Protein AF-A0A2G9Z451-F1 (afdb_monomer_lite)

Radius of gyration: 28.21 Å; chains: 1; bounding box: 77×57×72 Å

Secondary structure (DSSP, 8-state):
---S----S--TT--HHHHHHTTSPP-S-EEEEEEEE-HHHHHHHHHHHHHSEEEEEEEEEEEE-HHHHHHHTTTS-EE--SSGGGHHHHHHHHHHHTTTS-EEEEESS--GGG-SS--TTEEEEEE-SHHHHHHHHHTGGG-SS-EEE-TTSHHHHHHHHHHHHHHHHHHHHHHHHHTTS--STTSEEEEE--SHHHHHHHHHHHTTT-EEEEE-SSHHHHHHHHHTTPEE--HHHHHHH-SEEEE-SSS-SS-GGGGGGPPTTEEEEE-SSSTTSS-HHHHGGGEEEE-SSEEEEEETTEEEEEEGGGSBGGGSS----THHHHHHHHHHHHHHHHHHHS---SSEEEPPHHHHHHHHHHHHHHTT-TTHHHHHHHHHHHH-EEEEEEEEEEEE-TTS-EEEEEEEETTTTEEE-EEEEPPTT--HHHHHHHHHHHHTS---SEEE-TTSS-EESS--EEEEEEEEEPPBTTBPSEEEEEEEEEEE--STTGGG--SSS-GGGEEEEEHHHHTSTT--SB-HHHHHHHHHHHHTHHHHHTT-

Structure (mmCIF, N/CA/C/O backbone):
data_AF-A0A2G9Z451-F1
#
_entry.id   AF-A0A2G9Z451-F1
#
loop_
_atom_site.group_PDB
_atom_site.id
_atom_site.type_symbol
_atom_site.label_atom_id
_atom_site.label_alt_id
_atom_site.label_comp_id
_atom_site.label_asym_id
_atom_site.label_entity_id
_atom_site.label_seq_id
_atom_site.pdbx_PDB_ins_code
_atom_site.Cartn_x
_atom_site.Cartn_y
_atom_site.Cartn_z
_atom_site.occupancy
_atom_site.B_iso_or_equiv
_atom_site.auth_seq_id
_atom_site.auth_comp_id
_atom_site.auth_asym_id
_atom_site.auth_atom_id
_atom_site.pdbx_PDB_model_num
ATOM 1 N N . MET A 1 1 ? 31.063 33.958 -2.418 1.00 37.25 1 MET A N 1
ATOM 2 C CA . MET A 1 1 ? 29.896 34.747 -1.964 1.00 37.25 1 MET A CA 1
ATOM 3 C C . MET A 1 1 ? 28.589 34.024 -2.317 1.00 37.25 1 MET A C 1
ATOM 5 O O . MET A 1 1 ? 27.693 34.609 -2.900 1.00 37.25 1 MET A O 1
ATOM 9 N N . LEU A 1 2 ? 28.504 32.736 -1.963 1.00 37.59 2 LEU A N 1
ATOM 10 C CA . LEU A 1 2 ? 27.282 31.920 -1.932 1.00 37.59 2 LEU A CA 1
ATOM 11 C C . LEU A 1 2 ? 27.415 31.000 -0.708 1.00 37.59 2 LEU A C 1
ATOM 13 O O . LEU A 1 2 ? 27.493 29.783 -0.815 1.00 37.59 2 LEU A O 1
ATOM 17 N N . GLU A 1 3 ? 27.575 31.636 0.449 1.00 37.97 3 GLU A N 1
ATOM 18 C CA . GLU A 1 3 ? 27.582 30.996 1.772 1.00 37.97 3 GLU A CA 1
ATOM 19 C C . GLU A 1 3 ? 26.539 31.642 2.700 1.00 37.97 3 GLU A C 1
ATOM 21 O O . GLU A 1 3 ? 26.545 31.448 3.907 1.00 37.97 3 GLU A O 1
ATOM 26 N N . SER A 1 4 ? 25.604 32.399 2.129 1.00 43.69 4 SER A N 1
ATOM 27 C CA . SER A 1 4 ? 24.474 32.986 2.839 1.00 43.69 4 SER A CA 1
ATOM 28 C C . SER A 1 4 ? 23.193 32.516 2.159 1.00 43.69 4 SER A C 1
ATOM 30 O O . SER A 1 4 ? 23.034 32.718 0.956 1.00 43.69 4 SER A O 1
ATOM 32 N N . ASP A 1 5 ? 22.332 31.876 2.949 1.00 34.56 5 ASP A N 1
ATOM 33 C CA . ASP A 1 5 ? 20.971 31.419 2.633 1.00 34.56 5 ASP A CA 1
ATOM 34 C C . ASP A 1 5 ? 20.805 30.046 1.964 1.00 34.56 5 ASP A C 1
ATOM 36 O O . ASP A 1 5 ? 19.885 29.819 1.180 1.00 34.56 5 ASP A O 1
ATOM 40 N N . LYS A 1 6 ? 21.579 29.048 2.412 1.00 34.41 6 LYS A N 1
ATOM 41 C CA . LYS A 1 6 ? 20.963 27.727 2.609 1.00 34.41 6 LYS A CA 1
ATOM 42 C C . LYS A 1 6 ? 20.094 27.806 3.867 1.00 34.41 6 LYS A C 1
ATOM 44 O O . LYS A 1 6 ? 20.546 27.459 4.953 1.00 34.41 6 LYS A O 1
ATOM 49 N N . LYS A 1 7 ? 18.839 28.248 3.731 1.00 34.59 7 LYS A N 1
ATOM 50 C CA . LYS A 1 7 ? 17.794 27.683 4.596 1.00 34.59 7 LYS A CA 1
ATOM 51 C C . LYS A 1 7 ? 17.878 26.170 4.379 1.00 34.59 7 LYS A C 1
ATOM 53 O O . LYS A 1 7 ? 17.717 25.717 3.245 1.00 34.59 7 LYS A O 1
ATOM 58 N N . ASN A 1 8 ? 18.263 25.437 5.423 1.00 33.53 8 ASN A N 1
ATOM 59 C CA . ASN A 1 8 ? 18.338 23.981 5.438 1.00 33.53 8 ASN A CA 1
ATOM 60 C C . ASN A 1 8 ? 17.035 23.413 4.865 1.00 33.53 8 ASN A C 1
ATOM 62 O O . ASN A 1 8 ? 15.998 23.450 5.515 1.00 33.53 8 ASN A O 1
ATOM 66 N N . SER A 1 9 ? 17.084 22.912 3.634 1.00 35.91 9 SER A N 1
ATOM 67 C CA . SER A 1 9 ? 16.055 22.018 3.118 1.00 35.91 9 SER A CA 1
ATOM 68 C C . SER A 1 9 ? 16.323 20.659 3.757 1.00 35.91 9 SER A C 1
ATOM 70 O O . SER A 1 9 ? 17.264 19.972 3.369 1.00 35.91 9 SER A O 1
ATOM 72 N N . GLY A 1 10 ? 15.536 20.332 4.782 1.00 41.12 10 GLY A N 1
ATOM 73 C CA . GLY A 1 10 ? 15.472 19.006 5.392 1.00 41.12 10 GLY A CA 1
ATOM 74 C C . GLY A 1 10 ? 16.675 18.632 6.255 1.00 41.12 10 GLY A C 1
ATOM 75 O O . GLY A 1 10 ? 17.414 17.707 5.924 1.00 41.12 10 GLY A O 1
ATOM 76 N N . ASP A 1 11 ? 16.844 19.281 7.410 1.00 42.06 11 ASP A N 1
ATOM 77 C CA . ASP A 1 11 ? 17.485 18.569 8.517 1.00 42.06 11 ASP A CA 1
ATOM 78 C C . ASP A 1 11 ? 16.608 17.349 8.856 1.00 42.06 11 ASP A C 1
ATOM 80 O O . ASP A 1 11 ? 15.387 17.454 8.946 1.00 42.06 11 ASP A O 1
ATOM 84 N N . SER A 1 12 ? 17.220 16.183 9.079 1.00 50.22 12 SER A N 1
ATOM 85 C CA . SER A 1 12 ? 16.547 14.910 9.425 1.00 50.22 12 SER A CA 1
ATOM 86 C C . SER A 1 12 ? 15.635 14.950 10.670 1.00 50.22 12 SER A C 1
ATOM 88 O O . SER A 1 12 ? 15.120 13.913 11.090 1.00 50.22 12 SER A O 1
ATOM 90 N N . LYS A 1 13 ? 15.465 16.113 11.306 1.00 51.38 13 LYS A N 1
ATOM 91 C CA . LYS A 1 13 ? 14.628 16.341 12.485 1.00 51.38 13 LYS A CA 1
ATOM 92 C C . LYS A 1 13 ? 13.163 16.640 12.150 1.00 51.38 13 LYS A C 1
ATOM 94 O O . LYS A 1 13 ? 12.326 16.345 12.996 1.00 51.38 13 LYS A O 1
ATOM 99 N N . ASP A 1 14 ? 12.852 17.085 10.932 1.00 70.75 14 ASP A N 1
ATOM 100 C CA . ASP A 1 14 ? 11.525 17.628 10.592 1.00 70.75 14 ASP A CA 1
ATOM 101 C C . ASP A 1 14 ? 10.722 16.721 9.639 1.00 70.75 14 ASP A C 1
ATOM 103 O O . ASP A 1 14 ? 10.040 17.191 8.734 1.00 70.75 14 ASP A O 1
ATOM 107 N N . LEU A 1 15 ? 10.815 15.397 9.820 1.00 85.69 15 LEU A N 1
ATOM 108 C CA . LEU A 1 15 ? 9.973 14.438 9.093 1.00 85.69 15 LEU A CA 1
ATOM 109 C C . LEU A 1 15 ? 8.643 14.219 9.832 1.00 85.69 15 LEU A C 1
ATOM 111 O O . LEU A 1 15 ? 8.609 14.037 11.053 1.00 85.69 15 LEU A O 1
ATOM 115 N N . VAL A 1 16 ? 7.548 14.175 9.079 1.00 88.56 16 VAL A N 1
ATOM 116 C CA . VAL A 1 16 ? 6.176 13.922 9.526 1.00 88.56 16 VAL A CA 1
ATOM 117 C C . VAL A 1 16 ? 6.107 12.657 10.368 1.00 88.56 16 VAL A C 1
ATOM 119 O O . VAL A 1 16 ? 5.577 12.707 11.482 1.00 88.56 16 VAL A O 1
ATOM 122 N N . PHE A 1 17 ? 6.696 11.544 9.921 1.00 91.06 17 PHE A N 1
ATOM 123 C CA . PHE A 1 17 ? 6.597 10.285 10.661 1.00 91.06 17 PHE A CA 1
ATOM 124 C C . PHE A 1 17 ? 7.237 10.393 12.052 1.00 91.06 17 PHE A C 1
ATOM 126 O O . PHE A 1 17 ? 6.731 9.799 13.002 1.00 91.06 17 PHE A O 1
ATOM 133 N N . LYS A 1 18 ? 8.313 11.180 12.209 1.00 90.12 18 LYS A N 1
ATOM 134 C CA . LYS A 1 18 ? 9.002 11.356 13.501 1.00 90.12 18 LYS A CA 1
ATOM 135 C C . LYS A 1 18 ? 8.125 12.065 14.520 1.00 90.12 18 LYS A C 1
ATOM 137 O O . LYS A 1 18 ? 8.188 11.747 15.705 1.00 90.12 18 LYS A O 1
ATOM 142 N N . SER A 1 19 ? 7.288 12.990 14.056 1.00 88.00 19 SER A N 1
ATOM 143 C CA . SER A 1 19 ? 6.324 13.674 14.915 1.00 88.00 19 SER A CA 1
ATOM 144 C C . SER A 1 19 ? 5.236 12.731 15.441 1.00 88.00 19 SER A C 1
ATOM 146 O O . SER A 1 19 ? 4.755 12.927 16.549 1.00 88.00 19 SER A O 1
ATOM 148 N N . PHE A 1 20 ? 4.886 11.678 14.693 1.00 90.25 20 PHE A N 1
ATOM 149 C CA . PHE A 1 20 ? 3.986 10.622 15.168 1.00 90.25 20 PHE A CA 1
ATOM 150 C C . PHE A 1 20 ? 4.708 9.578 16.020 1.00 90.25 20 PHE A C 1
ATOM 152 O O . PHE A 1 20 ? 4.146 9.072 16.985 1.00 90.25 20 PHE A O 1
ATOM 159 N N . LEU A 1 21 ? 5.965 9.271 15.697 1.00 90.25 21 LEU A N 1
ATOM 160 C CA . LEU A 1 21 ? 6.766 8.267 16.394 1.00 90.25 21 LEU A CA 1
ATOM 161 C C . LEU A 1 21 ? 6.880 8.545 17.899 1.00 90.25 21 LEU A C 1
ATOM 163 O O . LEU A 1 21 ? 6.862 7.612 18.697 1.00 90.25 21 LEU A O 1
ATOM 167 N N . SER A 1 22 ? 6.963 9.820 18.287 1.00 82.44 22 SER A N 1
ATOM 168 C CA . SER A 1 22 ? 7.007 10.250 19.689 1.00 82.44 22 SER A CA 1
ATOM 169 C C . SER A 1 22 ? 5.653 10.176 20.409 1.00 82.44 22 SER A C 1
ATOM 171 O O . SER A 1 22 ? 5.627 10.110 21.637 1.00 82.44 22 SER A O 1
ATOM 173 N N . GLU A 1 23 ? 4.539 10.170 19.671 1.00 84.94 23 GLU A N 1
ATOM 174 C CA . GLU A 1 23 ? 3.172 10.086 20.205 1.00 84.94 23 GLU A CA 1
ATOM 175 C C . GLU A 1 23 ? 2.721 8.627 20.428 1.00 84.94 23 GLU A C 1
ATOM 177 O O . GLU A 1 23 ? 1.799 8.373 21.208 1.00 84.94 23 GLU A O 1
ATOM 182 N N . ILE A 1 24 ? 3.368 7.659 19.771 1.00 85.81 24 ILE A N 1
ATOM 183 C CA . ILE A 1 24 ? 2.966 6.249 19.811 1.00 85.81 24 ILE A CA 1
ATOM 184 C C . ILE A 1 24 ? 3.346 5.597 21.140 1.00 85.81 24 ILE A C 1
ATOM 186 O O . ILE A 1 24 ? 4.500 5.603 21.579 1.00 85.81 24 ILE A O 1
ATOM 190 N N . LYS A 1 25 ? 2.358 4.958 21.775 1.00 83.50 25 LYS A N 1
ATOM 191 C CA . LYS A 1 25 ? 2.569 4.237 23.033 1.00 83.50 25 LYS A CA 1
ATOM 192 C C . LYS A 1 25 ? 3.445 3.009 22.798 1.00 83.50 25 LYS A C 1
ATOM 194 O O . LYS A 1 25 ? 3.181 2.185 21.922 1.00 83.50 25 LYS A O 1
ATOM 199 N N . LYS A 1 26 ? 4.446 2.822 23.655 1.00 87.56 26 LYS A N 1
ATOM 200 C CA . LYS A 1 26 ? 5.222 1.579 23.687 1.00 87.56 26 LYS A CA 1
ATOM 201 C C . LYS A 1 26 ? 4.361 0.451 24.256 1.00 87.56 26 LYS A C 1
ATOM 203 O O . LYS A 1 26 ? 3.753 0.604 25.314 1.00 87.56 26 LYS A O 1
ATOM 208 N N . ARG A 1 27 ? 4.319 -0.677 23.548 1.00 90.56 27 ARG A N 1
ATOM 209 C CA . ARG A 1 27 ? 3.555 -1.881 23.909 1.00 90.56 27 ARG A CA 1
ATOM 210 C C . ARG A 1 27 ? 4.493 -3.082 23.953 1.00 90.56 27 ARG A C 1
ATOM 212 O O . ARG A 1 27 ? 5.532 -3.077 23.296 1.00 90.56 27 ARG A O 1
ATOM 219 N N . ASP A 1 28 ? 4.111 -4.116 24.696 1.00 94.69 28 ASP A N 1
ATOM 220 C CA . ASP A 1 28 ? 4.820 -5.401 24.696 1.00 94.69 28 ASP A CA 1
ATOM 221 C C . ASP A 1 28 ? 4.471 -6.215 23.436 1.00 94.69 28 ASP A C 1
ATOM 223 O O . ASP A 1 28 ? 3.731 -7.200 23.461 1.00 94.69 28 ASP A O 1
ATOM 227 N N . VAL A 1 29 ? 4.931 -5.704 22.294 1.00 96.81 29 VAL A N 1
ATOM 228 C CA . VAL A 1 29 ? 4.747 -6.249 20.945 1.00 96.81 29 VAL A CA 1
ATOM 229 C C . VAL A 1 29 ? 6.082 -6.141 20.225 1.00 96.81 29 VAL A C 1
ATOM 231 O O . VAL A 1 29 ? 6.783 -5.142 20.374 1.00 96.81 29 VAL A O 1
ATOM 234 N N . HIS A 1 30 ? 6.435 -7.169 19.459 1.00 98.12 30 HIS A N 1
ATOM 235 C CA . HIS A 1 30 ? 7.658 -7.204 18.670 1.00 98.12 30 HIS A CA 1
ATOM 236 C C . HIS A 1 30 ? 7.332 -7.056 17.186 1.00 98.12 30 HIS A C 1
ATOM 238 O O . HIS A 1 30 ? 6.481 -7.773 16.662 1.00 98.12 30 HIS A O 1
ATOM 244 N N . PHE A 1 31 ? 8.024 -6.154 16.501 1.00 98.19 31 PHE A N 1
ATOM 245 C CA . PHE A 1 31 ? 7.838 -5.951 15.070 1.00 98.19 31 PHE A CA 1
ATOM 246 C C . PHE A 1 31 ? 8.753 -6.857 14.244 1.00 98.19 31 PHE A C 1
ATOM 248 O O . PHE A 1 31 ? 9.935 -7.020 14.563 1.00 98.19 31 PHE A O 1
ATOM 255 N N . LEU A 1 32 ? 8.213 -7.436 13.174 1.00 98.56 32 LEU A N 1
ATOM 256 C CA . LEU A 1 32 ? 8.978 -8.127 12.137 1.00 98.56 32 LEU A CA 1
ATOM 257 C C . LEU A 1 32 ? 8.716 -7.434 10.799 1.00 98.56 32 LEU A C 1
ATOM 259 O O . LEU A 1 32 ? 7.574 -7.343 10.350 1.00 98.56 32 LEU A O 1
ATOM 263 N N . PHE A 1 33 ? 9.780 -6.933 10.180 1.00 98.38 33 PHE A N 1
ATOM 264 C CA . PHE A 1 33 ? 9.694 -6.201 8.920 1.00 98.38 33 PHE A CA 1
ATOM 265 C C . PHE A 1 33 ? 9.925 -7.130 7.734 1.00 98.38 33 PHE A C 1
ATOM 267 O O . PHE A 1 33 ? 10.816 -7.975 7.785 1.00 98.38 33 PHE A O 1
ATOM 274 N N . VAL A 1 34 ? 9.182 -6.922 6.651 1.00 97.69 34 VAL A N 1
ATOM 275 C CA . VAL A 1 34 ? 9.432 -7.520 5.333 1.00 97.69 34 VAL A CA 1
ATOM 276 C C . VAL A 1 34 ? 9.455 -6.386 4.321 1.00 97.69 34 VAL A C 1
ATOM 278 O O . VAL A 1 34 ? 8.406 -5.836 3.988 1.00 97.69 34 VAL A O 1
ATOM 281 N N . ILE A 1 35 ? 10.648 -5.969 3.894 1.00 94.56 35 ILE A N 1
ATOM 282 C CA . ILE A 1 35 ? 10.813 -4.639 3.301 1.00 94.56 35 ILE A CA 1
ATOM 283 C C . ILE A 1 35 ? 11.961 -4.558 2.290 1.00 94.56 35 ILE A C 1
ATOM 285 O O . ILE A 1 35 ? 12.929 -5.317 2.351 1.00 94.56 35 ILE A O 1
ATOM 289 N N . HIS A 1 36 ? 11.867 -3.624 1.344 1.00 91.31 36 HIS A N 1
ATOM 290 C CA . HIS A 1 36 ? 12.999 -3.252 0.493 1.00 91.31 36 HIS A CA 1
ATOM 291 C C . HIS A 1 36 ? 14.056 -2.526 1.342 1.00 91.31 36 HIS A C 1
ATOM 293 O O . HIS A 1 36 ? 13.689 -1.713 2.184 1.00 91.31 36 HIS A O 1
ATOM 299 N N . LEU A 1 37 ? 15.354 -2.773 1.131 1.00 91.94 37 LEU A N 1
ATOM 300 C CA . LEU A 1 37 ? 16.430 -2.058 1.839 1.00 91.94 37 LEU A CA 1
ATOM 301 C C . LEU A 1 37 ? 17.078 -1.024 0.914 1.00 91.94 37 LEU A C 1
ATOM 303 O O . LEU A 1 37 ? 18.199 -1.209 0.441 1.00 91.94 37 LEU A O 1
ATOM 307 N N . THR A 1 38 ? 16.343 0.059 0.657 1.00 87.94 38 THR A N 1
ATOM 308 C CA . THR A 1 38 ? 16.776 1.214 -0.147 1.00 87.94 38 THR A CA 1
ATOM 309 C C . THR A 1 38 ? 17.234 2.376 0.740 1.00 87.94 38 THR A C 1
ATOM 311 O O . THR A 1 38 ? 16.868 2.445 1.914 1.00 87.94 38 THR A O 1
ATOM 314 N N . ARG A 1 39 ? 17.987 3.346 0.194 1.00 85.69 39 ARG A N 1
ATOM 315 C CA . ARG A 1 39 ? 18.459 4.499 0.994 1.00 85.69 39 ARG A CA 1
ATOM 316 C C . ARG A 1 39 ? 17.307 5.365 1.505 1.00 85.69 39 ARG A C 1
ATOM 318 O O . ARG A 1 39 ? 17.391 5.982 2.559 1.00 85.69 39 ARG A O 1
ATOM 325 N N . THR A 1 40 ? 16.201 5.393 0.764 1.00 80.94 40 THR A N 1
ATOM 326 C CA . THR A 1 40 ? 15.010 6.186 1.095 1.00 80.94 40 THR A CA 1
ATOM 327 C C . THR A 1 40 ? 14.288 5.723 2.356 1.00 80.94 40 THR A C 1
ATOM 329 O O . THR A 1 40 ? 13.687 6.548 3.038 1.00 80.94 40 THR A O 1
ATOM 332 N N . ILE A 1 41 ? 14.327 4.426 2.670 1.00 86.12 41 ILE A N 1
ATOM 333 C CA . ILE A 1 41 ? 13.590 3.858 3.805 1.00 86.12 41 ILE A CA 1
ATOM 334 C C . ILE A 1 41 ? 14.457 3.650 5.046 1.00 86.12 41 ILE A C 1
ATOM 336 O O . ILE A 1 41 ? 13.936 3.420 6.136 1.00 86.12 41 ILE A O 1
ATOM 340 N N . GLU A 1 42 ? 15.773 3.781 4.894 1.00 90.25 42 GLU A N 1
ATOM 341 C CA . GLU A 1 42 ? 16.762 3.579 5.948 1.00 90.25 42 GLU A CA 1
ATOM 342 C C . GLU A 1 42 ? 16.435 4.382 7.213 1.00 90.25 42 GLU A C 1
ATOM 344 O O . GLU A 1 42 ? 16.284 3.799 8.283 1.00 90.25 42 GLU A O 1
ATOM 349 N N . ILE A 1 43 ? 16.223 5.697 7.081 1.00 89.75 43 ILE A N 1
ATOM 350 C CA . ILE A 1 43 ? 15.941 6.589 8.220 1.00 89.75 43 ILE A CA 1
ATOM 351 C C . ILE A 1 43 ? 14.673 6.156 8.970 1.00 89.75 43 ILE A C 1
ATOM 353 O O . ILE A 1 43 ? 14.646 6.168 10.201 1.00 89.75 43 ILE A O 1
ATOM 357 N N . PHE A 1 44 ? 13.630 5.756 8.239 1.00 91.56 44 PHE A N 1
ATOM 358 C CA . PHE A 1 44 ? 12.372 5.304 8.829 1.00 91.56 44 PHE A CA 1
ATOM 359 C C . PHE A 1 44 ? 12.553 4.012 9.630 1.00 91.56 44 PHE A C 1
ATOM 361 O O . PHE A 1 44 ? 12.131 3.941 10.785 1.00 91.56 44 PHE A O 1
ATOM 368 N N . ILE A 1 45 ? 13.214 3.009 9.041 1.00 93.62 45 ILE A N 1
ATOM 369 C CA . ILE A 1 45 ? 13.459 1.729 9.712 1.00 93.62 45 ILE A CA 1
ATOM 370 C C . ILE A 1 45 ? 14.351 1.951 10.930 1.00 93.62 45 ILE A C 1
ATOM 372 O O . ILE A 1 45 ? 14.025 1.469 12.008 1.00 93.62 45 ILE A O 1
ATOM 376 N N . GLU A 1 46 ? 15.446 2.700 10.801 1.00 94.75 46 GLU A N 1
ATOM 377 C CA . GLU A 1 46 ? 16.338 2.969 11.928 1.00 94.75 46 GLU A CA 1
ATOM 378 C C . GLU A 1 46 ? 15.608 3.586 13.123 1.00 94.75 46 GLU A C 1
ATOM 380 O O . GLU A 1 46 ? 15.766 3.121 14.254 1.00 94.75 46 GLU A O 1
ATOM 385 N N . ASP A 1 47 ? 14.817 4.634 12.891 1.00 93.81 47 ASP A N 1
ATOM 386 C CA . ASP A 1 47 ? 14.107 5.315 13.969 1.00 93.81 47 ASP A CA 1
ATOM 387 C C . ASP A 1 47 ? 13.013 4.431 14.572 1.00 93.81 47 ASP A C 1
ATOM 389 O O . ASP A 1 47 ? 12.840 4.434 15.793 1.00 93.81 47 ASP A O 1
ATOM 393 N N . TRP A 1 48 ? 12.341 3.601 13.772 1.00 95.12 48 TRP A N 1
ATOM 394 C CA . TRP A 1 48 ? 11.429 2.591 14.304 1.00 95.12 48 TRP A CA 1
ATOM 395 C C . TRP A 1 48 ? 12.164 1.583 15.192 1.00 95.12 48 TRP A C 1
ATOM 397 O O . TRP A 1 48 ? 11.766 1.347 16.338 1.00 95.12 48 TRP A O 1
ATOM 407 N N . LEU A 1 49 ? 13.268 1.018 14.696 1.00 95.56 49 LEU A N 1
ATOM 408 C CA . LEU A 1 49 ? 14.024 -0.017 15.393 1.00 95.56 49 LEU A CA 1
ATOM 409 C C . LEU A 1 49 ? 14.589 0.481 16.732 1.00 95.56 49 LEU A C 1
ATOM 411 O O . LEU A 1 49 ? 14.626 -0.272 17.702 1.00 95.56 49 LEU A O 1
ATOM 415 N N . LYS A 1 50 ? 14.980 1.760 16.814 1.00 94.62 50 LYS A N 1
ATOM 416 C CA . LYS A 1 50 ? 15.451 2.401 18.056 1.00 94.62 50 LYS A CA 1
ATOM 417 C C . LYS A 1 50 ? 14.346 2.581 19.102 1.00 94.62 50 LYS A C 1
ATOM 419 O O . LYS A 1 50 ? 14.646 2.682 20.292 1.00 94.62 50 LYS A O 1
ATOM 424 N N . ASN A 1 51 ? 13.082 2.671 18.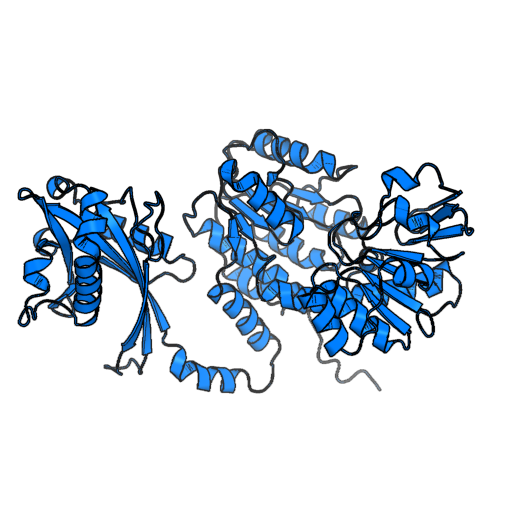685 1.00 93.94 51 ASN A N 1
ATOM 425 C CA . ASN A 1 51 ? 11.979 3.059 19.567 1.00 93.94 51 ASN A CA 1
ATOM 426 C C . ASN A 1 51 ? 11.115 1.890 20.052 1.00 93.94 51 ASN A C 1
ATOM 428 O O . ASN A 1 51 ? 10.543 1.992 21.146 1.00 93.94 51 ASN A O 1
ATOM 432 N N . PHE A 1 52 ? 11.060 0.791 19.299 1.00 95.31 52 PHE A N 1
ATOM 433 C CA . PHE A 1 52 ? 10.205 -0.365 19.583 1.00 95.31 52 PHE A CA 1
ATOM 434 C C . PHE A 1 52 ? 10.991 -1.669 19.745 1.00 95.31 52 PHE A C 1
ATOM 436 O O . PHE A 1 52 ? 12.173 -1.737 19.425 1.00 95.31 52 PHE A O 1
ATOM 443 N N . ASN A 1 53 ? 10.330 -2.721 20.241 1.00 96.31 53 ASN A N 1
ATOM 444 C CA . ASN A 1 53 ? 10.903 -4.067 20.255 1.00 96.31 53 ASN A CA 1
ATOM 445 C C . ASN A 1 53 ? 10.785 -4.680 18.857 1.00 96.31 53 ASN A C 1
ATOM 447 O O . ASN A 1 53 ? 9.721 -4.618 18.244 1.00 96.31 53 ASN A O 1
ATOM 451 N N . ASN A 1 54 ? 11.846 -5.319 18.364 1.00 96.69 54 ASN A N 1
ATOM 452 C CA . ASN A 1 54 ? 11.878 -5.865 17.005 1.00 96.69 54 ASN A CA 1
ATOM 453 C C . ASN A 1 54 ? 12.476 -7.271 17.010 1.00 96.69 54 ASN A C 1
ATOM 455 O O . ASN A 1 54 ? 13.405 -7.553 17.767 1.00 96.69 54 ASN A O 1
ATOM 459 N N . LEU A 1 55 ? 11.952 -8.150 16.158 1.00 97.38 55 LEU A N 1
ATOM 460 C CA . LEU A 1 55 ? 12.544 -9.464 15.894 1.00 97.38 55 LEU A CA 1
ATOM 461 C C . LEU A 1 55 ? 13.602 -9.400 14.795 1.00 97.38 55 LEU A C 1
ATOM 463 O O . LEU A 1 55 ? 14.567 -10.161 14.825 1.00 97.38 55 LEU A O 1
ATOM 467 N N . GLY A 1 56 ? 13.437 -8.485 13.844 1.00 97.62 56 GLY A N 1
ATOM 468 C CA . GLY A 1 56 ? 14.371 -8.307 12.745 1.00 97.62 56 GLY A CA 1
ATOM 469 C C . GLY A 1 56 ? 13.726 -7.713 11.506 1.00 97.62 56 GLY A C 1
ATOM 470 O O . GLY A 1 56 ? 12.562 -7.305 11.512 1.00 97.62 56 GLY A O 1
ATOM 471 N N . VAL A 1 57 ? 14.518 -7.688 10.441 1.00 98.50 57 VAL A N 1
ATOM 472 C CA . VAL A 1 57 ? 14.134 -7.194 9.122 1.00 98.50 57 VAL A CA 1
ATOM 473 C C . VAL A 1 57 ? 14.445 -8.263 8.086 1.00 98.50 57 VAL A C 1
ATOM 475 O O . VAL A 1 57 ? 15.593 -8.664 7.939 1.00 98.50 57 VAL A O 1
ATOM 478 N N . ILE A 1 58 ? 13.433 -8.735 7.369 1.00 98.44 58 ILE A N 1
ATOM 479 C CA . ILE A 1 58 ? 13.574 -9.597 6.197 1.00 98.44 58 ILE A CA 1
ATOM 480 C C . ILE A 1 58 ? 13.656 -8.684 4.975 1.00 98.44 58 ILE A C 1
ATOM 482 O O . ILE A 1 58 ? 12.723 -7.929 4.691 1.00 98.44 58 ILE A O 1
ATOM 486 N N . SER A 1 59 ? 14.777 -8.726 4.264 1.00 96.62 59 SER A N 1
ATOM 487 C CA . SER A 1 59 ? 14.979 -7.911 3.072 1.00 96.62 59 SER A CA 1
ATOM 488 C C . SER A 1 59 ? 14.344 -8.548 1.837 1.00 96.62 59 SER A C 1
ATOM 490 O O . SER A 1 59 ? 14.277 -9.770 1.690 1.00 96.62 59 SER A O 1
ATOM 492 N N . ILE A 1 60 ? 13.891 -7.707 0.910 1.00 93.44 60 ILE A N 1
ATOM 493 C CA . ILE A 1 60 ? 13.455 -8.156 -0.413 1.00 93.44 60 ILE A CA 1
ATOM 494 C C . ILE A 1 60 ? 14.695 -8.286 -1.329 1.00 93.44 60 ILE A C 1
ATOM 496 O O . ILE A 1 60 ? 15.340 -7.265 -1.603 1.00 93.44 60 ILE A O 1
ATOM 500 N N . PRO A 1 61 ? 15.025 -9.492 -1.848 1.00 90.56 61 PRO A N 1
ATOM 501 C CA . PRO A 1 61 ? 16.355 -9.804 -2.396 1.00 90.56 61 PRO A CA 1
ATOM 502 C C . PRO A 1 61 ? 16.822 -8.904 -3.546 1.00 90.56 61 PRO A C 1
ATOM 504 O O . PRO A 1 61 ? 17.971 -8.479 -3.578 1.00 90.56 61 PRO A O 1
ATOM 507 N N . TYR A 1 62 ? 15.926 -8.560 -4.476 1.00 85.62 62 TYR A N 1
ATOM 508 C CA . TYR A 1 62 ? 16.257 -7.753 -5.661 1.00 85.62 62 TYR A CA 1
ATOM 509 C C . TYR A 1 62 ? 16.403 -6.250 -5.372 1.00 85.62 62 TYR A C 1
ATOM 511 O O . TYR A 1 62 ? 16.603 -5.465 -6.288 1.00 85.62 62 TYR A O 1
ATOM 519 N N . SER A 1 63 ? 16.264 -5.833 -4.116 1.00 86.88 63 SER A N 1
ATOM 520 C CA . SER A 1 63 ? 16.269 -4.423 -3.699 1.00 86.88 63 SER A CA 1
ATOM 521 C C . SER A 1 63 ? 17.112 -4.184 -2.446 1.00 86.88 63 SER A C 1
ATOM 523 O O . SER A 1 63 ? 16.949 -3.175 -1.763 1.00 86.88 63 SER A O 1
ATOM 525 N N . GLU A 1 64 ? 17.960 -5.151 -2.090 1.00 91.44 64 GLU A N 1
ATOM 526 C CA . GLU A 1 64 ? 18.853 -5.047 -0.943 1.00 91.44 64 GLU A CA 1
ATOM 527 C C . GLU A 1 64 ? 20.108 -4.252 -1.321 1.00 91.44 64 GLU A C 1
ATOM 529 O O . GLU A 1 64 ? 20.975 -4.744 -2.043 1.00 91.44 64 GLU A O 1
ATOM 534 N N . ILE A 1 65 ? 20.236 -3.031 -0.797 1.00 91.56 65 ILE A N 1
ATOM 535 C CA . ILE A 1 65 ? 21.485 -2.272 -0.877 1.00 91.56 65 ILE A CA 1
ATOM 536 C C . ILE A 1 65 ? 22.388 -2.688 0.292 1.00 91.56 65 ILE A C 1
ATOM 538 O O . ILE A 1 65 ? 22.024 -2.541 1.459 1.00 91.56 65 ILE A O 1
ATOM 542 N N . ALA A 1 66 ? 23.592 -3.181 -0.018 1.00 93.12 66 ALA A N 1
ATOM 543 C CA . ALA A 1 66 ? 24.546 -3.692 0.974 1.00 93.12 66 ALA A CA 1
ATOM 544 C C . ALA A 1 66 ? 24.899 -2.668 2.073 1.00 93.12 66 ALA A C 1
ATOM 546 O O . ALA A 1 66 ? 24.936 -3.022 3.248 1.00 93.12 66 ALA A O 1
ATOM 547 N N . GLU A 1 67 ? 25.098 -1.404 1.691 1.00 94.69 67 GLU A N 1
ATOM 548 C CA . GLU A 1 67 ? 25.341 -0.276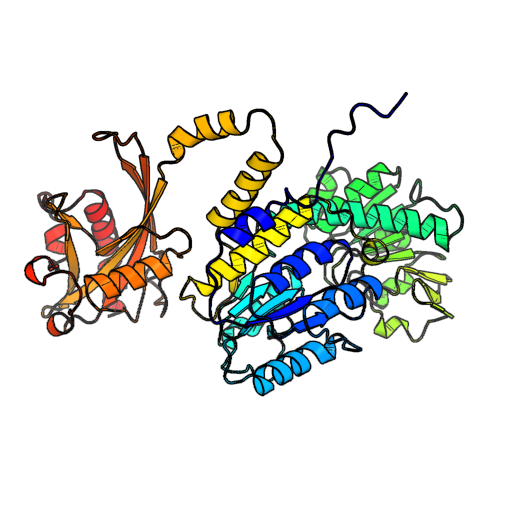 2.604 1.00 94.69 67 GLU A CA 1
ATOM 549 C C . GLU A 1 67 ? 24.195 -0.106 3.619 1.00 94.69 67 GLU A C 1
ATOM 551 O O . GLU A 1 67 ? 24.421 -0.091 4.828 1.00 94.69 67 GLU A O 1
ATOM 556 N N . VAL A 1 68 ? 22.950 -0.067 3.131 1.00 94.00 68 VAL A N 1
ATOM 557 C CA . VAL A 1 68 ? 21.747 0.096 3.964 1.00 94.00 68 VAL A CA 1
ATOM 558 C C . VAL A 1 68 ? 21.595 -1.089 4.916 1.00 94.00 68 VAL A C 1
ATOM 560 O O . VAL A 1 68 ? 21.337 -0.916 6.104 1.00 94.00 68 VAL A O 1
ATOM 563 N N . LYS A 1 69 ? 21.815 -2.314 4.429 1.00 96.44 69 LYS A N 1
ATOM 564 C CA . LYS A 1 69 ? 21.806 -3.519 5.267 1.00 96.44 69 LYS A CA 1
ATOM 565 C C . LYS A 1 69 ? 22.823 -3.448 6.398 1.00 96.44 69 LYS A C 1
ATOM 567 O O . LYS A 1 69 ? 22.490 -3.833 7.520 1.00 96.44 69 LYS A O 1
ATOM 572 N N . GLU A 1 70 ? 24.047 -3.004 6.122 1.00 96.75 70 GLU A N 1
ATOM 573 C CA . GLU A 1 70 ? 25.083 -2.857 7.146 1.00 96.75 70 GLU A CA 1
ATOM 574 C C . GLU A 1 70 ? 24.645 -1.864 8.232 1.00 96.75 70 GLU A C 1
ATOM 576 O O . GLU A 1 70 ? 24.816 -2.135 9.422 1.00 96.75 70 GLU A O 1
ATOM 581 N N . ASN A 1 71 ? 24.005 -0.759 7.841 1.00 95.75 71 ASN A N 1
ATOM 582 C CA . ASN A 1 71 ? 23.478 0.232 8.776 1.00 95.75 71 ASN A CA 1
ATOM 583 C C . ASN A 1 71 ? 22.321 -0.314 9.623 1.00 95.75 71 ASN A C 1
ATOM 585 O O . ASN A 1 71 ? 22.386 -0.247 10.852 1.00 95.75 71 ASN A O 1
ATOM 589 N N . ILE A 1 72 ? 21.324 -0.958 9.010 1.00 96.94 72 ILE A N 1
ATOM 590 C CA . ILE A 1 72 ? 20.194 -1.566 9.732 1.00 96.94 72 ILE A CA 1
ATOM 591 C C . ILE A 1 72 ? 20.649 -2.700 10.666 1.00 96.94 72 ILE A C 1
ATOM 593 O O . ILE A 1 72 ? 20.121 -2.840 11.774 1.00 96.94 72 ILE A O 1
ATOM 597 N N . SER A 1 73 ? 21.681 -3.459 10.278 1.00 96.75 73 SER A N 1
ATOM 598 C CA . SER A 1 73 ? 22.238 -4.559 11.083 1.00 96.75 73 SER A CA 1
ATOM 599 C C . SER A 1 73 ? 22.807 -4.111 12.436 1.00 96.75 73 SER A C 1
ATOM 601 O O . SER A 1 73 ? 22.996 -4.939 13.326 1.00 96.75 73 SER A O 1
ATOM 603 N N . LYS A 1 74 ? 23.055 -2.806 12.621 1.00 96.12 74 LYS A N 1
ATOM 604 C CA . LYS A 1 74 ? 23.477 -2.217 13.903 1.00 96.12 74 LYS A CA 1
ATOM 605 C C . LYS A 1 74 ? 22.348 -2.190 14.939 1.00 96.12 74 LYS A C 1
ATOM 607 O O . LYS A 1 74 ? 22.634 -2.136 16.132 1.00 96.12 74 LYS A O 1
ATOM 612 N N . TYR A 1 75 ? 21.088 -2.222 14.498 1.00 95.69 75 TYR A N 1
ATOM 613 C CA . TYR A 1 75 ? 19.907 -2.072 15.356 1.00 95.69 75 TYR A CA 1
ATOM 614 C C . TYR A 1 75 ? 19.059 -3.343 15.450 1.00 95.69 75 TYR A C 1
ATOM 616 O O . TYR A 1 75 ? 18.431 -3.581 16.480 1.00 95.69 75 TYR A O 1
ATOM 624 N N . ALA A 1 76 ? 19.028 -4.168 14.400 1.00 96.12 76 ALA A N 1
ATOM 625 C CA . ALA A 1 76 ? 18.281 -5.422 14.391 1.00 96.12 76 ALA A CA 1
ATOM 626 C C . ALA A 1 76 ? 18.917 -6.464 13.467 1.00 96.12 76 ALA A C 1
ATOM 628 O O . ALA A 1 76 ? 19.687 -6.141 12.567 1.00 96.12 76 ALA A O 1
ATOM 629 N N . ARG A 1 77 ? 18.564 -7.739 13.660 1.00 97.44 77 ARG A N 1
ATOM 630 C CA . ARG A 1 77 ? 18.992 -8.811 12.756 1.00 97.44 77 ARG A CA 1
ATOM 631 C C . ARG A 1 77 ? 18.356 -8.622 11.378 1.00 97.44 77 ARG A C 1
ATOM 633 O O . ARG A 1 77 ? 17.134 -8.527 11.280 1.00 97.44 77 ARG A O 1
ATOM 640 N N . VAL A 1 78 ? 19.179 -8.631 10.331 1.00 98.12 78 VAL A N 1
ATOM 641 C CA . VAL A 1 78 ? 18.720 -8.628 8.936 1.00 98.12 78 VAL A CA 1
ATOM 642 C C . VAL A 1 78 ? 18.781 -10.045 8.368 1.00 98.12 78 VAL A C 1
ATOM 644 O O . VAL A 1 78 ? 19.810 -10.717 8.456 1.00 98.12 78 VAL A O 1
ATOM 647 N N . TYR A 1 79 ? 17.676 -10.498 7.788 1.00 98.00 79 TYR A N 1
ATOM 648 C CA . TYR A 1 79 ? 17.546 -11.771 7.094 1.00 98.00 79 TYR A CA 1
ATOM 649 C C . TYR A 1 79 ? 17.478 -11.509 5.590 1.00 98.00 79 TYR A C 1
ATOM 651 O O . TYR A 1 79 ? 16.591 -10.794 5.135 1.00 98.00 79 TYR A O 1
ATOM 659 N N . SER A 1 80 ? 18.399 -12.104 4.832 1.00 96.94 80 SER A N 1
ATOM 660 C CA . SER A 1 80 ? 18.519 -11.905 3.383 1.00 96.94 80 SER A CA 1
ATOM 661 C C . SER A 1 80 ? 18.209 -13.208 2.647 1.00 96.94 80 SER A C 1
ATOM 663 O O . SER A 1 80 ? 19.133 -13.993 2.407 1.00 96.94 80 SER A O 1
ATOM 665 N N . PRO A 1 81 ? 16.929 -13.490 2.344 1.00 96.38 81 PRO A N 1
ATOM 666 C CA . PRO A 1 81 ? 16.573 -14.647 1.533 1.00 96.38 81 PRO A CA 1
ATOM 667 C C . PRO A 1 81 ? 17.200 -14.531 0.141 1.00 96.38 81 PRO A C 1
ATOM 669 O O . PRO A 1 81 ? 17.535 -13.437 -0.319 1.00 96.38 81 PRO A O 1
ATOM 672 N N . LYS A 1 82 ? 17.383 -15.661 -0.543 1.00 91.94 82 LYS A N 1
ATOM 673 C CA . LYS A 1 82 ? 17.906 -15.636 -1.920 1.00 91.94 82 LYS A CA 1
ATOM 674 C C . LYS A 1 82 ? 16.813 -15.318 -2.925 1.00 91.94 82 LYS A C 1
ATOM 676 O O . LYS A 1 82 ? 17.080 -14.681 -3.940 1.00 91.94 82 LYS A O 1
ATOM 681 N N . ASP A 1 83 ? 15.597 -15.757 -2.624 1.00 91.56 83 ASP A N 1
ATOM 682 C CA . ASP A 1 83 ? 14.435 -15.618 -3.483 1.00 91.56 83 ASP A CA 1
ATOM 683 C C . ASP A 1 83 ? 13.198 -15.217 -2.669 1.00 91.56 83 ASP A C 1
ATOM 685 O O . ASP A 1 83 ? 13.047 -15.574 -1.501 1.00 91.56 83 ASP A O 1
ATOM 689 N N . VAL A 1 84 ? 12.285 -14.469 -3.291 1.00 91.69 84 VAL A N 1
ATOM 690 C CA . VAL A 1 84 ? 11.051 -14.010 -2.633 1.00 91.69 84 VAL A CA 1
ATOM 691 C C . VAL A 1 84 ? 10.119 -15.152 -2.220 1.00 91.69 84 VAL A C 1
ATOM 693 O O . VAL A 1 84 ? 9.297 -14.973 -1.324 1.00 91.69 84 VAL A O 1
ATOM 696 N N . THR A 1 85 ? 10.232 -16.321 -2.851 1.00 93.06 85 THR A N 1
ATOM 697 C CA . THR A 1 85 ? 9.451 -17.521 -2.520 1.00 93.06 85 THR A CA 1
ATOM 698 C C . THR A 1 85 ? 9.836 -18.134 -1.174 1.00 93.06 85 THR A C 1
ATOM 700 O O . THR A 1 85 ? 9.024 -18.849 -0.593 1.00 93.06 85 THR A O 1
ATOM 703 N N . GLU A 1 86 ? 11.020 -17.813 -0.642 1.00 96.06 86 GLU A N 1
ATOM 704 C CA . GLU A 1 86 ? 11.486 -18.265 0.676 1.00 96.06 86 GLU A CA 1
ATOM 705 C C . GLU A 1 86 ? 10.878 -17.436 1.823 1.00 96.06 86 GLU A C 1
ATOM 707 O O . GLU A 1 86 ? 10.819 -17.899 2.961 1.00 96.06 86 GLU A O 1
ATOM 712 N N . ILE A 1 87 ? 10.405 -16.214 1.536 1.00 97.44 87 ILE A N 1
ATOM 713 C CA . ILE A 1 87 ? 9.947 -15.255 2.552 1.00 97.44 87 ILE A CA 1
ATOM 714 C C . ILE A 1 87 ? 8.808 -15.812 3.429 1.00 97.44 87 ILE A C 1
ATOM 716 O O . ILE A 1 87 ? 8.915 -15.679 4.646 1.00 97.44 87 ILE A O 1
ATOM 720 N N . PRO A 1 88 ? 7.735 -16.438 2.897 1.00 97.56 88 PRO A N 1
ATOM 721 C CA . PRO A 1 88 ? 6.641 -16.922 3.741 1.00 97.56 88 PRO A CA 1
ATOM 722 C C . PRO A 1 88 ? 7.084 -17.981 4.759 1.00 97.56 88 PRO A C 1
ATOM 724 O O . PRO A 1 88 ? 6.702 -17.905 5.925 1.00 97.56 88 PRO A O 1
ATOM 727 N N . ASP A 1 89 ? 7.908 -18.945 4.338 1.00 97.38 89 ASP A N 1
ATOM 728 C CA . ASP A 1 89 ? 8.406 -19.995 5.233 1.00 97.38 89 ASP A CA 1
ATOM 729 C C . ASP A 1 89 ? 9.377 -19.389 6.274 1.00 97.38 89 ASP A C 1
ATOM 731 O O . ASP A 1 89 ? 9.261 -19.679 7.463 1.00 97.38 89 ASP A O 1
ATOM 735 N N . LEU A 1 90 ? 10.224 -18.432 5.872 1.00 98.00 90 LEU A N 1
ATOM 736 C CA . LEU A 1 90 ? 11.110 -17.697 6.784 1.00 98.00 90 LEU A CA 1
ATOM 737 C C . LEU A 1 90 ? 10.350 -16.879 7.846 1.00 98.00 90 LEU A C 1
ATOM 739 O O . LEU A 1 90 ? 10.753 -16.866 9.010 1.00 98.00 90 LEU A O 1
ATOM 743 N N . ILE A 1 91 ? 9.252 -16.206 7.474 1.00 98.12 91 ILE A N 1
ATOM 744 C CA . ILE A 1 91 ? 8.381 -15.502 8.432 1.00 98.12 91 ILE A CA 1
ATOM 745 C C . ILE A 1 91 ? 7.840 -16.498 9.459 1.00 98.12 91 ILE A C 1
ATOM 747 O O . ILE A 1 91 ? 7.916 -16.246 10.663 1.00 98.12 91 ILE A O 1
ATOM 751 N N . ALA A 1 92 ? 7.306 -17.630 8.993 1.00 97.44 92 ALA A N 1
ATOM 752 C CA . ALA A 1 92 ? 6.731 -18.643 9.866 1.00 97.44 92 ALA A CA 1
ATOM 753 C C . ALA A 1 92 ? 7.771 -19.188 10.857 1.00 97.44 92 ALA A C 1
ATOM 755 O O . ALA A 1 92 ? 7.475 -19.286 12.049 1.00 97.44 92 ALA A O 1
ATOM 756 N N . ASP A 1 93 ? 8.985 -19.486 10.393 1.00 97.81 93 ASP A N 1
ATOM 757 C CA . ASP A 1 93 ? 10.077 -19.988 11.230 1.00 97.81 93 ASP A CA 1
ATOM 758 C C . ASP A 1 93 ? 10.463 -18.982 12.323 1.00 97.81 93 ASP A C 1
ATOM 760 O O . ASP A 1 93 ? 10.456 -19.329 13.506 1.00 97.81 93 ASP A O 1
ATOM 764 N N . ILE A 1 94 ? 10.690 -17.711 11.965 1.00 98.19 94 ILE A N 1
ATOM 765 C CA . ILE A 1 94 ? 11.037 -16.653 12.932 1.00 98.19 94 ILE A CA 1
ATOM 766 C C . ILE A 1 94 ? 9.933 -16.484 13.982 1.00 98.19 94 ILE A C 1
ATOM 768 O O . ILE A 1 94 ? 10.218 -16.359 15.178 1.00 98.19 94 ILE A O 1
ATOM 772 N N . CYS A 1 95 ? 8.669 -16.487 13.557 1.00 97.75 95 CYS A N 1
ATOM 773 C CA . CYS A 1 95 ? 7.530 -16.352 14.458 1.00 97.75 95 CYS A CA 1
ATOM 774 C C . CYS A 1 95 ? 7.389 -17.559 15.400 1.00 97.75 95 CYS A C 1
ATOM 776 O O . CYS A 1 95 ? 7.159 -17.365 16.595 1.00 97.75 95 CYS A O 1
ATOM 778 N N . ASN A 1 96 ? 7.592 -18.785 14.901 1.00 97.12 96 ASN A N 1
ATOM 779 C CA . ASN A 1 96 ? 7.539 -20.017 15.696 1.00 97.12 96 ASN A CA 1
ATOM 780 C C . ASN A 1 96 ? 8.695 -20.119 16.704 1.00 97.12 96 ASN A C 1
ATOM 782 O O . ASN A 1 96 ? 8.477 -20.519 17.847 1.00 97.12 96 ASN A O 1
ATOM 786 N N . GLU A 1 97 ? 9.908 -19.706 16.329 1.00 97.50 97 GLU A N 1
ATOM 787 C CA . GLU A 1 97 ? 11.049 -19.595 17.254 1.00 97.50 97 GLU A CA 1
ATOM 788 C C . GLU A 1 97 ? 10.775 -18.601 18.399 1.00 97.50 97 GLU A C 1
ATOM 790 O O . GLU A 1 97 ? 11.377 -18.685 19.469 1.00 97.50 97 GLU A O 1
ATOM 795 N N . ASN A 1 98 ? 9.839 -17.672 18.191 1.00 97.44 98 ASN A N 1
ATOM 796 C CA . ASN A 1 98 ? 9.461 -16.617 19.125 1.00 97.44 98 ASN A CA 1
ATOM 797 C C . ASN A 1 98 ? 8.010 -16.761 19.625 1.00 97.44 98 ASN A C 1
ATOM 799 O O . ASN A 1 98 ? 7.372 -15.755 19.936 1.00 97.44 98 ASN A O 1
ATOM 803 N N . ILE A 1 99 ? 7.493 -17.993 19.743 1.00 95.88 99 ILE A N 1
ATOM 804 C CA . ILE A 1 99 ? 6.071 -18.277 20.031 1.00 95.88 99 ILE A CA 1
ATOM 805 C C . ILE A 1 99 ? 5.514 -17.592 21.295 1.00 95.88 99 ILE A C 1
ATOM 807 O O . ILE A 1 99 ? 4.316 -17.346 21.394 1.00 95.88 99 ILE A O 1
ATOM 811 N N . SER A 1 100 ? 6.369 -17.256 22.267 1.00 96.38 100 SER A N 1
ATOM 812 C CA . SER A 1 100 ? 5.979 -16.568 23.505 1.00 96.38 100 SER A CA 1
ATOM 813 C C . SER A 1 100 ? 5.764 -15.056 23.355 1.00 96.38 100 SER A C 1
ATOM 815 O O . SER A 1 100 ? 5.248 -14.425 24.276 1.00 96.38 100 SER A O 1
ATOM 817 N N . LYS A 1 101 ? 6.165 -14.457 22.229 1.00 97.81 101 LYS A N 1
ATOM 818 C CA . LYS A 1 101 ? 6.082 -13.013 21.973 1.00 97.81 101 LYS A CA 1
ATOM 819 C C . LYS A 1 101 ? 4.902 -12.693 21.069 1.00 97.81 101 LYS A C 1
ATOM 821 O O . LYS A 1 101 ? 4.683 -13.395 20.091 1.00 97.81 101 LYS A O 1
ATOM 826 N N . LYS A 1 102 ? 4.213 -11.581 21.332 1.00 98.06 102 LYS A N 1
ATOM 827 C CA . LYS A 1 102 ? 3.222 -11.004 20.409 1.00 98.06 102 LYS A CA 1
ATOM 828 C C . LYS A 1 102 ? 3.931 -10.319 19.246 1.00 98.06 102 LYS A C 1
ATOM 830 O O . LYS A 1 102 ? 4.785 -9.466 19.491 1.00 98.06 102 LYS A O 1
ATOM 835 N N . ILE A 1 103 ? 3.569 -10.666 18.013 1.00 98.50 103 ILE A N 1
ATOM 836 C CA . ILE A 1 103 ? 4.250 -10.195 16.802 1.00 98.50 103 ILE A CA 1
ATOM 837 C C . ILE A 1 103 ? 3.307 -9.356 15.943 1.00 98.50 103 ILE A C 1
ATOM 839 O O . ILE A 1 103 ? 2.203 -9.794 15.624 1.00 98.50 103 ILE A O 1
ATOM 843 N N . CYS A 1 104 ? 3.758 -8.168 15.545 1.00 98.12 104 CYS A N 1
ATOM 844 C CA . CYS A 1 104 ? 3.098 -7.349 14.532 1.00 98.12 104 CYS A CA 1
ATOM 845 C C . CYS A 1 104 ? 3.991 -7.257 13.290 1.00 98.12 104 CYS A C 1
ATOM 847 O O . CYS A 1 104 ? 5.171 -6.914 13.386 1.00 98.12 104 CYS A O 1
ATOM 849 N N . MET A 1 105 ? 3.441 -7.590 12.128 1.00 98.19 105 MET A N 1
ATOM 850 C CA . MET A 1 105 ? 4.173 -7.574 10.865 1.00 98.19 105 MET A CA 1
ATOM 851 C C . MET A 1 105 ? 4.107 -6.186 10.221 1.00 98.19 105 MET A C 1
ATOM 853 O O . MET A 1 105 ? 3.043 -5.572 10.180 1.00 98.19 105 MET A O 1
ATOM 857 N N . VAL A 1 106 ? 5.221 -5.719 9.662 1.00 97.94 106 VAL A N 1
ATOM 858 C CA . VAL A 1 106 ? 5.266 -4.526 8.804 1.00 97.94 106 VAL A CA 1
ATOM 859 C C . VAL A 1 106 ? 5.718 -4.970 7.420 1.00 97.94 106 VAL A C 1
ATOM 861 O O . VAL A 1 106 ? 6.893 -5.282 7.224 1.00 97.94 106 VAL A O 1
ATOM 864 N N . GLU A 1 107 ? 4.782 -5.064 6.477 1.00 95.00 107 GLU A N 1
ATOM 865 C CA . GLU A 1 107 ? 5.001 -5.746 5.203 1.00 95.00 107 GLU A CA 1
ATOM 866 C C . GLU A 1 107 ? 4.912 -4.836 3.976 1.00 95.00 107 GLU A C 1
ATOM 868 O O . GLU A 1 107 ? 4.061 -3.953 3.843 1.00 95.00 107 GLU A O 1
ATOM 873 N N . ILE A 1 108 ? 5.795 -5.138 3.027 1.00 92.44 108 ILE A N 1
ATOM 874 C CA . ILE A 1 108 ? 5.713 -4.721 1.636 1.00 92.44 108 ILE A CA 1
ATOM 875 C C . ILE A 1 108 ? 5.585 -5.986 0.787 1.00 92.44 108 ILE A C 1
ATOM 877 O O . ILE A 1 108 ? 6.556 -6.711 0.569 1.00 92.44 108 ILE A O 1
ATOM 881 N N . GLY A 1 109 ? 4.381 -6.254 0.280 1.00 89.56 109 GLY A N 1
ATOM 882 C CA . GLY A 1 109 ? 4.121 -7.331 -0.678 1.00 89.56 109 GLY A CA 1
ATOM 883 C C . GLY A 1 109 ? 3.271 -8.492 -0.158 1.00 89.56 109 GLY A C 1
ATOM 884 O O . GLY A 1 109 ? 3.050 -9.432 -0.933 1.00 89.56 109 GLY A O 1
ATOM 885 N N . GLY A 1 110 ? 2.780 -8.415 1.086 1.00 94.38 110 GLY A N 1
ATOM 886 C CA . GLY A 1 110 ? 1.837 -9.343 1.720 1.00 94.38 110 GLY A CA 1
ATOM 887 C C . GLY A 1 110 ? 2.289 -10.794 1.670 1.00 94.38 110 GLY A C 1
ATOM 888 O O . GLY A 1 110 ? 1.558 -11.652 1.168 1.00 94.38 110 GLY A O 1
ATOM 889 N N . TYR A 1 111 ? 3.524 -11.058 2.100 1.00 96.12 111 TYR A N 1
ATOM 890 C CA . TYR A 1 111 ? 4.105 -12.400 2.071 1.00 96.12 111 TYR A CA 1
ATOM 891 C C . TYR A 1 111 ? 3.590 -13.267 3.221 1.00 96.12 111 TYR A C 1
ATOM 893 O O . TYR A 1 111 ? 3.401 -14.469 3.025 1.00 96.12 111 TYR A O 1
ATOM 901 N N . SER A 1 112 ? 3.271 -12.677 4.378 1.00 96.12 112 SER A N 1
ATOM 902 C CA . SER A 1 112 ? 2.653 -13.400 5.495 1.00 96.12 112 SER A CA 1
ATOM 903 C C . SER A 1 112 ? 1.301 -14.030 5.115 1.00 96.12 112 SER A C 1
ATOM 905 O O . SER A 1 112 ? 0.977 -15.132 5.561 1.00 96.12 112 SER A O 1
ATOM 907 N N . ALA A 1 113 ? 0.550 -13.418 4.192 1.00 95.44 113 ALA A N 1
ATOM 908 C CA . ALA A 1 113 ? -0.693 -13.980 3.655 1.00 95.44 113 ALA A CA 1
ATOM 909 C C . ALA A 1 113 ? -0.504 -15.324 2.920 1.00 95.44 113 ALA A C 1
ATOM 911 O O . ALA A 1 113 ? -1.472 -16.054 2.704 1.00 95.44 113 ALA A O 1
ATOM 912 N N . LEU A 1 114 ? 0.726 -15.638 2.496 1.00 95.25 114 LEU A N 1
ATOM 913 C CA . LEU A 1 114 ? 1.064 -16.815 1.691 1.00 95.25 114 LEU A CA 1
ATOM 914 C C . LEU A 1 114 ? 1.604 -17.985 2.529 1.00 95.25 114 LEU A C 1
ATOM 916 O O . LEU A 1 114 ? 1.908 -19.042 1.974 1.00 95.25 114 LEU A O 1
ATOM 920 N N . MET A 1 115 ? 1.717 -17.826 3.850 1.00 95.50 115 MET A N 1
ATOM 921 C CA . MET A 1 115 ? 2.197 -18.883 4.739 1.00 95.50 115 MET A CA 1
ATOM 922 C C . MET A 1 115 ? 1.301 -20.126 4.681 1.00 95.50 115 MET A C 1
ATOM 924 O O . MET A 1 115 ? 0.067 -20.058 4.689 1.00 95.50 115 MET A O 1
ATOM 928 N N . LYS A 1 116 ? 1.923 -21.310 4.692 1.00 92.75 116 LYS A N 1
ATOM 929 C CA . LYS A 1 116 ? 1.186 -22.584 4.748 1.00 92.75 116 LYS A CA 1
ATOM 930 C 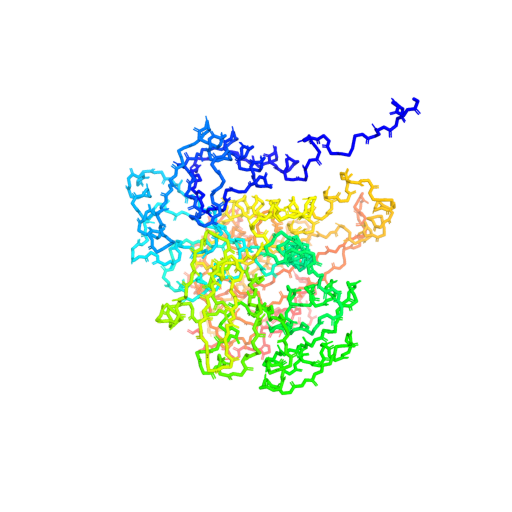C . LYS A 1 116 ? 0.433 -22.735 6.067 1.00 92.75 116 LYS A C 1
ATOM 932 O O . LYS A 1 116 ? -0.721 -23.156 6.059 1.00 92.75 116 LYS A O 1
ATOM 937 N N . LYS A 1 117 ? 1.071 -22.355 7.174 1.00 93.62 117 LYS A N 1
ATOM 938 C CA . LYS A 1 117 ? 0.502 -22.357 8.521 1.00 93.62 117 LYS A CA 1
ATOM 939 C C . LYS A 1 117 ? 0.818 -21.023 9.183 1.00 93.62 117 LYS A C 1
ATOM 941 O O . LYS A 1 117 ? 1.975 -20.623 9.194 1.00 93.62 117 LYS A O 1
ATOM 946 N N . ILE A 1 118 ? -0.206 -20.364 9.712 1.00 95.00 118 ILE A N 1
ATOM 947 C CA . ILE A 1 118 ? -0.065 -19.081 10.398 1.00 95.00 118 ILE A CA 1
ATOM 948 C C . ILE A 1 118 ? 0.240 -19.354 11.879 1.00 95.00 118 ILE A C 1
ATOM 950 O O . ILE A 1 118 ? -0.533 -20.078 12.508 1.00 95.00 118 ILE A O 1
ATOM 954 N N . PRO A 1 119 ? 1.352 -18.838 12.430 1.00 96.06 119 PRO A N 1
ATOM 955 C CA . PRO A 1 119 ? 1.637 -18.904 13.862 1.00 96.06 119 PRO A CA 1
ATOM 956 C C . PRO A 1 119 ? 0.626 -18.101 14.698 1.00 96.06 119 PRO A C 1
ATOM 958 O O . PRO A 1 119 ? 0.268 -16.980 14.336 1.00 96.06 119 PRO A O 1
ATOM 961 N N . ASP A 1 120 ? 0.207 -18.650 15.842 1.00 94.44 120 ASP A N 1
ATOM 962 C CA . ASP A 1 120 ? -0.846 -18.071 16.702 1.00 94.44 120 ASP A CA 1
ATOM 963 C C . ASP A 1 120 ? -0.421 -16.778 17.419 1.00 94.44 120 ASP A C 1
ATOM 965 O O . ASP A 1 120 ? -1.248 -16.052 17.967 1.00 94.44 120 ASP A O 1
ATOM 969 N N . ASN A 1 121 ? 0.879 -16.492 17.448 1.00 97.38 121 ASN A N 1
ATOM 970 C CA . ASN A 1 121 ? 1.451 -15.340 18.133 1.00 97.38 121 ASN A CA 1
ATOM 971 C C . ASN A 1 121 ? 1.549 -14.081 17.252 1.00 97.38 121 ASN A C 1
ATOM 973 O O . ASN A 1 121 ? 1.982 -13.031 17.735 1.00 97.38 121 ASN A O 1
ATOM 977 N N . ILE A 1 122 ? 1.129 -14.164 15.985 1.00 98.00 122 ILE A N 1
ATOM 978 C CA . ILE A 1 122 ? 0.958 -12.999 15.114 1.00 98.00 122 ILE A CA 1
ATOM 979 C C . ILE A 1 122 ? -0.370 -12.333 15.464 1.00 98.00 122 ILE A C 1
ATOM 981 O O . ILE A 1 122 ? -1.433 -12.929 15.325 1.00 98.00 122 ILE A O 1
ATOM 985 N N . ILE A 1 123 ? -0.301 -11.084 15.918 1.00 97.19 123 ILE A N 1
ATOM 986 C CA . ILE A 1 123 ? -1.464 -10.315 16.377 1.00 97.19 123 ILE A CA 1
ATOM 987 C C . ILE A 1 123 ? -1.949 -9.289 15.348 1.00 97.19 123 ILE A C 1
ATOM 989 O O . ILE A 1 123 ? -3.002 -8.689 15.542 1.00 97.19 123 ILE A O 1
ATOM 993 N N . GLY A 1 124 ? -1.205 -9.084 14.260 1.00 97.81 124 GLY A N 1
ATOM 994 C CA . GLY A 1 124 ? -1.609 -8.208 13.166 1.00 97.81 124 GLY A CA 1
ATOM 995 C C . GLY A 1 124 ? -0.523 -7.976 12.126 1.00 97.81 124 GLY A C 1
ATOM 996 O O . GLY A 1 124 ? 0.644 -8.310 12.345 1.00 97.81 124 GLY A O 1
ATOM 997 N N . ALA A 1 125 ? -0.915 -7.376 11.005 1.00 98.31 125 ALA A N 1
ATOM 998 C CA . ALA A 1 125 ? 0.002 -6.916 9.969 1.00 98.31 125 ALA A CA 1
ATOM 999 C C . ALA A 1 125 ? -0.406 -5.548 9.415 1.00 98.31 125 ALA A C 1
ATOM 1001 O O . ALA A 1 125 ? -1.592 -5.230 9.316 1.00 98.31 125 ALA A O 1
ATOM 1002 N N . VAL A 1 126 ? 0.574 -4.758 8.993 1.00 98.00 126 VAL A N 1
ATOM 1003 C CA . VAL A 1 126 ? 0.348 -3.570 8.165 1.00 98.00 126 VAL A CA 1
ATOM 1004 C C . VAL A 1 126 ? 0.960 -3.763 6.786 1.00 98.00 126 VAL A C 1
ATOM 1006 O O . VAL A 1 126 ? 2.016 -4.381 6.673 1.00 98.00 126 VAL A O 1
ATOM 1009 N N . GLU A 1 127 ? 0.297 -3.258 5.745 1.00 97.25 127 GLU A N 1
ATOM 1010 C CA . GLU A 1 127 ? 0.683 -3.509 4.347 1.00 97.25 127 GLU A CA 1
ATOM 1011 C C . GLU A 1 127 ? 0.712 -2.237 3.492 1.00 97.25 127 GLU A C 1
ATOM 1013 O O . GLU A 1 127 ? -0.279 -1.505 3.416 1.00 97.25 127 GLU A O 1
ATOM 1018 N N . ASP A 1 128 ? 1.815 -2.034 2.767 1.00 93.19 128 ASP A N 1
ATOM 1019 C CA . ASP A 1 128 ? 2.031 -0.871 1.890 1.00 93.19 128 ASP A CA 1
ATOM 1020 C C . ASP A 1 128 ? 1.472 -1.024 0.461 1.00 93.19 128 ASP A C 1
ATOM 1022 O O . ASP A 1 128 ? 0.995 -0.065 -0.147 1.00 93.19 128 ASP A O 1
ATOM 1026 N N . THR A 1 129 ? 1.533 -2.220 -0.126 1.00 89.06 129 THR A N 1
ATOM 1027 C CA . THR A 1 129 ? 1.403 -2.398 -1.581 1.00 89.06 129 THR A CA 1
ATOM 1028 C C . THR A 1 129 ? 0.074 -3.004 -2.012 1.00 89.06 129 THR A C 1
ATOM 1030 O O . THR A 1 129 ? -0.505 -3.847 -1.329 1.00 89.06 129 THR A O 1
ATOM 1033 N N . ASN A 1 130 ? -0.371 -2.659 -3.225 1.00 87.50 130 ASN A N 1
ATOM 1034 C CA . ASN A 1 130 ? -1.572 -3.253 -3.827 1.00 87.50 130 ASN A CA 1
ATOM 1035 C C . ASN A 1 130 ? -1.467 -4.773 -3.954 1.00 87.50 130 ASN A C 1
ATOM 1037 O O . ASN A 1 130 ? -2.419 -5.488 -3.660 1.00 87.50 130 ASN A O 1
ATOM 1041 N N . GLN A 1 131 ? -0.293 -5.280 -4.336 1.00 86.12 131 GLN A N 1
ATOM 1042 C CA . GLN A 1 131 ? -0.081 -6.720 -4.440 1.00 86.12 131 GLN A CA 1
ATOM 1043 C C . GLN A 1 131 ? -0.242 -7.415 -3.086 1.00 86.12 131 GLN A C 1
ATOM 1045 O O . GLN A 1 131 ? -0.873 -8.470 -3.019 1.00 86.12 131 GLN A O 1
ATOM 1050 N N . GLY A 1 132 ? 0.320 -6.843 -2.020 1.00 92.50 132 GLY A N 1
ATOM 1051 C CA . GLY A 1 132 ? 0.157 -7.397 -0.685 1.00 92.50 132 GLY A CA 1
ATOM 1052 C C . GLY A 1 132 ? -1.284 -7.301 -0.200 1.00 92.50 132 GLY A C 1
ATOM 1053 O O . GLY A 1 132 ? -1.829 -8.298 0.266 1.00 92.50 132 GLY A O 1
ATOM 1054 N N . HIS A 1 133 ? -1.951 -6.166 -0.430 1.00 94.00 133 HIS A N 1
ATOM 1055 C CA . HIS A 1 133 ? -3.378 -6.003 -0.153 1.00 94.00 133 HIS A CA 1
ATOM 1056 C C . HIS A 1 133 ? -4.213 -7.095 -0.840 1.00 94.00 133 HIS A C 1
ATOM 1058 O O . HIS A 1 133 ? -5.044 -7.739 -0.202 1.00 94.00 133 HIS A O 1
ATOM 1064 N N . TRP A 1 134 ? -3.971 -7.362 -2.128 1.00 92.19 134 TRP A N 1
ATOM 1065 C CA . TRP A 1 134 ? -4.663 -8.423 -2.863 1.00 92.19 134 TRP A CA 1
ATOM 1066 C C . TRP A 1 134 ? -4.330 -9.819 -2.343 1.00 92.19 134 TRP A C 1
ATOM 1068 O O . TRP A 1 134 ? -5.224 -10.661 -2.274 1.00 92.19 134 TRP A O 1
ATOM 1078 N N . ASN A 1 135 ? -3.079 -10.075 -1.949 1.00 94.19 135 ASN A N 1
ATOM 1079 C CA . ASN A 1 135 ? -2.697 -11.345 -1.334 1.00 94.19 135 ASN A CA 1
ATOM 1080 C C . ASN A 1 135 ? -3.473 -11.581 -0.036 1.00 94.19 135 ASN A C 1
ATOM 1082 O O . ASN A 1 135 ? -4.026 -12.667 0.148 1.00 94.19 135 ASN A O 1
ATOM 1086 N N . PHE A 1 136 ? -3.565 -10.567 0.825 1.00 96.81 136 PHE A N 1
ATOM 1087 C CA . PHE A 1 136 ? -4.354 -10.645 2.048 1.00 96.81 136 PHE A CA 1
ATOM 1088 C C . PHE A 1 136 ? -5.844 -10.812 1.757 1.00 96.81 136 PHE A C 1
ATOM 1090 O O . PHE A 1 136 ? -6.456 -11.726 2.298 1.00 96.81 136 PHE A O 1
ATOM 1097 N N . LYS A 1 137 ? -6.425 -10.015 0.850 1.00 94.44 137 LYS A N 1
ATOM 1098 C CA . LYS A 1 137 ? -7.845 -10.132 0.474 1.00 94.44 137 LYS A CA 1
ATOM 1099 C C . LYS A 1 137 ? -8.191 -11.501 -0.108 1.00 94.44 137 LYS A C 1
ATOM 1101 O O . LYS A 1 137 ? -9.206 -12.085 0.254 1.00 94.44 137 LYS A O 1
ATOM 1106 N N . LYS A 1 138 ? -7.333 -12.057 -0.965 1.00 94.75 138 LYS A N 1
ATOM 1107 C CA . LYS A 1 138 ? -7.527 -13.393 -1.551 1.00 94.75 138 LYS A CA 1
ATOM 1108 C C . LYS A 1 138 ? -7.481 -14.509 -0.502 1.00 94.75 138 LYS A C 1
ATOM 1110 O O . LYS A 1 138 ? -8.118 -15.541 -0.694 1.00 94.75 138 LYS A O 1
ATOM 1115 N N . ASN A 1 139 ? -6.732 -14.311 0.582 1.00 95.00 139 ASN A N 1
ATOM 1116 C CA . ASN A 1 139 ? -6.566 -15.282 1.664 1.00 95.00 139 ASN A CA 1
ATOM 1117 C C . ASN A 1 139 ? -7.298 -14.869 2.956 1.00 95.00 139 ASN A C 1
ATOM 1119 O O . ASN A 1 139 ? -7.028 -15.446 4.006 1.00 95.00 139 ASN A O 1
ATOM 1123 N N . GLU A 1 140 ? -8.232 -13.911 2.894 1.00 92.81 140 GLU A N 1
ATOM 1124 C CA . GLU A 1 140 ? -8.847 -13.282 4.074 1.00 92.81 140 GLU A CA 1
ATOM 1125 C C . GLU A 1 140 ? -9.529 -14.310 4.988 1.00 92.81 140 GLU A C 1
ATOM 1127 O O . GLU A 1 140 ? -9.367 -14.265 6.202 1.00 92.81 140 GLU A O 1
ATOM 1132 N N . SER A 1 141 ? -10.177 -15.329 4.411 1.00 91.38 141 SER A N 1
ATOM 1133 C CA . SER A 1 141 ? -10.846 -16.404 5.160 1.00 91.38 141 SER A CA 1
ATOM 1134 C C . SER A 1 141 ? -9.909 -17.290 5.991 1.00 91.38 141 SER A C 1
ATOM 1136 O O . SER A 1 141 ? -10.383 -18.102 6.781 1.00 91.38 141 SER A O 1
ATOM 1138 N N . ARG A 1 142 ? -8.593 -17.215 5.760 1.00 93.50 142 ARG A N 1
ATOM 1139 C CA . ARG A 1 142 ? -7.572 -17.972 6.496 1.00 93.50 142 ARG A CA 1
ATOM 1140 C C . ARG A 1 142 ? -6.859 -17.133 7.552 1.00 93.50 142 ARG A C 1
ATOM 1142 O O . ARG A 1 142 ? -6.079 -17.704 8.309 1.00 93.50 142 ARG A O 1
ATOM 1149 N N . LEU A 1 143 ? -7.064 -15.817 7.571 1.00 93.31 143 LEU A N 1
ATOM 1150 C CA . LEU A 1 143 ? -6.363 -14.932 8.493 1.00 93.31 143 LEU A CA 1
ATOM 1151 C C . LEU A 1 143 ? -6.835 -15.174 9.927 1.00 93.31 143 LEU A C 1
ATOM 1153 O O . LEU A 1 143 ? -8.028 -15.275 10.202 1.00 93.31 143 LEU A O 1
ATOM 1157 N N . THR A 1 144 ? -5.878 -15.242 10.847 1.00 94.00 144 THR A N 1
ATOM 1158 C CA . THR A 1 144 ? -6.122 -15.315 12.296 1.00 94.00 144 THR A CA 1
ATOM 1159 C C . THR A 1 144 ? -5.882 -13.974 12.991 1.00 94.00 144 THR A C 1
ATOM 1161 O O . THR A 1 144 ? -6.101 -13.856 14.193 1.00 94.00 144 THR A O 1
ATOM 1164 N N . PHE A 1 145 ? -5.469 -12.955 12.234 1.00 96.19 145 PHE A N 1
ATOM 1165 C CA . PHE A 1 145 ? -5.122 -11.622 12.712 1.00 96.19 145 PHE A CA 1
ATOM 1166 C C . PHE A 1 145 ? -5.632 -10.528 11.752 1.00 96.19 145 PHE A C 1
ATOM 1168 O O . PHE A 1 145 ? -5.813 -10.797 10.560 1.00 96.19 145 PHE A O 1
ATOM 1175 N N . PRO A 1 146 ? -5.892 -9.300 12.241 1.00 97.00 146 PRO A N 1
ATOM 1176 C CA . PRO A 1 146 ? -6.291 -8.168 11.406 1.00 97.00 146 PRO A CA 1
ATOM 1177 C C . PRO A 1 146 ? -5.138 -7.638 10.549 1.00 97.00 146 PRO A C 1
ATOM 1179 O O . PRO A 1 146 ? -3.970 -7.694 10.939 1.00 97.00 146 PRO A O 1
ATOM 1182 N N . VAL A 1 147 ? -5.479 -7.052 9.402 1.00 98.25 147 VAL A N 1
ATOM 1183 C CA . VAL A 1 147 ? -4.522 -6.373 8.520 1.00 98.25 147 VAL A CA 1
ATOM 1184 C C . VAL A 1 147 ? -4.994 -4.955 8.252 1.00 98.25 147 VAL A C 1
ATOM 1186 O O . VAL A 1 147 ? -6.132 -4.772 7.826 1.00 98.25 147 VAL A O 1
ATOM 1189 N N . VAL A 1 148 ? -4.131 -3.960 8.452 1.00 97.75 148 VAL A N 1
ATOM 1190 C CA . VAL A 1 148 ? -4.406 -2.568 8.058 1.00 97.75 148 VAL A CA 1
ATOM 1191 C C . VAL A 1 148 ? -3.513 -2.202 6.880 1.00 97.75 148 VAL A C 1
ATOM 1193 O O . VAL A 1 148 ? -2.291 -2.146 6.986 1.00 97.75 148 VAL A O 1
ATOM 1196 N N . SER A 1 149 ? -4.130 -1.971 5.730 1.00 97.00 149 SER A N 1
ATOM 1197 C CA . SER A 1 149 ? -3.445 -1.655 4.488 1.00 97.00 149 SER A CA 1
ATOM 1198 C C . SER A 1 149 ? -3.505 -0.161 4.194 1.00 97.00 149 SER A C 1
ATOM 1200 O O . SER A 1 149 ? -4.551 0.476 4.322 1.00 97.00 149 SER A O 1
ATOM 1202 N N . ILE A 1 150 ? -2.387 0.400 3.735 1.00 95.44 150 ILE A N 1
ATOM 1203 C CA . ILE A 1 150 ? -2.359 1.756 3.183 1.00 95.44 150 ILE A CA 1
ATOM 1204 C C . ILE A 1 150 ? -2.450 1.778 1.655 1.00 95.44 150 ILE A C 1
ATOM 1206 O O . ILE A 1 150 ? -2.619 2.849 1.076 1.00 95.44 150 ILE A O 1
ATOM 1210 N N . ALA A 1 151 ? -2.401 0.620 0.999 1.00 91.44 151 ALA A N 1
ATOM 1211 C CA . ALA A 1 151 ? -2.270 0.491 -0.450 1.00 91.44 151 ALA A CA 1
ATOM 1212 C C . ALA A 1 151 ? -3.368 1.213 -1.252 1.00 91.44 151 ALA A C 1
ATOM 1214 O O . ALA A 1 151 ? -3.090 1.832 -2.276 1.00 91.44 151 ALA A O 1
ATOM 1215 N N . GLN A 1 152 ? -4.606 1.179 -0.753 1.00 88.88 152 GLN A N 1
ATOM 1216 C CA . GLN A 1 152 ? -5.779 1.759 -1.419 1.00 88.88 152 GLN A CA 1
ATOM 1217 C C . GLN A 1 152 ? -6.173 3.140 -0.865 1.00 88.88 152 GLN A C 1
ATOM 1219 O O . GLN A 1 152 ? -7.184 3.731 -1.261 1.00 88.88 152 GLN A O 1
ATOM 1224 N N . THR A 1 153 ? -5.361 3.685 0.042 1.00 91.56 153 THR A N 1
ATOM 1225 C CA . THR A 1 153 ? -5.623 4.954 0.728 1.00 91.56 153 THR A CA 1
ATOM 1226 C C . THR A 1 153 ? -5.212 6.158 -0.109 1.00 91.56 153 THR A C 1
ATOM 1228 O O . THR A 1 153 ? -4.407 6.058 -1.034 1.00 91.56 153 THR A O 1
ATOM 1231 N N . ASN A 1 154 ? -5.707 7.346 0.245 1.00 89.44 154 ASN A N 1
ATOM 1232 C CA . ASN A 1 154 ? -5.334 8.575 -0.455 1.00 89.44 154 ASN A CA 1
ATOM 1233 C C . ASN A 1 154 ? -3.851 8.931 -0.278 1.00 89.44 154 ASN A C 1
ATOM 1235 O O . ASN A 1 154 ? -3.291 9.582 -1.157 1.00 89.44 154 ASN A O 1
ATOM 1239 N N . LEU A 1 155 ? -3.214 8.473 0.807 1.00 90.44 155 LEU A N 1
ATOM 1240 C CA . LEU A 1 155 ? -1.776 8.644 1.024 1.00 90.44 155 LEU A CA 1
ATOM 1241 C C . LEU A 1 155 ? -0.979 7.941 -0.081 1.00 90.44 155 LEU A C 1
ATOM 1243 O O . LEU A 1 155 ? -0.124 8.555 -0.718 1.00 90.44 155 LEU A O 1
ATOM 1247 N N . LYS A 1 156 ? -1.330 6.686 -0.388 1.00 88.19 156 LYS A N 1
ATOM 1248 C CA . LYS A 1 156 ? -0.658 5.915 -1.440 1.00 88.19 156 LYS A CA 1
ATOM 1249 C C . LYS A 1 156 ? -0.912 6.485 -2.833 1.00 88.19 156 LYS A C 1
ATOM 1251 O O . LYS A 1 156 ? 0.007 6.573 -3.640 1.00 88.19 156 LYS A O 1
ATOM 1256 N N . LYS A 1 157 ? -2.121 6.995 -3.095 1.00 86.06 157 LYS A N 1
ATOM 1257 C CA . LYS A 1 157 ? -2.441 7.684 -4.362 1.00 86.06 157 LYS A CA 1
ATOM 1258 C C . LYS A 1 157 ? -1.590 8.931 -4.606 1.00 86.06 157 LYS A C 1
ATOM 1260 O O . LYS A 1 157 ? -1.404 9.330 -5.756 1.00 86.06 157 LYS A O 1
ATOM 1265 N N . ILE A 1 158 ? -1.119 9.598 -3.550 1.00 83.69 158 ILE A N 1
ATOM 1266 C CA . ILE A 1 158 ? -0.191 10.727 -3.682 1.00 83.69 158 ILE A CA 1
ATOM 1267 C C . ILE A 1 158 ? 1.172 10.206 -4.143 1.00 83.69 158 ILE A C 1
ATOM 1269 O O . ILE A 1 158 ? 1.675 10.690 -5.153 1.00 83.69 158 ILE A O 1
ATOM 1273 N N . GLU A 1 159 ? 1.718 9.186 -3.480 1.00 84.06 159 GLU A N 1
ATOM 1274 C CA . GLU A 1 159 ? 3.017 8.586 -3.817 1.00 84.06 159 GLU A CA 1
ATOM 1275 C C . GLU A 1 159 ? 3.044 7.943 -5.211 1.00 84.06 159 GLU A C 1
ATOM 1277 O O . GLU A 1 159 ? 3.957 8.220 -5.992 1.00 84.06 159 GLU A O 1
ATOM 1282 N N . ASN A 1 160 ? 1.996 7.207 -5.595 1.00 80.62 160 ASN A N 1
ATOM 1283 C CA . ASN A 1 160 ? 1.884 6.565 -6.911 1.00 80.62 160 ASN A CA 1
ATOM 1284 C C . ASN A 1 160 ? 2.045 7.554 -8.084 1.00 80.62 160 ASN A C 1
ATOM 1286 O O . ASN A 1 160 ? 2.536 7.182 -9.154 1.00 80.62 160 ASN A O 1
ATOM 1290 N N . LYS A 1 161 ? 1.691 8.837 -7.899 1.00 78.81 161 LYS A N 1
ATOM 1291 C CA . LYS A 1 161 ? 1.906 9.887 -8.918 1.00 78.81 161 LYS A CA 1
ATOM 1292 C C . LYS A 1 161 ? 3.390 10.164 -9.174 1.00 78.81 161 LYS A C 1
ATOM 1294 O O . LYS A 1 161 ? 3.750 10.569 -10.282 1.00 78.81 161 LYS A O 1
ATOM 1299 N N . PHE A 1 162 ? 4.243 9.951 -8.177 1.00 80.56 162 PHE A N 1
ATOM 1300 C CA . PHE A 1 162 ? 5.686 10.167 -8.261 1.00 80.56 162 PHE A CA 1
ATOM 1301 C C . PHE A 1 162 ? 6.431 8.933 -8.770 1.00 80.56 162 PHE A C 1
ATOM 1303 O O . PHE A 1 162 ? 7.433 9.106 -9.463 1.00 80.56 162 PHE A O 1
ATOM 1310 N N . VAL A 1 163 ? 5.907 7.717 -8.561 1.00 82.19 163 VAL A N 1
ATOM 1311 C CA . VAL A 1 163 ? 6.483 6.472 -9.121 1.00 82.19 163 VAL A CA 1
ATOM 1312 C C . VAL A 1 163 ? 6.695 6.593 -10.629 1.00 82.19 163 VAL A C 1
ATOM 1314 O O . VAL A 1 163 ? 7.759 6.250 -11.149 1.00 82.19 163 VAL A O 1
ATOM 1317 N N . GLY A 1 164 ? 5.714 7.149 -11.346 1.00 84.62 164 GLY A N 1
ATOM 1318 C CA . GLY A 1 164 ? 5.839 7.353 -12.788 1.00 84.62 164 GLY A CA 1
ATOM 1319 C C . GLY A 1 164 ? 6.923 8.364 -13.178 1.00 84.62 164 GLY A C 1
ATOM 1320 O O . GLY A 1 164 ? 7.589 8.208 -14.204 1.00 84.62 164 GLY A O 1
ATOM 1321 N N . SER A 1 165 ? 7.170 9.366 -12.328 1.00 85.94 165 SER A N 1
ATOM 1322 C CA . SER A 1 165 ? 8.280 10.303 -12.521 1.00 85.94 165 SER A CA 1
ATOM 1323 C C . SER A 1 165 ? 9.636 9.638 -12.286 1.00 85.94 165 SER A C 1
ATOM 1325 O O . SER A 1 165 ? 10.539 9.814 -13.106 1.00 85.94 165 SER A O 1
ATOM 1327 N N . SER A 1 166 ? 9.755 8.829 -11.230 1.00 87.88 166 SER A N 1
ATOM 1328 C CA . SER A 1 166 ? 10.950 8.031 -10.930 1.00 87.88 166 SER A CA 1
ATOM 1329 C C . SER A 1 166 ? 11.252 7.028 -12.045 1.00 87.88 166 SER A C 1
ATOM 1331 O O . SER A 1 166 ? 12.381 6.954 -12.515 1.00 87.88 166 SER A O 1
ATOM 1333 N N . THR A 1 167 ? 10.229 6.340 -12.558 1.00 90.62 167 THR A N 1
ATOM 1334 C CA . THR A 1 167 ? 10.346 5.416 -13.699 1.00 90.62 167 THR A CA 1
ATOM 1335 C C . THR A 1 167 ? 10.935 6.114 -14.923 1.00 90.62 167 THR A C 1
ATOM 1337 O O . THR A 1 167 ? 11.890 5.624 -15.523 1.00 90.62 167 THR A O 1
ATOM 1340 N N . SER A 1 168 ? 10.394 7.280 -15.295 1.00 91.19 168 SER A N 1
ATOM 1341 C CA . SER A 1 168 ? 10.899 8.040 -16.442 1.00 91.19 168 SER A CA 1
ATOM 1342 C C . SER A 1 168 ? 12.334 8.529 -16.236 1.00 91.19 168 SER A C 1
ATOM 1344 O O . SER A 1 168 ? 13.093 8.564 -17.203 1.00 91.19 168 SER A O 1
ATOM 1346 N N . TYR A 1 169 ? 12.702 8.927 -15.014 1.00 90.69 169 TYR A N 1
ATOM 1347 C CA . TYR A 1 169 ? 14.068 9.336 -14.683 1.00 90.69 169 TYR A CA 1
ATOM 1348 C C . TYR A 1 169 ? 15.049 8.169 -14.835 1.00 90.69 169 TYR A C 1
ATOM 1350 O O . TYR A 1 169 ? 16.042 8.292 -15.555 1.00 90.69 169 TYR A O 1
ATOM 1358 N N . SER A 1 170 ? 14.739 7.025 -14.222 1.00 92.25 170 SER A N 1
ATOM 1359 C CA . SER A 1 170 ? 15.585 5.834 -14.288 1.00 92.25 170 SER A CA 1
ATOM 1360 C C . SER A 1 170 ? 15.710 5.301 -15.706 1.00 92.25 170 SER A C 1
ATOM 1362 O O . SER A 1 170 ? 16.806 4.944 -16.125 1.00 92.25 170 SER A O 1
ATOM 1364 N N . LEU A 1 171 ? 14.632 5.333 -16.494 1.00 93.56 171 LEU A N 1
ATOM 1365 C CA . LEU A 1 171 ? 14.684 4.988 -17.913 1.00 93.56 171 LEU A CA 1
ATOM 1366 C C . LEU A 1 171 ? 15.642 5.896 -18.698 1.00 93.56 171 LEU A C 1
ATOM 1368 O O . LEU A 1 171 ? 16.461 5.403 -19.472 1.00 93.56 171 LEU A O 1
ATOM 1372 N N . GLU A 1 172 ? 15.584 7.211 -18.488 1.00 91.69 172 GLU A N 1
ATOM 1373 C CA . GLU A 1 172 ? 16.451 8.165 -19.190 1.00 91.69 172 GLU A CA 1
ATOM 1374 C C . GLU A 1 172 ? 17.926 7.938 -18.822 1.00 91.69 172 GLU A C 1
ATOM 1376 O O . GLU A 1 172 ? 18.800 7.913 -19.694 1.00 91.69 172 GLU A O 1
ATOM 1381 N N . LYS A 1 173 ? 18.215 7.715 -17.534 1.00 91.81 173 LYS A N 1
ATOM 1382 C CA . LYS A 1 173 ? 19.564 7.384 -17.060 1.00 91.81 173 LYS A CA 1
ATOM 1383 C C . LYS A 1 173 ? 20.046 6.048 -17.632 1.00 91.81 173 LYS A C 1
ATOM 1385 O O . LYS A 1 173 ? 21.184 5.959 -18.098 1.00 91.81 173 LYS A O 1
ATOM 1390 N N . PHE A 1 174 ? 19.176 5.040 -17.640 1.00 93.50 174 PHE A N 1
ATOM 1391 C CA . PHE A 1 174 ? 19.451 3.709 -18.171 1.00 93.50 174 PHE A CA 1
ATOM 1392 C C . PHE A 1 174 ? 19.824 3.761 -19.656 1.00 93.50 174 PHE A C 1
ATOM 1394 O O . PHE A 1 174 ? 20.864 3.227 -20.039 1.00 93.50 174 PHE A O 1
ATOM 1401 N N . LEU A 1 175 ? 19.048 4.469 -20.483 1.00 92.81 175 LEU A N 1
ATOM 1402 C CA . LEU A 1 175 ? 19.353 4.644 -21.908 1.00 92.81 175 LEU A CA 1
ATOM 1403 C C . LEU A 1 175 ? 20.704 5.328 -22.127 1.00 92.81 175 LEU A C 1
ATOM 1405 O O . LEU A 1 175 ? 21.532 4.847 -22.900 1.00 92.81 175 LEU A O 1
ATOM 1409 N N . ARG A 1 176 ? 20.981 6.413 -21.398 1.00 90.06 176 ARG A N 1
ATOM 1410 C CA . ARG A 1 176 ? 22.252 7.141 -21.531 1.00 90.06 176 ARG A CA 1
ATOM 1411 C C . ARG A 1 176 ? 23.459 6.275 -21.184 1.00 90.06 176 ARG A C 1
ATOM 1413 O O . ARG A 1 176 ? 24.480 6.376 -21.866 1.00 90.06 176 ARG A O 1
ATOM 1420 N N . TYR A 1 177 ? 23.341 5.459 -20.139 1.00 90.81 177 TYR A N 1
ATOM 1421 C CA . TYR A 1 177 ? 24.428 4.620 -19.645 1.00 90.81 177 TYR A CA 1
ATOM 1422 C C . TYR A 1 177 ? 24.640 3.368 -20.508 1.00 90.81 177 TYR A C 1
ATOM 1424 O O . TYR A 1 177 ? 25.761 3.124 -20.951 1.00 90.81 177 TYR A O 1
ATOM 1432 N N . TYR A 1 178 ? 23.577 2.604 -20.789 1.00 90.62 178 TYR A N 1
ATOM 1433 C CA . TYR A 1 178 ? 23.669 1.294 -21.449 1.00 90.62 178 TYR A CA 1
ATOM 1434 C C . TYR A 1 178 ? 23.560 1.344 -22.979 1.00 90.62 178 TYR A C 1
ATOM 1436 O O . TYR A 1 178 ? 24.070 0.446 -23.644 1.00 90.62 178 TYR A O 1
ATOM 1444 N N . PHE A 1 179 ? 22.941 2.386 -23.541 1.00 87.25 179 PHE A N 1
ATOM 1445 C CA . PHE A 1 179 ? 22.754 2.560 -24.990 1.00 87.25 179 PHE A CA 1
ATOM 1446 C C . PHE A 1 179 ? 23.517 3.777 -25.548 1.00 87.25 179 PHE A C 1
ATOM 1448 O O . PHE A 1 179 ? 23.311 4.182 -26.685 1.00 87.25 179 PHE A O 1
ATOM 1455 N N . HIS A 1 180 ? 24.440 4.347 -24.763 1.00 77.75 180 HIS A N 1
ATOM 1456 C CA . HIS A 1 180 ? 25.430 5.349 -25.180 1.00 77.75 180 HIS A CA 1
ATOM 1457 C C . HIS A 1 180 ? 24.868 6.555 -25.964 1.00 77.75 180 HIS A C 1
ATOM 1459 O O . HIS A 1 180 ? 25.127 6.717 -27.155 1.00 77.75 180 HIS A O 1
ATOM 1465 N N . ARG A 1 181 ? 24.235 7.493 -25.240 1.00 62.69 181 ARG A N 1
ATOM 1466 C CA . ARG A 1 181 ? 23.643 8.763 -25.744 1.00 62.69 181 ARG A CA 1
ATOM 1467 C C . ARG A 1 181 ? 22.296 8.633 -26.462 1.00 62.69 181 ARG A C 1
ATOM 1469 O O . ARG A 1 181 ? 21.828 9.626 -27.017 1.00 62.69 181 ARG A O 1
ATOM 1476 N N . ASP A 1 182 ? 21.652 7.472 -26.397 1.00 77.56 182 ASP A N 1
ATOM 1477 C CA . ASP A 1 182 ? 20.230 7.371 -26.715 1.00 77.56 182 ASP A CA 1
ATOM 1478 C C . ASP A 1 182 ? 19.405 8.200 -25.715 1.00 77.56 182 ASP A C 1
ATOM 1480 O O . ASP A 1 182 ? 19.678 8.219 -24.512 1.00 77.56 182 ASP A O 1
ATOM 1484 N N . LEU A 1 183 ? 18.410 8.914 -26.238 1.00 83.12 183 LEU A N 1
ATOM 1485 C CA . LEU A 1 183 ? 17.461 9.718 -25.471 1.00 83.12 183 LEU A CA 1
ATOM 1486 C C . LEU A 1 183 ? 16.080 9.073 -25.560 1.00 83.12 183 LEU A C 1
ATOM 1488 O O . LEU A 1 183 ? 15.748 8.471 -26.584 1.00 83.12 183 LEU A O 1
ATOM 1492 N N . ILE A 1 184 ? 15.248 9.259 -24.530 1.00 88.81 184 ILE A N 1
ATOM 1493 C CA . ILE A 1 184 ? 13.816 8.938 -24.637 1.00 88.81 184 ILE A CA 1
ATOM 1494 C C . ILE A 1 184 ? 13.146 9.821 -25.709 1.00 88.81 184 ILE A C 1
ATOM 1496 O O . ILE A 1 184 ? 12.198 9.390 -26.367 1.00 88.81 184 ILE A O 1
ATOM 1500 N N . ALA A 1 185 ? 13.640 11.050 -25.898 1.00 88.25 185 ALA A N 1
ATOM 1501 C CA . ALA A 1 185 ? 13.121 12.003 -26.876 1.00 88.25 185 ALA A CA 1
ATOM 1502 C C . ALA A 1 185 ? 13.014 11.384 -28.278 1.00 88.25 185 ALA A C 1
ATOM 1504 O O . ALA A 1 185 ? 13.873 10.604 -28.681 1.00 88.25 185 ALA A O 1
ATOM 1505 N N . VAL A 1 186 ? 11.958 11.751 -29.014 1.00 86.62 186 VAL A N 1
ATOM 1506 C CA . VAL A 1 186 ? 11.619 11.287 -30.376 1.00 86.62 186 VAL A CA 1
ATOM 1507 C C . VAL A 1 186 ? 11.379 9.779 -30.559 1.00 86.62 186 VAL A C 1
ATOM 1509 O O . VAL A 1 186 ? 10.981 9.373 -31.650 1.00 86.62 186 VAL A O 1
ATOM 1512 N N . LYS A 1 187 ? 11.556 8.946 -29.524 1.00 93.75 187 LYS A N 1
ATOM 1513 C CA . LYS A 1 187 ? 11.214 7.515 -29.568 1.00 93.75 187 LYS A CA 1
ATOM 1514 C C . LYS A 1 187 ? 9.700 7.315 -29.488 1.00 93.75 187 LYS A C 1
ATOM 1516 O O . LYS A 1 187 ? 8.982 8.100 -28.861 1.00 93.75 187 LYS A O 1
ATOM 1521 N N . ASN A 1 188 ? 9.227 6.223 -30.077 1.00 96.31 188 ASN A N 1
ATOM 1522 C CA . ASN A 1 188 ? 7.881 5.711 -29.861 1.00 96.31 188 ASN A CA 1
ATOM 1523 C C . ASN A 1 188 ? 7.857 4.908 -28.560 1.00 96.31 188 ASN A C 1
ATOM 1525 O O . ASN A 1 188 ? 8.459 3.836 -28.478 1.00 96.31 188 ASN A O 1
ATOM 1529 N N . VAL A 1 189 ? 7.159 5.416 -27.549 1.00 97.38 189 VAL A N 1
ATOM 1530 C CA . VAL A 1 189 ? 7.035 4.759 -26.248 1.00 97.38 189 VAL A CA 1
ATOM 1531 C C . VAL A 1 189 ? 5.605 4.280 -26.055 1.00 97.38 189 VAL A C 1
ATOM 1533 O O . VAL A 1 189 ? 4.671 5.079 -26.048 1.00 97.38 189 VAL A O 1
ATOM 1536 N N . LEU A 1 190 ? 5.430 2.975 -25.879 1.00 97.88 190 LEU A N 1
ATOM 1537 C CA . LEU A 1 190 ? 4.164 2.383 -25.469 1.00 97.88 190 LEU A CA 1
ATOM 1538 C C . LEU A 1 190 ? 4.139 2.248 -23.948 1.00 97.88 190 LEU A C 1
ATOM 1540 O O . LEU A 1 190 ? 5.024 1.625 -23.373 1.00 97.88 190 LEU A O 1
ATOM 1544 N N . VAL A 1 191 ? 3.101 2.772 -23.305 1.00 97.19 191 VAL A N 1
ATOM 1545 C CA . VAL A 1 191 ? 2.791 2.479 -21.903 1.00 97.19 191 VAL A CA 1
ATOM 1546 C C . VAL A 1 191 ? 1.620 1.498 -21.856 1.00 97.19 191 VAL A C 1
ATOM 1548 O O . VAL A 1 191 ? 0.540 1.784 -22.376 1.00 97.19 191 VAL A O 1
ATOM 1551 N N . MET A 1 192 ? 1.848 0.328 -21.259 1.00 96.75 192 MET A N 1
ATOM 1552 C CA . MET A 1 192 ? 0.851 -0.730 -21.096 1.00 96.75 192 MET A CA 1
ATOM 1553 C C . MET A 1 192 ? 0.275 -0.682 -19.683 1.00 96.75 192 MET A C 1
ATOM 1555 O O . MET A 1 192 ? 0.977 -0.953 -18.713 1.00 96.75 192 MET A O 1
ATOM 1559 N N . GLY A 1 193 ? -1.003 -0.332 -19.576 1.00 94.44 193 GLY A N 1
ATOM 1560 C CA . GLY A 1 193 ? -1.670 0.008 -18.323 1.00 94.44 193 GLY A CA 1
ATOM 1561 C C . GLY A 1 193 ? -1.687 1.518 -18.084 1.00 94.44 193 GLY A C 1
ATOM 1562 O O . GLY A 1 193 ? -0.659 2.193 -18.140 1.00 94.44 193 GLY A O 1
ATOM 1563 N N . TYR A 1 194 ? -2.871 2.058 -17.804 1.00 94.81 194 TYR A N 1
ATOM 1564 C CA . TYR A 1 194 ? -3.124 3.481 -17.583 1.00 94.81 194 TYR A CA 1
ATOM 1565 C C . TYR A 1 194 ? -3.821 3.756 -16.242 1.00 94.81 194 TYR A C 1
ATOM 1567 O O . TYR A 1 194 ? -4.610 4.690 -16.101 1.00 94.81 194 TYR A O 1
ATOM 1575 N N . GLY A 1 195 ? -3.479 2.953 -15.230 1.00 90.38 195 GLY A N 1
ATOM 1576 C CA . GLY A 1 195 ? -3.749 3.258 -13.824 1.00 90.38 195 GLY A CA 1
ATOM 1577 C C . GLY A 1 195 ? -2.878 4.409 -13.298 1.00 90.38 195 GLY A C 1
ATOM 1578 O O . GLY A 1 195 ? -2.291 5.172 -14.062 1.00 90.38 195 GLY A O 1
ATOM 1579 N N . GLU A 1 196 ? -2.752 4.542 -11.976 1.00 87.00 196 GLU A N 1
ATOM 1580 C CA . GLU A 1 196 ? -2.059 5.685 -11.352 1.00 87.00 196 GLU A CA 1
ATOM 1581 C C . GLU A 1 196 ? -0.590 5.815 -11.785 1.00 87.00 196 GLU A C 1
ATOM 1583 O O . GLU A 1 196 ? -0.175 6.883 -12.246 1.00 87.00 196 GLU A O 1
ATOM 1588 N N . ILE A 1 197 ? 0.165 4.711 -11.713 1.00 89.50 197 ILE A N 1
ATOM 1589 C CA . ILE A 1 197 ? 1.570 4.659 -12.138 1.00 89.50 197 ILE A CA 1
ATOM 1590 C C . ILE A 1 197 ? 1.669 4.892 -13.647 1.00 89.50 197 ILE A C 1
ATOM 1592 O O . ILE A 1 197 ? 2.397 5.781 -14.081 1.00 89.50 197 ILE A O 1
ATOM 1596 N N . GLY A 1 198 ? 0.901 4.146 -14.451 1.00 93.75 198 GLY A N 1
ATOM 1597 C CA . GLY A 1 198 ? 0.906 4.257 -15.912 1.00 93.75 198 GLY A CA 1
ATOM 1598 C C . GLY A 1 198 ? 0.604 5.673 -16.406 1.00 93.75 198 GLY A C 1
ATOM 1599 O O . GLY A 1 198 ? 1.312 6.199 -17.265 1.00 93.75 198 GLY A O 1
ATOM 1600 N N . ARG A 1 199 ? -0.374 6.351 -15.794 1.00 93.31 199 ARG A N 1
ATOM 1601 C CA . ARG A 1 199 ? -0.713 7.750 -16.081 1.00 93.31 199 ARG A CA 1
ATOM 1602 C C . ARG A 1 199 ? 0.433 8.699 -15.739 1.00 93.31 199 ARG A C 1
ATOM 1604 O O . ARG A 1 199 ? 0.752 9.577 -16.544 1.00 93.31 199 ARG A O 1
ATOM 1611 N N . GLY A 1 200 ? 1.057 8.534 -14.570 1.00 91.12 200 GLY A N 1
ATOM 1612 C CA . GLY A 1 200 ? 2.236 9.309 -14.167 1.00 91.12 200 GLY A CA 1
ATOM 1613 C C . GLY A 1 200 ? 3.407 9.113 -15.134 1.00 91.12 200 GLY A C 1
ATOM 1614 O O . GLY A 1 200 ? 3.973 10.089 -15.629 1.00 91.12 200 GLY A O 1
ATOM 1615 N N . THR A 1 201 ? 3.702 7.857 -15.472 1.00 93.62 201 THR A N 1
ATOM 1616 C CA . THR A 1 201 ? 4.760 7.451 -16.403 1.00 93.62 201 THR A CA 1
ATOM 1617 C C . THR A 1 201 ? 4.529 8.039 -17.789 1.00 93.62 201 THR A C 1
ATOM 1619 O O . THR A 1 201 ? 5.394 8.737 -18.314 1.00 93.62 201 THR A O 1
ATOM 1622 N N . ALA A 1 202 ? 3.343 7.840 -18.369 1.00 95.12 202 ALA A N 1
ATOM 1623 C CA . ALA A 1 202 ? 3.004 8.333 -19.699 1.00 95.12 202 ALA A CA 1
ATOM 1624 C C . ALA A 1 202 ? 3.100 9.863 -19.785 1.00 95.12 202 ALA A C 1
ATOM 1626 O O . ALA A 1 202 ? 3.675 10.397 -20.733 1.00 95.12 202 ALA A O 1
ATOM 1627 N N . ARG A 1 203 ? 2.589 10.586 -18.777 1.00 93.81 203 ARG A N 1
ATOM 1628 C CA . ARG A 1 203 ? 2.678 12.054 -18.713 1.00 93.81 203 ARG A CA 1
ATOM 1629 C C . ARG A 1 203 ? 4.118 12.534 -18.604 1.00 93.81 203 ARG A C 1
ATOM 1631 O O . ARG A 1 203 ? 4.497 13.467 -19.314 1.00 93.81 203 ARG A O 1
ATOM 1638 N N . LYS A 1 204 ? 4.928 11.898 -17.754 1.00 93.19 204 LYS A N 1
ATOM 1639 C CA . LYS A 1 204 ? 6.327 12.291 -17.590 1.00 93.19 204 LYS A CA 1
ATOM 1640 C C . LYS A 1 204 ? 7.137 12.010 -18.851 1.00 93.19 204 LYS A C 1
ATOM 1642 O O . LYS A 1 204 ? 7.830 12.909 -19.319 1.00 93.19 204 LYS A O 1
ATOM 1647 N N . ILE A 1 205 ? 6.987 10.835 -19.451 1.00 94.44 205 ILE A N 1
ATOM 1648 C CA . ILE A 1 205 ? 7.661 10.485 -20.707 1.00 94.44 205 ILE A CA 1
ATOM 1649 C C . ILE A 1 205 ? 7.208 11.411 -21.845 1.00 94.44 205 ILE A C 1
ATOM 1651 O O . ILE A 1 205 ? 8.028 11.880 -22.622 1.00 94.44 205 ILE A O 1
ATOM 1655 N N . LYS A 1 206 ? 5.927 11.788 -21.920 1.00 93.69 206 LYS A N 1
ATOM 1656 C CA . LYS A 1 206 ? 5.466 12.765 -22.924 1.00 93.69 206 LYS A CA 1
ATOM 1657 C C . LYS A 1 206 ? 6.175 14.117 -22.784 1.00 93.69 206 LYS A C 1
ATOM 1659 O O . LYS A 1 206 ? 6.460 14.767 -23.787 1.00 93.69 206 LYS A O 1
ATOM 1664 N N . SER A 1 207 ? 6.514 14.528 -21.557 1.00 92.00 207 SER A N 1
ATOM 1665 C CA . SER A 1 207 ? 7.262 15.771 -21.307 1.00 92.00 207 SER A CA 1
ATOM 1666 C C . SER A 1 207 ? 8.712 15.743 -21.809 1.00 92.00 207 SER A C 1
ATOM 1668 O O . SER A 1 207 ? 9.317 16.801 -21.950 1.00 92.00 207 SER A O 1
ATOM 1670 N N . THR A 1 208 ? 9.260 14.565 -22.134 1.00 90.94 208 THR A N 1
ATOM 1671 C CA . THR A 1 208 ? 10.604 14.419 -22.716 1.00 90.94 208 THR A CA 1
ATOM 1672 C C . THR A 1 208 ? 10.607 14.458 -24.249 1.00 90.94 208 THR A C 1
ATOM 1674 O O . THR A 1 208 ? 11.618 14.132 -24.863 1.00 90.94 208 THR A O 1
ATOM 1677 N N . MET A 1 209 ? 9.504 14.885 -24.884 1.00 91.94 209 MET A N 1
ATOM 1678 C CA . MET A 1 209 ? 9.327 14.925 -26.348 1.00 91.94 209 MET A CA 1
ATOM 1679 C C . MET A 1 209 ? 9.301 13.539 -27.020 1.00 91.94 209 MET A C 1
ATOM 1681 O O . MET A 1 209 ? 9.544 13.425 -28.223 1.00 91.94 209 MET A O 1
ATOM 1685 N N . ALA A 1 210 ? 9.013 12.475 -26.268 1.00 94.19 210 ALA A N 1
ATOM 1686 C CA . ALA A 1 210 ? 8.694 11.170 -26.839 1.00 94.19 210 ALA A CA 1
ATOM 1687 C C . ALA A 1 210 ? 7.291 11.142 -27.455 1.00 94.19 210 ALA A C 1
ATOM 1689 O O . ALA A 1 210 ? 6.372 11.833 -27.003 1.00 94.19 210 ALA A O 1
ATOM 1690 N N . ASN A 1 211 ? 7.109 10.277 -28.450 1.00 94.94 211 ASN A N 1
ATOM 1691 C CA . ASN A 1 211 ? 5.794 9.954 -28.980 1.00 94.94 211 ASN A CA 1
ATOM 1692 C C . ASN A 1 211 ? 5.174 8.832 -28.139 1.00 94.94 211 ASN A C 1
ATOM 1694 O O . ASN A 1 211 ? 5.595 7.680 -28.233 1.00 94.94 211 ASN A O 1
ATOM 1698 N N . VAL A 1 212 ? 4.207 9.177 -27.287 1.00 95.62 212 VAL A N 1
ATOM 1699 C CA . VAL A 1 212 ? 3.648 8.246 -26.297 1.00 95.62 212 VAL A CA 1
ATOM 1700 C C . VAL A 1 212 ? 2.297 7.691 -26.737 1.00 95.62 212 VAL A C 1
ATOM 1702 O O . VAL A 1 212 ? 1.347 8.439 -26.985 1.00 95.62 212 VAL A O 1
ATOM 1705 N N . PHE A 1 213 ? 2.208 6.366 -26.746 1.00 94.00 213 PHE A N 1
ATOM 1706 C CA . PHE A 1 213 ? 0.991 5.591 -26.955 1.00 94.00 213 PHE A CA 1
ATOM 1707 C C . PHE A 1 213 ? 0.596 4.897 -25.662 1.00 94.00 213 PHE A C 1
ATOM 1709 O O . PHE A 1 213 ? 1.451 4.543 -24.848 1.00 94.00 213 PHE A O 1
ATOM 1716 N N . VAL A 1 214 ? -0.700 4.679 -25.489 1.00 96.44 214 VAL A N 1
ATOM 1717 C CA . VAL A 1 214 ? -1.232 3.986 -24.320 1.00 96.44 214 VAL A CA 1
ATOM 1718 C C . VAL A 1 214 ? -2.123 2.844 -24.776 1.00 96.44 214 VAL A C 1
ATOM 1720 O O . VAL A 1 214 ? -2.950 3.016 -25.671 1.00 96.44 214 VAL A O 1
ATOM 1723 N N . TYR A 1 215 ? -1.970 1.699 -24.118 1.00 96.25 215 TYR A N 1
ATOM 1724 C CA . TYR A 1 215 ? -2.897 0.581 -24.214 1.00 96.25 215 TYR A CA 1
ATOM 1725 C C . TYR A 1 215 ? -3.341 0.164 -22.811 1.00 96.25 215 TYR A C 1
ATOM 1727 O O . TYR A 1 215 ? -2.501 -0.090 -21.950 1.00 96.25 215 TYR A O 1
ATOM 1735 N N . ASP A 1 216 ? -4.647 0.051 -22.594 1.00 95.00 216 ASP A N 1
ATOM 1736 C CA . ASP A 1 216 ? -5.245 -0.516 -21.385 1.00 95.00 216 ASP A CA 1
ATOM 1737 C C . ASP A 1 216 ? -6.432 -1.399 -21.802 1.00 95.00 216 ASP A C 1
ATOM 1739 O O . ASP A 1 216 ? -7.126 -1.097 -22.772 1.00 95.00 216 ASP A O 1
ATOM 1743 N N . SER A 1 217 ? -6.645 -2.518 -21.111 1.00 91.88 217 SER A N 1
ATOM 1744 C CA . SER A 1 217 ? -7.807 -3.381 -21.353 1.00 91.88 217 SER A CA 1
ATOM 1745 C C . SER A 1 217 ? -9.102 -2.799 -20.786 1.00 91.88 217 SER A C 1
ATOM 1747 O O . SER A 1 217 ? -10.183 -3.177 -21.235 1.00 91.88 217 SER A O 1
ATOM 1749 N N . ASP A 1 218 ? -9.008 -1.905 -19.800 1.00 92.06 218 ASP A N 1
ATOM 1750 C CA . ASP A 1 218 ? -10.151 -1.205 -19.230 1.00 92.06 218 ASP A CA 1
ATOM 1751 C C . ASP A 1 218 ? -10.579 -0.042 -20.159 1.00 92.06 218 ASP A C 1
ATOM 1753 O O . ASP A 1 218 ? -9.781 0.865 -20.453 1.00 92.06 218 ASP A O 1
ATOM 1757 N N . PRO A 1 219 ? -11.840 -0.024 -20.636 1.00 93.12 219 PRO A N 1
ATOM 1758 C CA . PRO A 1 219 ? -12.339 1.035 -21.510 1.00 93.12 219 PRO A CA 1
ATOM 1759 C C . PRO A 1 219 ? -12.378 2.419 -20.839 1.00 93.12 219 PRO A C 1
ATOM 1761 O O . PRO A 1 219 ? -12.229 3.428 -21.531 1.00 93.12 219 PRO A O 1
ATOM 1764 N N . VAL A 1 220 ? -12.536 2.499 -19.513 1.00 95.12 220 VAL A N 1
ATOM 1765 C CA . VAL A 1 220 ? -12.495 3.758 -18.753 1.00 95.12 220 VAL A CA 1
ATOM 1766 C C . VAL A 1 220 ? -11.085 4.333 -18.783 1.00 95.12 220 VAL A C 1
ATOM 1768 O O . VAL A 1 220 ? -10.908 5.495 -19.149 1.00 95.12 220 VAL A O 1
ATOM 1771 N N . ASN A 1 221 ? -10.073 3.517 -18.484 1.00 94.38 221 ASN A N 1
ATOM 1772 C CA . ASN A 1 221 ? -8.671 3.939 -18.537 1.00 94.38 221 ASN A CA 1
ATOM 1773 C C . ASN A 1 221 ? -8.252 4.336 -19.956 1.00 94.38 221 ASN A C 1
ATOM 1775 O O . ASN A 1 221 ? -7.580 5.351 -20.146 1.00 94.38 221 ASN A O 1
ATOM 1779 N N . THR A 1 222 ? -8.720 3.599 -20.965 1.00 95.06 222 THR A N 1
ATOM 1780 C CA . THR A 1 222 ? -8.510 3.939 -22.379 1.00 95.06 222 THR A CA 1
ATOM 1781 C C . THR A 1 222 ? -9.114 5.302 -22.734 1.00 95.06 222 THR A C 1
ATOM 1783 O O . THR A 1 222 ? -8.465 6.129 -23.381 1.00 95.06 222 THR A O 1
ATOM 1786 N N . MET A 1 223 ? -10.342 5.581 -22.284 1.00 95.44 223 MET A N 1
ATOM 1787 C CA . MET A 1 223 ? -10.984 6.881 -22.491 1.00 95.44 223 MET A CA 1
ATOM 1788 C C . MET A 1 223 ? -10.247 8.005 -21.748 1.00 95.44 223 MET A C 1
ATOM 1790 O O . MET A 1 223 ? -10.031 9.074 -22.319 1.00 95.44 223 MET A O 1
ATOM 1794 N N . LEU A 1 224 ? -9.800 7.769 -20.510 1.00 94.88 224 LEU A N 1
ATOM 1795 C CA . LEU A 1 224 ? -8.999 8.729 -19.742 1.00 94.88 224 LEU A CA 1
ATOM 1796 C C . LEU A 1 224 ? -7.673 9.052 -20.441 1.00 94.88 224 LEU A C 1
ATOM 1798 O O . LEU A 1 224 ? -7.309 10.223 -20.536 1.00 94.88 224 LEU A O 1
ATOM 1802 N N . ALA A 1 225 ? -6.986 8.047 -20.987 1.00 96.50 225 ALA A N 1
ATOM 1803 C CA . ALA A 1 225 ? -5.772 8.244 -21.774 1.00 96.50 225 ALA A CA 1
ATOM 1804 C C . ALA A 1 225 ? -6.030 9.094 -23.025 1.00 96.50 225 ALA A C 1
ATOM 1806 O O . ALA A 1 225 ? -5.263 10.014 -23.323 1.00 96.50 225 ALA A O 1
ATOM 1807 N N . ARG A 1 226 ? -7.145 8.851 -23.726 1.00 95.62 226 ARG A N 1
ATOM 1808 C CA . ARG A 1 226 ? -7.557 9.669 -24.873 1.00 95.62 226 ARG A CA 1
ATOM 1809 C C . ARG A 1 226 ? -7.809 11.124 -24.473 1.00 95.62 226 ARG A C 1
ATOM 1811 O O . ARG A 1 226 ? -7.360 12.027 -25.175 1.00 95.62 226 ARG A O 1
ATOM 1818 N N . LEU A 1 227 ? -8.501 11.355 -23.356 1.00 95.44 227 LEU A N 1
ATOM 1819 C CA . LEU A 1 227 ? -8.782 12.698 -22.833 1.00 95.44 227 LEU A CA 1
ATOM 1820 C C . LEU A 1 227 ? -7.513 13.429 -22.374 1.00 95.44 227 LEU A C 1
ATOM 1822 O O . LEU A 1 227 ? -7.391 14.631 -22.590 1.00 95.44 227 LEU A O 1
ATOM 1826 N N . ASP A 1 228 ? -6.535 12.706 -21.825 1.00 95.19 228 ASP A N 1
ATOM 1827 C CA . ASP A 1 228 ? -5.203 13.232 -21.498 1.00 95.19 228 ASP A CA 1
ATOM 1828 C C . ASP A 1 228 ? -4.316 13.445 -22.760 1.00 95.19 228 ASP A C 1
ATOM 1830 O O . ASP A 1 228 ? -3.145 13.840 -22.674 1.00 95.19 228 ASP A O 1
ATOM 1834 N N . GLY A 1 229 ? -4.868 13.212 -23.958 1.00 94.19 229 GLY A N 1
ATOM 1835 C CA . GLY A 1 229 ? -4.251 13.509 -25.248 1.00 94.19 229 GLY A CA 1
ATOM 1836 C C . GLY A 1 229 ? -3.222 12.476 -25.703 1.00 94.19 229 GLY A C 1
ATOM 1837 O O . GLY A 1 229 ? -2.274 12.841 -26.402 1.00 94.19 229 GLY A O 1
ATOM 1838 N N . PHE A 1 230 ? -3.339 11.225 -25.256 1.00 95.88 230 PHE A N 1
ATOM 1839 C CA . PHE A 1 230 ? -2.529 10.111 -25.746 1.00 95.88 230 PHE A CA 1
ATOM 1840 C C . PHE A 1 230 ? -3.195 9.432 -26.943 1.00 95.88 230 PHE A C 1
ATOM 1842 O O . PHE A 1 230 ? -4.422 9.374 -27.055 1.00 95.88 230 PHE A O 1
ATOM 1849 N N . ASN A 1 231 ? -2.368 8.899 -27.839 1.00 87.75 231 ASN A N 1
ATOM 1850 C CA . ASN A 1 231 ? -2.846 8.125 -28.975 1.00 87.75 231 ASN A CA 1
ATOM 1851 C C . ASN A 1 231 ? -3.310 6.743 -28.497 1.00 87.75 231 ASN A C 1
ATOM 1853 O O . ASN A 1 231 ? -2.543 6.019 -27.859 1.00 87.75 231 ASN A O 1
ATOM 1857 N N . ILE A 1 232 ? -4.549 6.389 -28.843 1.00 89.81 232 ILE A N 1
ATOM 1858 C CA . ILE A 1 232 ? -5.128 5.062 -28.608 1.00 89.81 232 ILE A CA 1
ATOM 1859 C C . ILE A 1 232 ? -5.069 4.281 -29.914 1.00 89.81 232 ILE A C 1
ATOM 1861 O O . ILE A 1 232 ? -5.495 4.784 -30.954 1.00 89.81 232 ILE A O 1
ATOM 1865 N N . THR A 1 233 ? -4.550 3.063 -29.848 1.00 87.06 233 THR A N 1
ATOM 1866 C CA . THR A 1 233 ? -4.439 2.148 -30.986 1.00 87.06 233 THR A CA 1
ATOM 1867 C C . THR A 1 233 ? -4.694 0.715 -30.520 1.00 87.06 233 THR A C 1
ATOM 1869 O O . THR A 1 233 ? -4.769 0.459 -29.315 1.00 87.06 233 THR A O 1
ATOM 1872 N N . ASP A 1 234 ? -4.868 -0.219 -31.453 1.00 91.19 234 ASP A N 1
ATOM 1873 C CA . ASP A 1 234 ? -5.001 -1.631 -31.103 1.00 91.19 234 ASP A CA 1
ATOM 1874 C C . ASP A 1 234 ? -3.689 -2.186 -30.527 1.00 91.19 234 ASP A C 1
ATOM 1876 O O . ASP A 1 234 ? -2.598 -1.680 -30.800 1.00 91.19 234 ASP A O 1
ATOM 1880 N N . ARG A 1 235 ? -3.796 -3.245 -29.718 1.00 93.94 235 ARG A N 1
ATOM 1881 C CA . ARG A 1 235 ? -2.664 -3.834 -28.991 1.00 93.94 235 ARG A CA 1
ATOM 1882 C C . ARG A 1 235 ? -1.489 -4.184 -29.905 1.00 93.94 235 ARG A C 1
ATOM 1884 O O . ARG A 1 235 ? -0.350 -3.878 -29.566 1.00 93.94 235 ARG A O 1
ATOM 1891 N N . ILE A 1 236 ? -1.760 -4.843 -31.030 1.00 95.25 236 ILE A N 1
ATOM 1892 C CA . ILE A 1 236 ? -0.717 -5.380 -31.909 1.00 95.25 236 ILE A CA 1
ATOM 1893 C C . ILE A 1 236 ? 0.012 -4.223 -32.587 1.00 95.25 236 ILE A C 1
ATOM 1895 O O . ILE A 1 236 ? 1.239 -4.163 -32.537 1.00 95.25 236 ILE A O 1
ATOM 1899 N N . SER A 1 237 ? -0.730 -3.258 -33.134 1.00 94.50 237 SER A N 1
ATOM 1900 C CA . SER A 1 237 ? -0.144 -2.051 -33.722 1.00 94.50 237 SER A CA 1
ATOM 1901 C C . SER A 1 237 ? 0.654 -1.247 -32.698 1.00 94.50 237 SER A C 1
ATOM 1903 O O . SER A 1 237 ? 1.729 -0.743 -33.024 1.00 94.50 237 SER A O 1
ATOM 1905 N N . ALA A 1 238 ? 0.171 -1.152 -31.452 1.00 94.75 238 ALA A N 1
ATOM 1906 C CA . ALA A 1 238 ? 0.878 -0.472 -30.369 1.00 94.75 238 ALA A CA 1
ATOM 1907 C C . ALA A 1 238 ? 2.263 -1.087 -30.125 1.00 94.75 238 ALA A C 1
ATOM 1909 O O . ALA A 1 238 ? 3.250 -0.359 -30.030 1.00 94.75 238 ALA A O 1
ATOM 1910 N N . ILE A 1 239 ? 2.327 -2.419 -30.039 1.00 97.25 239 ILE A N 1
ATOM 1911 C CA . ILE A 1 239 ? 3.563 -3.172 -29.797 1.00 97.25 239 ILE A CA 1
ATOM 1912 C C . ILE A 1 239 ? 4.500 -3.052 -31.006 1.00 97.25 239 ILE A C 1
ATOM 1914 O O . ILE A 1 239 ? 5.675 -2.731 -30.841 1.00 97.25 239 ILE A O 1
ATOM 1918 N N . ALA A 1 240 ? 3.972 -3.222 -32.221 1.00 96.50 240 ALA A N 1
ATOM 1919 C CA . ALA A 1 240 ? 4.753 -3.220 -33.458 1.00 96.50 240 ALA A CA 1
ATOM 1920 C C . ALA A 1 240 ? 5.422 -1.878 -33.783 1.00 96.50 240 ALA A C 1
ATOM 1922 O O . ALA A 1 240 ? 6.460 -1.834 -34.445 1.00 96.50 240 ALA A O 1
ATOM 1923 N N . GLN A 1 241 ? 4.855 -0.765 -33.316 1.00 95.19 241 GLN A N 1
ATOM 1924 C CA . GLN A 1 241 ? 5.421 0.563 -33.546 1.00 95.19 241 GLN A CA 1
ATOM 1925 C C . GLN A 1 241 ? 6.294 1.078 -32.391 1.00 95.19 241 GLN A C 1
ATOM 1927 O O . GLN A 1 241 ? 6.942 2.113 -32.563 1.00 95.19 241 GLN A O 1
ATOM 1932 N N . ALA A 1 242 ? 6.342 0.391 -31.248 1.00 97.25 242 ALA A N 1
ATOM 1933 C CA . ALA A 1 242 ? 7.074 0.843 -30.070 1.00 97.25 242 ALA A CA 1
ATOM 1934 C C . ALA A 1 242 ? 8.580 0.560 -30.173 1.00 97.25 242 ALA A C 1
ATOM 1936 O O . ALA A 1 242 ? 9.004 -0.543 -30.511 1.00 97.25 242 ALA A O 1
ATOM 1937 N N . ASP A 1 243 ? 9.391 1.564 -29.847 1.00 97.06 243 ASP A N 1
ATOM 1938 C CA . ASP A 1 243 ? 10.831 1.405 -29.624 1.00 97.06 243 ASP A CA 1
ATOM 1939 C C . ASP A 1 243 ? 11.098 1.053 -28.149 1.00 97.06 243 ASP A C 1
ATOM 1941 O O . ASP A 1 243 ? 12.022 0.307 -27.831 1.00 97.06 243 ASP A O 1
ATOM 1945 N N . ILE A 1 244 ? 10.257 1.565 -27.244 1.00 97.88 244 ILE A N 1
ATOM 1946 C CA . ILE A 1 244 ? 10.280 1.263 -25.811 1.00 97.88 244 ILE A CA 1
ATOM 1947 C C . ILE A 1 244 ? 8.871 0.874 -25.369 1.00 97.88 244 ILE A C 1
ATOM 1949 O O . ILE A 1 244 ? 7.907 1.572 -25.686 1.00 97.88 244 ILE A O 1
ATOM 1953 N N . ILE A 1 245 ? 8.751 -0.207 -24.604 1.00 98.44 245 ILE A N 1
ATOM 1954 C CA . ILE A 1 245 ? 7.497 -0.654 -23.997 1.00 98.44 245 ILE A CA 1
ATOM 1955 C C . ILE A 1 245 ? 7.656 -0.622 -22.482 1.00 98.44 245 ILE A C 1
ATOM 1957 O O . ILE A 1 245 ? 8.489 -1.331 -21.918 1.00 98.44 245 ILE A O 1
ATOM 1961 N N . VAL A 1 246 ? 6.836 0.193 -21.825 1.00 98.06 246 VAL A N 1
ATOM 1962 C CA . VAL A 1 246 ? 6.784 0.313 -20.371 1.00 98.06 246 VAL A CA 1
ATOM 1963 C C . VAL A 1 246 ? 5.555 -0.421 -19.844 1.00 98.06 246 VAL A C 1
ATOM 1965 O O . VAL A 1 246 ? 4.427 0.005 -20.086 1.00 98.06 246 VAL A O 1
ATOM 1968 N N . GLY A 1 247 ? 5.771 -1.519 -19.123 1.00 97.44 247 GLY A N 1
ATOM 1969 C CA . GLY A 1 247 ? 4.723 -2.247 -18.413 1.00 97.44 247 GLY A CA 1
ATOM 1970 C C . GLY A 1 247 ? 4.387 -1.561 -17.091 1.00 97.44 247 GLY A C 1
ATOM 1971 O O . GLY A 1 247 ? 5.260 -1.400 -16.240 1.00 97.44 247 GLY A O 1
ATOM 1972 N N . ALA A 1 248 ? 3.137 -1.142 -16.932 1.00 94.50 248 ALA A N 1
ATOM 1973 C CA . ALA A 1 248 ? 2.605 -0.463 -15.751 1.00 94.50 248 ALA A CA 1
ATOM 1974 C C . ALA A 1 248 ? 1.196 -0.980 -15.395 1.00 94.50 248 ALA A C 1
ATOM 1976 O O . ALA A 1 248 ? 0.358 -0.238 -14.876 1.00 94.50 248 ALA A O 1
ATOM 1977 N N . SER A 1 249 ? 0.924 -2.246 -15.718 1.00 90.69 249 SER A N 1
ATOM 1978 C CA . SER A 1 249 ? -0.373 -2.894 -15.519 1.00 90.69 249 SER A CA 1
ATOM 1979 C C . SER A 1 249 ? -0.507 -3.540 -14.136 1.00 90.69 249 SER A C 1
ATOM 1981 O O . SER A 1 249 ? -1.618 -3.797 -13.677 1.00 90.69 249 SER A O 1
ATOM 1983 N N . GLY A 1 250 ? 0.619 -3.827 -13.471 1.00 85.88 250 GLY A N 1
ATOM 1984 C CA . GLY A 1 250 ? 0.668 -4.637 -12.251 1.00 85.88 250 GLY A CA 1
ATOM 1985 C C . GLY A 1 250 ? 0.413 -6.130 -12.494 1.00 85.88 250 GLY A C 1
ATOM 1986 O O . GLY A 1 250 ? 0.368 -6.906 -11.543 1.00 85.88 250 GLY A O 1
ATOM 1987 N N . GLN A 1 251 ? 0.247 -6.538 -13.753 1.00 87.12 251 GLN A N 1
ATOM 1988 C CA . GLN A 1 251 ? 0.056 -7.913 -14.211 1.00 87.12 251 GLN A CA 1
ATOM 1989 C C . GLN A 1 251 ? 0.948 -8.164 -15.436 1.00 87.12 251 GLN A C 1
ATOM 1991 O O . GLN A 1 251 ? 1.841 -7.377 -15.723 1.00 87.12 251 GLN A O 1
ATOM 1996 N N . LYS A 1 252 ? 0.741 -9.265 -16.165 1.00 92.25 252 LYS A N 1
ATOM 1997 C CA . LYS A 1 252 ? 1.535 -9.596 -17.356 1.00 92.25 252 LYS A CA 1
ATOM 1998 C C . LYS A 1 252 ? 1.133 -8.695 -18.542 1.00 92.25 252 LYS A C 1
ATOM 2000 O O . LYS A 1 252 ? 0.197 -9.019 -19.274 1.00 92.25 252 LYS A O 1
ATOM 2005 N N . SER A 1 253 ? 1.846 -7.576 -18.729 1.00 95.25 253 SER A N 1
ATOM 2006 C CA . SER A 1 253 ? 1.681 -6.638 -19.855 1.00 95.25 253 SER A CA 1
ATOM 2007 C C . SER A 1 253 ? 1.905 -7.286 -21.216 1.00 95.25 253 SER A C 1
ATOM 2009 O O . SER A 1 253 ? 1.131 -7.007 -22.132 1.00 95.25 253 SER A O 1
ATOM 2011 N N . LEU A 1 254 ? 2.916 -8.150 -21.359 1.00 96.12 254 LEU A N 1
ATOM 2012 C CA . LEU A 1 254 ? 3.194 -8.904 -22.588 1.00 96.12 254 LEU A CA 1
ATOM 2013 C C . LEU A 1 254 ? 3.153 -10.411 -22.337 1.00 96.12 254 LEU A C 1
ATOM 2015 O O . LEU A 1 254 ? 3.741 -10.917 -21.385 1.00 96.12 254 LEU A O 1
ATOM 2019 N N . GLN A 1 255 ? 2.487 -11.133 -23.227 1.00 95.44 255 GLN A N 1
ATOM 2020 C CA . GLN A 1 255 ? 2.514 -12.587 -23.310 1.00 95.44 255 GLN A CA 1
ATOM 2021 C C . GLN A 1 255 ? 3.650 -13.034 -24.231 1.00 95.44 255 GLN A C 1
ATOM 2023 O O . GLN A 1 255 ? 4.138 -12.264 -25.058 1.00 95.44 255 GLN A O 1
ATOM 2028 N N . MET A 1 256 ? 4.040 -14.308 -24.150 1.00 95.56 256 MET A N 1
ATOM 2029 C CA . MET A 1 256 ? 5.061 -14.857 -25.051 1.00 95.56 256 MET A CA 1
ATOM 2030 C C . MET A 1 256 ? 4.656 -14.716 -26.532 1.00 95.56 256 MET A C 1
ATOM 2032 O O . MET A 1 256 ? 5.490 -14.439 -27.389 1.00 95.56 256 MET 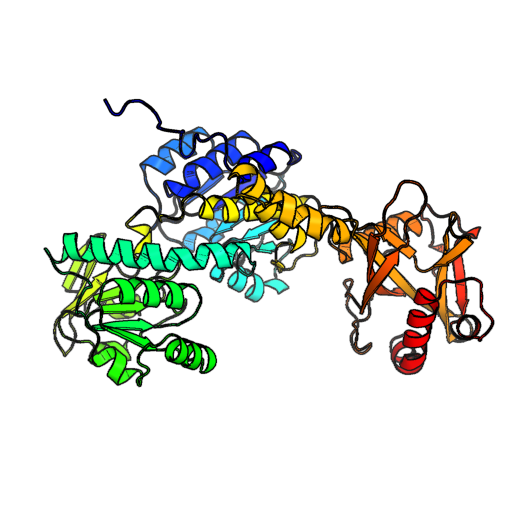A O 1
ATOM 2036 N N . SER A 1 257 ? 3.355 -14.805 -26.827 1.00 95.38 257 SER A N 1
ATOM 2037 C CA . SER A 1 257 ? 2.794 -14.589 -28.166 1.00 95.38 257 SER A CA 1
ATOM 2038 C C . SER A 1 257 ? 2.920 -13.154 -28.680 1.00 95.38 257 SER A C 1
ATOM 2040 O O . SER A 1 257 ? 2.719 -12.931 -29.867 1.00 95.38 257 SER A O 1
ATOM 2042 N N . ASP A 1 258 ? 3.210 -12.174 -27.821 1.00 96.31 258 ASP A N 1
ATOM 2043 C CA . ASP A 1 258 ? 3.377 -10.782 -28.243 1.00 96.31 258 ASP A CA 1
ATOM 2044 C C . ASP A 1 258 ? 4.803 -10.487 -28.746 1.00 96.31 258 ASP A C 1
ATOM 2046 O O . ASP A 1 258 ? 5.020 -9.517 -29.471 1.00 96.31 258 ASP A O 1
ATOM 2050 N N . ILE A 1 259 ? 5.783 -11.327 -28.387 1.00 96.69 259 ILE A N 1
ATOM 2051 C CA . ILE A 1 259 ? 7.211 -11.107 -28.670 1.00 96.69 259 ILE A CA 1
ATOM 2052 C C . ILE A 1 259 ? 7.497 -11.046 -30.177 1.00 96.69 259 ILE A C 1
ATOM 2054 O O . ILE A 1 259 ? 8.369 -10.293 -30.608 1.00 96.69 259 ILE A O 1
ATOM 2058 N N . ILE A 1 260 ? 6.720 -11.768 -30.991 1.00 95.75 260 ILE A N 1
ATOM 2059 C CA . ILE A 1 260 ? 6.833 -11.769 -32.461 1.00 95.75 260 ILE A CA 1
ATOM 2060 C C . ILE A 1 260 ? 6.492 -10.417 -33.102 1.00 95.75 260 ILE A C 1
ATOM 2062 O O . ILE A 1 260 ? 6.834 -10.189 -34.258 1.00 95.75 260 ILE A O 1
ATOM 2066 N N . TYR A 1 261 ? 5.827 -9.513 -32.378 1.00 97.06 261 TYR A N 1
ATOM 2067 C CA . TYR A 1 261 ? 5.477 -8.184 -32.879 1.00 97.06 261 TYR A CA 1
ATOM 2068 C C . TYR A 1 261 ? 6.493 -7.117 -32.475 1.00 97.06 261 TYR A C 1
ATOM 2070 O O . TYR A 1 261 ? 6.397 -5.992 -32.948 1.00 97.06 261 TYR A O 1
ATOM 2078 N N . LEU A 1 262 ? 7.465 -7.431 -31.614 1.00 97.50 262 LEU A N 1
ATOM 2079 C CA . LEU A 1 262 ? 8.464 -6.453 -31.191 1.00 97.50 262 LEU A CA 1
ATOM 2080 C C . LEU A 1 262 ? 9.337 -6.009 -32.367 1.00 97.50 262 LEU A C 1
ATOM 2082 O O . LEU A 1 262 ? 9.724 -6.813 -33.221 1.00 97.50 262 LEU A O 1
ATOM 2086 N N . LYS A 1 263 ? 9.700 -4.724 -32.381 1.00 96.00 263 LYS A N 1
ATOM 2087 C CA . LYS A 1 263 ? 10.740 -4.221 -33.278 1.00 96.00 263 LYS A CA 1
ATOM 2088 C C . LYS A 1 263 ? 12.101 -4.805 -32.922 1.00 96.00 263 LYS A C 1
ATOM 2090 O O . LYS A 1 263 ? 12.406 -5.056 -31.755 1.00 96.00 263 LYS A O 1
ATOM 2095 N N . ASN A 1 264 ? 12.972 -4.878 -33.925 1.00 96.12 264 ASN A N 1
ATOM 2096 C CA . ASN A 1 264 ? 14.399 -5.013 -33.673 1.00 96.12 264 ASN A CA 1
ATOM 2097 C C . ASN A 1 264 ? 14.889 -3.855 -32.782 1.00 96.12 264 ASN A C 1
ATOM 2099 O O . ASN A 1 264 ? 14.592 -2.690 -33.045 1.00 96.12 264 ASN A O 1
ATOM 2103 N N . ASN A 1 265 ? 15.675 -4.193 -31.769 1.00 95.00 265 ASN A N 1
ATOM 2104 C CA . ASN A 1 265 ? 16.189 -3.340 -30.701 1.00 95.00 265 ASN A CA 1
ATOM 2105 C C . ASN A 1 265 ? 15.130 -2.708 -29.783 1.00 95.00 265 ASN A C 1
ATOM 2107 O O . ASN A 1 265 ? 15.433 -1.719 -29.116 1.00 95.00 265 ASN A O 1
ATOM 2111 N N . ALA A 1 266 ? 13.917 -3.267 -29.706 1.00 97.19 266 ALA A N 1
ATOM 2112 C CA . ALA A 1 266 ? 12.931 -2.814 -28.727 1.00 97.19 266 ALA A CA 1
ATOM 2113 C C . ALA A 1 266 ? 13.449 -2.982 -27.285 1.00 97.19 266 ALA A C 1
ATOM 2115 O O . ALA A 1 266 ? 14.137 -3.960 -26.973 1.00 97.19 266 ALA A O 1
ATOM 2116 N N . LEU A 1 267 ? 13.093 -2.047 -26.401 1.00 97.94 267 LEU A N 1
ATOM 2117 C CA . LEU A 1 267 ? 13.416 -2.100 -24.974 1.00 97.94 267 LEU A CA 1
ATOM 2118 C C . LEU A 1 267 ? 12.153 -2.300 -24.130 1.00 97.94 267 LEU A C 1
ATOM 2120 O O . LEU A 1 267 ? 11.244 -1.473 -24.155 1.00 97.94 267 LEU A O 1
ATOM 2124 N N . LEU A 1 268 ? 12.126 -3.367 -23.335 1.00 98.31 268 LEU A N 1
ATOM 2125 C CA . LEU A 1 268 ? 11.076 -3.655 -22.362 1.00 98.31 268 LEU A CA 1
ATOM 2126 C C . LEU A 1 268 ? 11.479 -3.135 -20.978 1.00 98.31 268 LEU A C 1
ATOM 2128 O O . LEU A 1 268 ? 12.594 -3.382 -20.514 1.00 98.31 268 LEU A O 1
ATOM 2132 N N . VAL A 1 269 ? 10.573 -2.420 -20.314 1.00 97.56 269 VAL A N 1
ATOM 2133 C CA . VAL A 1 269 ? 10.817 -1.727 -19.042 1.00 97.56 269 VAL A CA 1
ATOM 2134 C C . VAL A 1 269 ? 9.647 -1.966 -18.094 1.00 97.56 269 VAL A C 1
ATOM 2136 O O . VAL A 1 269 ? 8.503 -1.718 -18.458 1.00 97.56 269 VAL A O 1
ATOM 2139 N N . SER A 1 270 ? 9.907 -2.426 -16.871 1.00 95.88 270 SER A N 1
ATOM 2140 C CA . SER A 1 270 ? 8.862 -2.570 -15.847 1.00 95.88 270 SER A CA 1
ATOM 2141 C C . SER A 1 270 ? 8.796 -1.313 -14.978 1.00 95.88 270 SER A C 1
ATOM 2143 O O . SER A 1 270 ? 9.827 -0.831 -14.507 1.00 95.88 270 SER A O 1
ATOM 2145 N N . ALA A 1 271 ? 7.586 -0.803 -14.760 1.00 92.06 271 ALA A N 1
ATOM 2146 C CA . ALA A 1 271 ? 7.259 0.273 -13.821 1.00 92.06 271 ALA A CA 1
ATOM 2147 C C . ALA A 1 271 ? 6.414 -0.227 -12.631 1.00 92.06 271 ALA A C 1
ATOM 2149 O O . ALA A 1 271 ? 5.880 0.574 -11.868 1.00 92.06 271 ALA A O 1
ATOM 2150 N N . SER A 1 272 ? 6.217 -1.544 -12.512 1.00 85.50 272 SER A N 1
ATOM 2151 C CA . SER A 1 272 ? 5.415 -2.155 -11.443 1.00 85.50 272 SER A CA 1
ATOM 2152 C C . SER A 1 272 ? 6.210 -2.292 -10.138 1.00 85.50 272 SER A C 1
ATOM 2154 O O . SER A 1 272 ? 7.279 -1.720 -10.000 1.00 85.50 272 SER A O 1
ATOM 2156 N N . SER A 1 273 ? 5.713 -3.048 -9.157 1.00 79.50 273 SER A N 1
ATOM 2157 C CA . SER A 1 273 ? 6.443 -3.326 -7.910 1.00 79.50 273 SER A CA 1
ATOM 2158 C C . SER A 1 273 ? 7.199 -4.661 -7.911 1.00 79.50 273 SER A C 1
ATOM 2160 O O . SER A 1 273 ? 7.925 -4.942 -6.962 1.00 79.50 273 SER A O 1
ATOM 2162 N N . LYS A 1 274 ? 7.043 -5.504 -8.947 1.00 82.06 274 LYS A N 1
ATOM 2163 C CA . LYS A 1 274 ? 7.643 -6.851 -9.038 1.00 82.06 274 LYS A CA 1
ATOM 2164 C C . LYS A 1 274 ? 8.035 -7.203 -10.481 1.00 82.06 274 LYS A C 1
ATOM 2166 O O . LYS A 1 274 ? 7.695 -6.509 -11.434 1.00 82.06 274 LYS A O 1
ATOM 2171 N N . GLN A 1 275 ? 8.727 -8.323 -10.663 1.00 90.00 275 GLN A N 1
ATOM 2172 C CA . GLN A 1 275 ? 9.054 -8.872 -11.983 1.00 90.00 275 GLN A CA 1
ATOM 2173 C C . GLN A 1 275 ? 7.854 -9.642 -12.574 1.00 90.00 275 GLN A C 1
ATOM 2175 O O . GLN A 1 275 ? 7.854 -10.868 -12.616 1.00 90.00 275 GLN A O 1
ATOM 2180 N N . VAL A 1 276 ? 6.791 -8.929 -12.969 1.00 90.75 276 VAL A N 1
ATOM 2181 C CA . VAL A 1 276 ? 5.519 -9.551 -13.414 1.00 90.75 276 VAL A CA 1
ATOM 2182 C C . VAL A 1 276 ? 5.041 -9.118 -14.799 1.00 90.75 276 VAL A C 1
ATOM 2184 O O . VAL A 1 276 ? 4.217 -9.802 -15.399 1.00 90.75 276 VAL A O 1
ATOM 2187 N N . GLU A 1 277 ? 5.557 -8.004 -15.319 1.00 95.31 277 GLU A N 1
ATOM 2188 C CA . GLU A 1 277 ? 5.053 -7.371 -16.548 1.00 95.31 277 GLU A CA 1
ATOM 2189 C C . GLU A 1 277 ? 5.371 -8.167 -17.823 1.00 95.31 277 GLU A C 1
ATOM 2191 O O . GLU A 1 277 ? 4.673 -8.039 -18.830 1.00 95.31 277 GLU A O 1
ATOM 2196 N N . PHE A 1 278 ? 6.402 -9.012 -17.783 1.00 96.94 278 PHE A N 1
ATOM 2197 C CA . PHE A 1 278 ? 6.924 -9.731 -18.944 1.00 96.94 278 PHE A CA 1
ATOM 2198 C C . PHE A 1 278 ? 7.039 -11.237 -18.661 1.00 96.94 278 PHE A C 1
ATOM 2200 O O . PHE A 1 278 ? 7.183 -11.633 -17.500 1.00 96.94 278 PHE A O 1
ATOM 2207 N N . PRO A 1 279 ? 6.990 -12.097 -19.695 1.00 95.62 279 PRO A N 1
ATOM 2208 C CA . PRO A 1 279 ? 7.011 -13.550 -19.544 1.00 95.62 279 PRO A CA 1
ATOM 2209 C C . PRO A 1 279 ? 8.455 -14.044 -19.351 1.00 95.62 279 PRO A C 1
ATOM 2211 O O . PRO A 1 279 ? 9.029 -14.700 -20.212 1.00 95.62 279 PRO A O 1
ATOM 2214 N N . MET A 1 280 ? 9.084 -13.644 -18.242 1.00 95.06 280 MET A N 1
ATOM 2215 C CA . MET A 1 280 ? 10.526 -13.820 -18.034 1.00 95.06 280 MET A CA 1
ATOM 2216 C C . MET A 1 280 ? 10.962 -15.286 -18.057 1.00 95.06 280 MET A C 1
ATOM 2218 O O . MET A 1 280 ? 12.007 -15.587 -18.622 1.00 95.06 280 MET A O 1
ATOM 2222 N N . THR A 1 281 ? 10.154 -16.191 -17.498 1.00 93.75 281 THR A N 1
ATOM 2223 C CA . THR A 1 281 ? 10.433 -17.633 -17.496 1.00 93.75 281 THR A CA 1
ATOM 2224 C C . THR A 1 281 ? 10.455 -18.193 -18.913 1.00 93.75 281 THR A C 1
ATOM 2226 O O . THR A 1 281 ? 11.375 -18.916 -19.279 1.00 93.75 281 THR A O 1
ATOM 2229 N N . GLU A 1 282 ? 9.464 -17.831 -19.725 1.00 94.62 282 GLU A N 1
ATOM 2230 C CA . GLU A 1 282 ? 9.345 -18.275 -21.112 1.00 94.62 282 GLU A CA 1
ATOM 2231 C C . GLU A 1 282 ? 10.440 -17.665 -22.013 1.00 94.62 282 GLU A C 1
ATOM 2233 O O . GLU A 1 282 ? 10.820 -18.249 -23.026 1.00 94.62 282 GLU A O 1
ATOM 2238 N N . LEU A 1 283 ? 10.983 -16.501 -21.639 1.00 94.88 283 LEU A N 1
ATOM 2239 C CA . LEU A 1 283 ? 12.041 -15.820 -22.387 1.00 94.88 283 LEU A CA 1
ATOM 2240 C C . LEU A 1 283 ? 13.442 -16.421 -22.198 1.00 94.88 283 LEU A C 1
ATOM 2242 O O . LEU A 1 283 ? 14.309 -16.162 -23.035 1.00 94.88 283 LEU A O 1
ATOM 2246 N N . GLU A 1 284 ? 13.680 -17.218 -21.151 1.00 93.62 284 GLU A N 1
ATOM 2247 C CA . GLU A 1 284 ? 15.003 -17.797 -20.854 1.00 93.62 284 GLU A CA 1
ATOM 2248 C C . GLU A 1 284 ? 15.582 -18.600 -22.027 1.00 93.62 284 GLU A C 1
ATOM 2250 O O . GLU A 1 284 ? 16.782 -18.540 -22.286 1.00 93.62 284 GLU A O 1
ATOM 2255 N N . GLU A 1 285 ? 14.736 -19.291 -22.795 1.00 92.06 285 GLU A N 1
ATOM 2256 C CA . GLU A 1 285 ? 15.164 -20.101 -23.945 1.00 92.06 285 GLU A CA 1
ATOM 2257 C C . GLU A 1 285 ? 15.809 -19.270 -25.065 1.00 92.06 285 GLU A C 1
ATOM 2259 O O . GLU A 1 285 ? 16.598 -19.785 -25.857 1.00 92.06 285 GLU A O 1
ATOM 2264 N N . ASN A 1 286 ? 15.498 -17.972 -25.125 1.00 92.94 286 ASN A N 1
ATOM 2265 C CA . ASN A 1 286 ? 15.923 -17.069 -26.193 1.00 92.94 286 ASN A CA 1
ATOM 2266 C C . ASN A 1 286 ? 17.004 -16.076 -25.750 1.00 92.94 286 ASN A C 1
ATOM 2268 O O . ASN A 1 286 ? 17.278 -15.097 -26.455 1.00 92.94 286 ASN A O 1
ATOM 2272 N N . ILE A 1 287 ? 17.603 -16.287 -24.577 1.00 96.19 287 ILE A N 1
ATOM 2273 C CA . ILE A 1 287 ? 18.583 -15.363 -24.017 1.00 96.19 287 ILE A CA 1
ATOM 2274 C C . ILE A 1 287 ? 19.901 -15.387 -24.800 1.00 96.19 287 ILE A C 1
ATOM 2276 O O . ILE A 1 287 ? 20.463 -16.433 -25.112 1.00 96.19 287 ILE A O 1
ATOM 2280 N N . ILE A 1 288 ? 20.416 -14.199 -25.111 1.00 96.62 288 ILE A N 1
ATOM 2281 C CA . ILE A 1 288 ? 21.709 -14.009 -25.781 1.00 96.62 288 ILE A CA 1
ATOM 2282 C C . ILE A 1 288 ? 22.771 -13.561 -24.780 1.00 96.62 288 ILE A C 1
ATOM 2284 O O . ILE A 1 288 ? 23.903 -14.040 -24.803 1.00 96.62 288 ILE A O 1
ATOM 2288 N N . LYS A 1 289 ? 22.420 -12.618 -23.902 1.00 94.69 289 LYS A N 1
ATOM 2289 C CA . LYS A 1 289 ? 23.320 -12.082 -22.880 1.00 94.69 289 LYS A CA 1
ATOM 2290 C C . LYS A 1 289 ? 22.515 -11.577 -21.692 1.00 94.69 289 LYS A C 1
ATOM 2292 O O . LYS A 1 289 ? 21.451 -10.993 -21.877 1.00 94.69 289 LYS A O 1
ATOM 2297 N N . ARG A 1 290 ? 23.056 -11.745 -20.486 1.00 94.25 290 ARG A N 1
ATOM 2298 C CA . ARG A 1 290 ? 22.521 -11.179 -19.244 1.00 94.25 290 ARG A CA 1
ATOM 2299 C C . ARG A 1 290 ? 23.652 -10.636 -18.387 1.00 94.25 290 ARG A C 1
ATOM 2301 O O . ARG A 1 290 ? 24.703 -11.261 -18.276 1.00 94.25 290 ARG A O 1
ATOM 2308 N N . ASN A 1 291 ? 23.422 -9.473 -17.799 1.00 91.69 291 ASN A N 1
ATOM 2309 C CA . ASN A 1 291 ? 24.144 -8.990 -16.628 1.00 91.69 291 ASN A CA 1
ATOM 2310 C C . ASN A 1 291 ? 23.120 -8.523 -15.581 1.00 91.69 291 ASN A C 1
ATOM 2312 O O . ASN A 1 291 ? 21.917 -8.689 -15.782 1.00 91.69 291 ASN A O 1
ATOM 2316 N N . ASP A 1 292 ? 23.582 -7.918 -14.492 1.00 85.81 292 ASP A N 1
ATOM 2317 C CA . ASP A 1 292 ? 22.721 -7.520 -13.370 1.00 85.81 292 ASP A CA 1
ATOM 2318 C C . ASP A 1 292 ? 21.638 -6.488 -13.742 1.00 85.81 292 ASP A C 1
ATOM 2320 O O . ASP A 1 292 ? 20.619 -6.392 -13.065 1.00 85.81 292 ASP A O 1
ATOM 2324 N N . HIS A 1 293 ? 21.811 -5.746 -14.842 1.00 90.69 293 HIS A N 1
ATOM 2325 C CA . HIS A 1 293 ? 20.956 -4.610 -15.200 1.00 90.69 293 HIS A CA 1
ATOM 2326 C C . HIS A 1 293 ? 20.272 -4.724 -16.561 1.00 90.69 293 HIS A C 1
ATOM 2328 O O . HIS A 1 293 ? 19.325 -3.988 -16.824 1.00 90.69 293 HIS A O 1
ATOM 2334 N N . ILE A 1 294 ? 20.729 -5.593 -17.456 1.00 94.94 294 ILE A N 1
ATOM 2335 C CA . ILE A 1 294 ? 20.135 -5.751 -18.781 1.00 94.94 294 ILE A CA 1
ATOM 2336 C C . ILE A 1 294 ? 20.278 -7.188 -19.267 1.00 94.94 294 ILE A C 1
ATOM 2338 O O . ILE A 1 294 ? 21.332 -7.819 -19.137 1.00 94.94 294 ILE A O 1
ATOM 2342 N N . SER A 1 295 ? 19.216 -7.680 -19.896 1.00 96.56 295 SER A N 1
ATOM 2343 C CA . SER A 1 295 ? 19.247 -8.910 -20.679 1.00 96.56 295 SER A CA 1
ATOM 2344 C C . SER A 1 295 ? 18.834 -8.644 -22.121 1.00 96.56 295 SER A C 1
ATOM 2346 O O . SER A 1 295 ? 17.962 -7.820 -22.385 1.00 96.56 295 SER A O 1
ATOM 2348 N N . SER A 1 296 ? 19.493 -9.319 -23.059 1.00 97.12 296 SER A N 1
ATOM 2349 C CA . SER A 1 296 ? 19.180 -9.272 -24.484 1.00 97.12 296 SER A CA 1
ATOM 2350 C C . SER A 1 296 ? 18.707 -10.636 -24.957 1.00 97.12 296 SER A C 1
ATOM 2352 O O . SER A 1 296 ? 19.323 -11.653 -24.626 1.00 97.12 296 SER A O 1
ATOM 2354 N N . TYR A 1 297 ? 17.676 -10.640 -25.785 1.00 97.69 297 TYR A N 1
ATOM 2355 C CA . TYR A 1 297 ? 16.994 -11.831 -26.269 1.00 97.69 297 TYR A CA 1
ATOM 2356 C C . TYR A 1 297 ? 16.877 -11.783 -27.787 1.00 97.69 297 TYR A C 1
ATOM 2358 O O . TYR A 1 297 ? 16.915 -10.708 -28.393 1.00 97.69 297 TYR A O 1
ATOM 2366 N N . LYS A 1 298 ? 16.731 -12.953 -28.404 1.00 96.19 298 LYS A N 1
ATOM 2367 C CA . LYS A 1 298 ? 16.471 -13.084 -29.837 1.00 96.19 298 LYS A CA 1
ATOM 2368 C C . LYS A 1 298 ? 14.983 -13.324 -30.094 1.00 96.19 298 LYS A C 1
ATOM 2370 O O . LYS A 1 298 ? 14.335 -14.081 -29.384 1.00 96.19 298 LYS A O 1
ATOM 2375 N N . SER A 1 299 ? 14.466 -12.692 -31.137 1.00 93.81 299 SER A N 1
ATOM 2376 C CA . SER A 1 299 ? 13.131 -12.897 -31.702 1.00 93.81 299 SER A CA 1
ATOM 2377 C C . SER A 1 299 ? 13.233 -13.122 -33.214 1.00 93.81 299 SER A C 1
ATOM 2379 O O . SER A 1 299 ? 14.319 -13.010 -33.794 1.00 93.81 299 SER A O 1
ATOM 2381 N N . GLU A 1 300 ? 12.105 -13.400 -33.869 1.00 91.06 300 GLU A N 1
ATOM 2382 C CA . GLU A 1 300 ? 12.031 -13.496 -35.334 1.00 91.06 300 GLU A CA 1
ATOM 2383 C C . GLU A 1 300 ? 12.416 -12.179 -36.029 1.00 91.06 300 GLU A C 1
ATOM 2385 O O . GLU A 1 300 ? 13.061 -12.200 -37.076 1.00 91.06 300 GLU A O 1
ATOM 2390 N N . ASN A 1 301 ? 12.112 -11.034 -35.407 1.00 92.38 301 ASN A N 1
ATOM 2391 C CA . ASN A 1 301 ? 12.376 -9.704 -35.965 1.00 92.38 301 ASN A CA 1
ATOM 2392 C C . ASN A 1 301 ? 13.773 -9.158 -35.634 1.00 92.38 301 ASN A C 1
ATOM 2394 O O . ASN A 1 301 ? 14.122 -8.065 -36.080 1.00 92.38 301 ASN A O 1
ATOM 2398 N N . GLY A 1 302 ? 14.578 -9.885 -34.855 1.00 94.31 302 GLY A N 1
ATOM 2399 C CA . GLY A 1 302 ? 15.911 -9.460 -34.428 1.00 94.31 302 GLY A CA 1
ATOM 2400 C C . GLY A 1 302 ? 16.101 -9.517 -32.916 1.00 94.31 302 GLY A C 1
ATOM 2401 O O . GLY A 1 302 ? 15.522 -10.365 -32.237 1.00 94.31 302 GLY A O 1
ATOM 2402 N N . LEU A 1 303 ? 16.955 -8.646 -32.382 1.00 96.25 303 LEU A N 1
ATOM 2403 C CA . LEU A 1 303 ? 17.249 -8.588 -30.951 1.00 96.25 303 LEU A CA 1
ATOM 2404 C C . LEU A 1 303 ? 16.260 -7.674 -30.232 1.00 96.25 303 LEU A C 1
ATOM 2406 O O . LEU A 1 303 ? 15.791 -6.700 -30.803 1.00 96.25 303 LEU A O 1
ATOM 2410 N N . PHE A 1 304 ? 15.987 -7.943 -28.964 1.00 97.50 304 PHE A N 1
ATOM 2411 C CA . PHE A 1 304 ? 15.326 -6.995 -28.070 1.00 97.50 304 PHE A CA 1
ATOM 2412 C C . PHE A 1 304 ? 15.938 -7.086 -26.674 1.00 97.50 304 PHE A C 1
ATOM 2414 O O . PHE A 1 304 ? 16.681 -8.021 -26.358 1.00 97.50 304 PHE A O 1
ATOM 2421 N N . TYR A 1 305 ? 15.651 -6.093 -25.844 1.00 97.69 305 TYR A N 1
ATOM 2422 C CA . TYR A 1 305 ? 16.285 -5.910 -24.547 1.00 97.69 305 TYR A CA 1
ATOM 2423 C C . TYR A 1 305 ? 15.242 -5.811 -23.443 1.00 97.69 305 TYR A C 1
ATOM 2425 O O . TYR A 1 305 ? 14.164 -5.258 -23.644 1.00 97.69 305 TYR A O 1
ATOM 2433 N N . VAL A 1 306 ? 15.584 -6.300 -22.257 1.00 97.88 306 VAL A N 1
ATOM 2434 C CA . VAL A 1 306 ? 14.783 -6.136 -21.044 1.00 97.88 306 VAL A CA 1
ATOM 2435 C C . VAL A 1 306 ? 15.627 -5.397 -20.012 1.00 97.88 306 VAL A C 1
ATOM 2437 O O . VAL A 1 306 ? 16.670 -5.892 -19.570 1.00 97.88 306 VAL A O 1
ATOM 2440 N N . ALA A 1 307 ? 15.180 -4.196 -19.648 1.00 96.50 307 ALA A N 1
ATOM 2441 C CA . ALA A 1 307 ? 15.801 -3.387 -18.612 1.00 96.50 307 ALA A CA 1
ATOM 2442 C C . ALA A 1 307 ? 15.604 -4.027 -17.239 1.00 96.50 307 ALA A C 1
ATOM 2444 O O . ALA A 1 307 ? 14.557 -4.604 -16.945 1.00 96.50 307 ALA A O 1
ATOM 2445 N N . TYR A 1 308 ? 16.637 -3.928 -16.412 1.00 94.62 308 TYR A N 1
ATOM 2446 C CA . TYR A 1 308 ? 16.726 -4.493 -15.070 1.00 94.62 308 TYR A CA 1
ATOM 2447 C C . TYR A 1 308 ? 16.265 -5.949 -14.966 1.00 94.62 308 TYR A C 1
ATOM 2449 O O . TYR A 1 308 ? 15.642 -6.352 -13.991 1.00 94.62 308 TYR A O 1
ATOM 2457 N N . ASN A 1 309 ? 16.500 -6.741 -16.016 1.00 94.00 309 ASN A N 1
ATOM 2458 C CA . ASN A 1 309 ? 16.019 -8.120 -16.108 1.00 94.00 309 ASN A CA 1
ATOM 2459 C C . ASN A 1 309 ? 14.507 -8.273 -15.841 1.00 94.00 309 ASN A C 1
ATOM 2461 O O . ASN A 1 309 ? 14.068 -9.330 -15.413 1.00 94.00 309 ASN A O 1
ATOM 2465 N N . GLY A 1 310 ? 13.701 -7.238 -16.091 1.00 94.44 310 GLY A N 1
ATOM 2466 C CA . GLY A 1 310 ? 12.250 -7.237 -15.896 1.00 94.44 310 GLY A CA 1
ATOM 2467 C C . GLY A 1 310 ? 11.800 -6.809 -14.497 1.00 94.44 310 GLY A C 1
ATOM 2468 O O . GLY A 1 310 ? 10.597 -6.655 -14.277 1.00 94.44 310 GLY A O 1
ATOM 2469 N N . PHE A 1 311 ? 12.730 -6.592 -13.564 1.00 93.06 311 PHE A N 1
ATOM 2470 C CA . PHE A 1 311 ? 12.434 -5.938 -12.292 1.00 93.06 311 PHE A CA 1
ATOM 2471 C C . PHE A 1 311 ? 12.097 -4.450 -12.511 1.00 93.06 311 PHE A C 1
ATOM 2473 O O . PHE A 1 311 ? 12.422 -3.886 -13.562 1.00 93.06 311 PHE A O 1
ATOM 2480 N N . PRO A 1 312 ? 11.435 -3.790 -11.545 1.00 91.44 312 PRO A N 1
ATOM 2481 C CA . PRO A 1 312 ? 11.067 -2.383 -11.675 1.00 91.44 312 PRO A CA 1
ATOM 2482 C C . PRO A 1 312 ? 12.277 -1.466 -11.845 1.00 91.44 312 PRO A C 1
ATOM 2484 O O . PRO A 1 312 ? 13.168 -1.426 -10.998 1.00 91.44 312 PRO A O 1
ATOM 2487 N N . ILE A 1 313 ? 12.309 -0.707 -12.941 1.00 92.25 313 ILE A N 1
ATOM 2488 C CA . ILE A 1 313 ? 13.496 0.069 -13.325 1.00 92.25 313 ILE A CA 1
ATOM 2489 C C . ILE A 1 313 ? 13.837 1.173 -12.319 1.00 92.25 313 ILE A C 1
ATOM 2491 O O . ILE A 1 313 ? 15.003 1.519 -12.153 1.00 92.25 313 ILE A O 1
ATOM 2495 N N . ASN A 1 314 ? 12.830 1.703 -11.622 1.00 88.00 314 ASN A N 1
ATOM 2496 C CA . ASN A 1 314 ? 12.985 2.756 -10.622 1.00 88.00 314 ASN A CA 1
ATOM 2497 C C . ASN A 1 314 ? 13.701 2.293 -9.345 1.00 88.00 314 ASN A C 1
ATOM 2499 O O . ASN A 1 314 ? 13.928 3.134 -8.486 1.00 88.00 314 ASN A O 1
ATOM 2503 N N . PHE A 1 315 ? 14.019 0.999 -9.202 1.00 86.00 315 PHE A N 1
ATOM 2504 C CA . PHE A 1 315 ? 14.859 0.479 -8.118 1.00 86.00 315 PHE A CA 1
ATOM 2505 C C . PHE A 1 315 ? 16.348 0.402 -8.483 1.00 86.00 315 PHE A C 1
ATOM 2507 O O . PHE A 1 315 ? 17.169 0.196 -7.593 1.00 86.00 315 PHE A O 1
ATOM 2514 N N . ILE A 1 316 ? 16.724 0.597 -9.758 1.00 84.69 316 ILE A N 1
ATOM 2515 C CA . ILE A 1 316 ? 18.142 0.790 -10.126 1.00 84.69 316 ILE A CA 1
ATOM 2516 C C . ILE A 1 316 ? 18.679 2.079 -9.491 1.00 84.69 316 ILE A C 1
ATOM 2518 O O . ILE A 1 316 ? 19.851 2.167 -9.122 1.00 84.69 316 ILE A O 1
ATOM 2522 N N . ASP A 1 317 ? 17.816 3.084 -9.387 1.00 77.88 317 ASP A N 1
ATOM 2523 C CA . ASP A 1 317 ? 18.101 4.344 -8.721 1.00 77.88 317 ASP A CA 1
ATOM 2524 C C . ASP A 1 317 ? 17.336 4.411 -7.401 1.00 77.88 317 ASP A C 1
ATOM 2526 O O . ASP A 1 317 ? 16.298 3.773 -7.241 1.00 77.88 317 ASP A O 1
ATOM 2530 N N . ASP A 1 318 ? 17.808 5.212 -6.448 1.00 64.69 318 ASP A N 1
ATOM 2531 C CA . ASP A 1 318 ? 16.967 5.535 -5.301 1.00 64.69 318 ASP A CA 1
ATOM 2532 C C . ASP A 1 318 ? 15.726 6.269 -5.815 1.00 64.69 318 ASP A C 1
ATOM 2534 O O . ASP A 1 318 ? 15.821 7.311 -6.471 1.00 64.69 318 ASP A O 1
ATOM 2538 N N . SER A 1 319 ? 14.549 5.697 -5.562 1.00 60.75 319 SER A N 1
ATOM 2539 C CA . SER A 1 319 ? 13.303 6.292 -6.024 1.00 60.75 319 SER A CA 1
ATOM 2540 C C . SER A 1 319 ? 13.139 7.675 -5.391 1.00 60.75 319 SER A C 1
ATOM 2542 O O . SER A 1 319 ? 13.061 7.813 -4.172 1.00 60.75 319 SER A O 1
ATOM 2544 N N . ALA A 1 320 ? 13.111 8.716 -6.223 1.00 53.59 320 ALA A N 1
ATOM 2545 C CA . ALA A 1 320 ? 13.106 10.110 -5.790 1.00 53.59 320 ALA A CA 1
ATOM 2546 C C . ALA A 1 320 ? 11.715 10.539 -5.290 1.00 53.59 320 ALA A C 1
ATOM 2548 O O . ALA A 1 320 ? 11.038 11.362 -5.902 1.00 53.59 320 ALA A O 1
ATOM 2549 N N . PHE A 1 321 ? 11.276 9.949 -4.182 1.00 60.34 321 PHE A N 1
ATOM 2550 C CA . PHE A 1 321 ? 10.011 10.279 -3.531 1.00 60.34 321 PHE A CA 1
ATOM 2551 C C . PHE A 1 321 ? 10.131 11.484 -2.592 1.00 60.34 321 PHE A C 1
ATOM 2553 O O . PHE A 1 321 ? 9.139 12.169 -2.357 1.00 60.34 321 PHE A O 1
ATOM 2560 N N . GLY A 1 322 ? 11.337 11.767 -2.082 1.00 67.25 322 GLY A N 1
ATOM 2561 C CA . GLY A 1 322 ? 11.578 12.869 -1.148 1.00 67.25 322 GLY A CA 1
ATOM 2562 C C . GLY A 1 322 ? 10.596 12.844 0.028 1.00 67.25 322 GLY A C 1
ATOM 2563 O O . GLY A 1 322 ? 10.298 11.787 0.580 1.00 67.25 322 GLY A O 1
ATOM 2564 N N . GLU A 1 323 ? 10.043 14.008 0.354 1.00 69.12 323 GLU A N 1
ATOM 2565 C CA . GLU A 1 323 ? 9.052 14.210 1.421 1.00 69.12 323 GLU A CA 1
ATOM 2566 C C . GLU A 1 323 ? 7.743 13.431 1.197 1.00 69.12 323 GLU A C 1
ATOM 2568 O O . GLU A 1 323 ? 7.026 13.121 2.140 1.00 69.12 323 GLU A O 1
ATOM 2573 N N . MET A 1 324 ? 7.412 13.055 -0.042 1.00 77.81 324 MET A N 1
ATOM 2574 C CA . MET A 1 324 ? 6.179 12.302 -0.314 1.00 77.81 324 MET A CA 1
ATOM 2575 C C . MET A 1 324 ? 6.267 10.865 0.200 1.00 77.81 324 MET A C 1
ATOM 2577 O O . MET A 1 324 ? 5.245 10.252 0.505 1.00 77.81 324 MET A O 1
ATOM 2581 N N . PHE A 1 325 ? 7.484 10.334 0.337 1.00 79.56 325 PHE A N 1
ATOM 2582 C CA . PHE A 1 325 ? 7.702 9.038 0.970 1.00 79.56 325 PHE A CA 1
ATOM 2583 C C . PHE A 1 325 ? 7.334 9.063 2.453 1.00 79.56 325 PHE A C 1
ATOM 2585 O O . PHE A 1 325 ? 6.755 8.112 2.971 1.00 79.56 325 PHE A O 1
ATOM 2592 N N . ASP A 1 326 ? 7.625 10.175 3.125 1.00 86.06 326 ASP A N 1
ATOM 2593 C CA . ASP A 1 326 ? 7.357 10.383 4.546 1.00 86.06 326 ASP A CA 1
ATOM 2594 C C . ASP A 1 326 ? 5.857 10.287 4.869 1.00 86.06 326 ASP A C 1
ATOM 2596 O O . ASP A 1 326 ? 5.461 9.687 5.867 1.00 86.06 326 ASP A O 1
ATOM 2600 N N . ILE A 1 327 ? 4.993 10.764 3.966 1.00 89.19 327 ILE A N 1
ATOM 2601 C CA . ILE A 1 327 ? 3.533 10.615 4.074 1.00 89.19 327 ILE A CA 1
ATOM 2602 C C . ILE A 1 327 ? 3.127 9.129 4.114 1.00 89.19 327 ILE A C 1
ATOM 2604 O O . ILE A 1 327 ? 2.296 8.729 4.932 1.00 89.19 327 ILE A O 1
ATOM 2608 N N . VAL A 1 328 ? 3.721 8.293 3.256 1.00 90.62 328 VAL A N 1
ATOM 2609 C CA . VAL A 1 328 ? 3.450 6.843 3.206 1.00 90.62 328 VAL A CA 1
ATOM 2610 C C . VAL A 1 328 ? 3.982 6.155 4.463 1.00 90.62 328 VAL A C 1
ATOM 2612 O O . VAL A 1 328 ? 3.264 5.376 5.089 1.00 90.62 328 VAL A O 1
ATOM 2615 N N . MET A 1 329 ? 5.203 6.494 4.883 1.00 91.12 329 MET A N 1
ATOM 2616 C CA . MET A 1 329 ? 5.818 5.964 6.105 1.00 91.12 329 MET A CA 1
ATOM 2617 C C . MET A 1 329 ? 5.020 6.333 7.364 1.00 91.12 329 MET A C 1
ATOM 2619 O O . MET A 1 329 ? 4.779 5.484 8.223 1.00 91.12 329 MET A O 1
ATOM 2623 N N . SER A 1 330 ? 4.531 7.572 7.442 1.00 93.44 330 SER A N 1
ATOM 2624 C CA . SER A 1 330 ? 3.616 8.032 8.493 1.00 93.44 330 SER A CA 1
ATOM 2625 C C . SER A 1 330 ? 2.323 7.219 8.497 1.00 93.44 330 SER A C 1
ATOM 2627 O O . SER A 1 330 ? 1.842 6.821 9.557 1.00 93.44 330 SER A O 1
ATOM 2629 N N . GLY A 1 331 ? 1.785 6.915 7.312 1.00 94.81 331 GLY A N 1
ATOM 2630 C CA . GLY A 1 331 ? 0.629 6.039 7.151 1.00 94.81 331 GLY A CA 1
ATOM 2631 C C . GLY A 1 331 ? 0.871 4.623 7.681 1.00 94.81 331 GLY A C 1
ATOM 2632 O O . GLY A 1 331 ? 0.028 4.106 8.413 1.00 94.81 331 GLY A O 1
ATOM 2633 N N . LEU A 1 332 ? 2.012 3.999 7.366 1.00 94.88 332 LEU A N 1
ATOM 2634 C CA . LEU A 1 332 ? 2.382 2.674 7.894 1.00 94.88 332 LEU A CA 1
ATOM 2635 C C . LEU A 1 332 ? 2.522 2.684 9.419 1.00 94.88 332 LEU A C 1
ATOM 2637 O O . LEU A 1 332 ? 2.003 1.798 10.098 1.00 94.88 332 LEU A O 1
ATOM 2641 N N . LEU A 1 333 ? 3.180 3.710 9.956 1.00 95.38 333 LEU A N 1
ATOM 2642 C CA . LEU A 1 333 ? 3.373 3.892 11.390 1.00 95.38 333 LEU A CA 1
ATOM 2643 C C . LEU A 1 333 ? 2.041 4.034 12.137 1.00 95.38 333 LEU A C 1
ATOM 2645 O O . LEU A 1 333 ? 1.793 3.305 13.098 1.00 95.38 333 LEU A O 1
ATOM 2649 N N . LEU A 1 334 ? 1.148 4.901 11.656 1.00 94.88 334 LEU A N 1
ATOM 2650 C CA . LEU A 1 334 ? -0.190 5.049 12.231 1.00 94.88 334 LEU A CA 1
ATOM 2651 C C . LEU A 1 334 ? -1.065 3.813 12.024 1.00 94.88 334 LEU A C 1
ATOM 2653 O O . LEU A 1 334 ? -1.892 3.521 12.880 1.00 94.88 334 LEU A O 1
ATOM 2657 N N . SER A 1 335 ? -0.879 3.068 10.933 1.00 96.06 335 SER A N 1
ATOM 2658 C CA . SER A 1 335 ? -1.578 1.795 10.723 1.00 96.06 335 SER A CA 1
ATOM 2659 C C . SER A 1 335 ? -1.217 0.786 11.805 1.00 96.06 335 SER A C 1
ATOM 2661 O O . SER A 1 335 ? -2.101 0.092 12.299 1.00 96.06 335 SER A O 1
ATOM 2663 N N . ALA A 1 336 ? 0.056 0.731 12.210 1.00 95.62 336 ALA A N 1
ATOM 2664 C CA . ALA A 1 336 ? 0.496 -0.177 13.261 1.00 95.62 336 ALA A CA 1
ATOM 2665 C C . ALA A 1 336 ? -0.062 0.247 14.623 1.00 95.62 336 ALA A C 1
ATOM 2667 O O . ALA A 1 336 ? -0.546 -0.595 15.374 1.00 95.62 336 ALA A O 1
ATOM 2668 N N . ASP A 1 337 ? -0.048 1.546 14.933 1.00 93.88 337 ASP A N 1
ATOM 2669 C CA . ASP A 1 337 ? -0.617 2.059 16.183 1.00 93.88 337 ASP A CA 1
ATOM 2670 C C . ASP A 1 337 ? -2.136 1.840 16.258 1.00 93.88 337 ASP A C 1
ATOM 2672 O O . ASP A 1 337 ? -2.642 1.314 17.249 1.00 93.88 337 ASP A O 1
ATOM 2676 N N . TYR A 1 338 ? -2.849 2.153 15.172 1.00 92.81 338 TYR A N 1
ATOM 2677 C CA . TYR A 1 338 ? -4.284 1.923 15.039 1.00 92.81 338 TYR A CA 1
ATOM 2678 C C . TYR A 1 338 ? -4.639 0.445 15.189 1.00 92.81 338 TYR A C 1
ATOM 2680 O O . TYR A 1 338 ? -5.538 0.122 15.962 1.00 92.81 338 TYR A O 1
ATOM 2688 N N . LEU A 1 339 ? -3.913 -0.449 14.509 1.00 94.38 339 LEU A N 1
ATOM 2689 C CA . LEU A 1 339 ? -4.113 -1.893 14.606 1.00 94.38 339 LEU A CA 1
ATOM 2690 C C . LEU A 1 339 ? -3.927 -2.399 16.040 1.00 94.38 339 LEU A C 1
ATOM 2692 O O . LEU A 1 339 ? -4.665 -3.277 16.470 1.00 94.38 339 LEU A O 1
ATOM 2696 N N . LEU A 1 340 ? -2.935 -1.878 16.769 1.00 92.50 340 LEU A N 1
ATOM 2697 C CA . LEU A 1 340 ? -2.598 -2.350 18.114 1.00 92.50 340 LEU A CA 1
ATOM 2698 C C . LEU A 1 340 ? -3.493 -1.766 19.216 1.00 92.50 340 LEU A C 1
ATOM 2700 O O . LEU A 1 340 ? -3.639 -2.399 20.261 1.00 92.50 340 LEU A O 1
ATOM 2704 N N . GLU A 1 341 ? -4.068 -0.576 19.023 1.00 88.44 341 GLU A N 1
ATOM 2705 C CA . GLU A 1 341 ? -5.091 -0.026 19.932 1.00 88.44 341 GLU A CA 1
ATOM 2706 C C . GLU A 1 341 ? -6.488 -0.575 19.628 1.00 88.44 341 GLU A C 1
ATOM 2708 O O . GLU A 1 341 ? -7.314 -0.700 20.534 1.00 88.44 341 GLU A O 1
ATOM 2713 N N . SER A 1 342 ? -6.768 -0.888 18.362 1.00 77.25 342 SER A N 1
ATOM 2714 C CA . SER A 1 342 ? -8.082 -1.349 17.930 1.00 77.25 342 SER A CA 1
ATOM 2715 C C . SER A 1 342 ? -8.219 -2.859 18.110 1.00 77.25 342 SER A C 1
ATOM 2717 O O . SER A 1 342 ? -7.419 -3.639 17.604 1.00 77.25 342 SER A O 1
ATOM 2719 N N . ASN A 1 343 ? -9.299 -3.307 18.752 1.00 80.31 343 ASN A N 1
ATOM 2720 C CA . ASN A 1 343 ? -9.672 -4.726 18.788 1.00 80.31 343 ASN A CA 1
ATOM 2721 C C . ASN A 1 343 ? -10.323 -5.140 17.454 1.00 80.31 343 ASN A C 1
ATOM 2723 O O . ASN A 1 343 ? -11.519 -5.434 17.397 1.00 80.31 343 ASN A O 1
ATOM 2727 N N . LEU A 1 344 ? -9.550 -5.086 16.366 1.00 84.75 344 LEU A N 1
ATOM 2728 C CA . LEU A 1 344 ? -10.011 -5.426 15.021 1.00 84.75 344 LEU A CA 1
ATOM 2729 C C . LEU A 1 344 ? -10.173 -6.938 14.859 1.00 84.75 344 LEU A C 1
ATOM 2731 O O . LEU A 1 344 ? -9.429 -7.739 15.424 1.00 84.75 344 LEU A O 1
ATOM 2735 N N . LEU A 1 345 ? -11.142 -7.323 14.035 1.00 86.88 345 LEU A N 1
ATOM 2736 C CA . LEU A 1 345 ? -11.361 -8.719 13.680 1.00 86.88 345 LEU A CA 1
ATOM 2737 C C . LEU A 1 345 ? -10.381 -9.154 12.579 1.00 86.88 345 LEU A C 1
ATOM 2739 O O . LEU A 1 345 ? -9.918 -8.297 11.830 1.00 86.88 345 LEU A O 1
ATOM 2743 N N . PRO A 1 346 ? -10.092 -10.460 12.422 1.00 92.38 346 PRO A N 1
ATOM 2744 C CA . PRO A 1 346 ? -9.219 -10.980 11.363 1.00 92.38 346 PRO A CA 1
ATOM 2745 C C . PRO A 1 346 ? -9.741 -10.764 9.929 1.00 92.38 346 PRO A C 1
ATOM 2747 O O . PRO A 1 346 ? -10.237 -11.675 9.274 1.00 92.38 346 PRO A O 1
ATOM 2750 N N . ARG A 1 347 ? -9.644 -9.529 9.437 1.00 92.75 347 ARG A N 1
ATOM 2751 C CA . ARG A 1 347 ? -9.952 -9.111 8.066 1.00 92.75 347 ARG A CA 1
ATOM 2752 C C . ARG A 1 347 ? -8.992 -8.007 7.629 1.00 92.75 347 ARG A C 1
ATOM 2754 O O . ARG A 1 347 ? -8.222 -7.481 8.434 1.00 92.75 347 ARG A O 1
ATOM 2761 N N . VAL A 1 348 ? -9.055 -7.644 6.354 1.00 93.81 348 VAL A N 1
ATOM 2762 C CA . VAL A 1 348 ? -8.263 -6.556 5.780 1.00 93.81 348 VAL A CA 1
ATOM 2763 C C . VAL A 1 348 ? -9.069 -5.261 5.798 1.00 93.81 348 VAL A C 1
ATOM 2765 O O . VAL A 1 348 ? -10.150 -5.181 5.202 1.00 93.81 348 VAL A O 1
ATOM 2768 N N . TYR A 1 349 ? -8.508 -4.252 6.450 1.00 92.38 349 TYR A N 1
ATOM 2769 C CA . TYR A 1 349 ? -9.008 -2.888 6.556 1.00 92.38 349 TYR A CA 1
ATOM 2770 C C . TYR A 1 349 ? -8.104 -1.953 5.757 1.00 92.38 349 TYR A C 1
ATOM 2772 O O . TYR A 1 349 ? -6.901 -2.190 5.657 1.00 92.38 349 TYR A O 1
ATOM 2780 N N . ASP A 1 350 ? -8.667 -0.868 5.243 1.00 92.75 350 ASP A N 1
ATOM 2781 C CA . ASP A 1 350 ? -7.865 0.283 4.838 1.00 92.75 350 ASP A CA 1
ATOM 2782 C C . ASP A 1 350 ? -7.625 1.183 6.060 1.00 92.75 350 ASP A C 1
ATOM 2784 O O . ASP A 1 350 ? -8.449 1.218 6.977 1.00 92.75 350 ASP A O 1
ATOM 2788 N N . LEU A 1 351 ? -6.514 1.925 6.088 1.00 92.81 351 LEU A N 1
ATOM 2789 C CA . LEU A 1 351 ? -6.287 2.926 7.137 1.00 92.81 351 LEU A CA 1
ATOM 2790 C C . LEU A 1 351 ? -7.429 3.952 7.156 1.00 92.81 351 LEU A C 1
ATOM 2792 O O . LEU A 1 351 ? -7.775 4.522 6.121 1.00 92.81 351 LEU A O 1
ATOM 2796 N N . GLU A 1 352 ? -7.959 4.246 8.341 1.00 84.12 352 GLU A N 1
ATOM 2797 C CA . GLU A 1 352 ? -9.066 5.185 8.522 1.00 84.12 352 GLU A CA 1
ATOM 2798 C C . GLU A 1 352 ? -8.797 6.566 7.910 1.00 84.12 352 GLU A C 1
ATOM 2800 O O . GLU A 1 352 ? -7.721 7.152 8.072 1.00 84.12 352 GLU A O 1
ATOM 2805 N N . LEU A 1 353 ? -9.808 7.135 7.242 1.00 80.38 353 LEU A N 1
ATOM 2806 C CA . LEU A 1 353 ? -9.676 8.414 6.532 1.00 80.38 353 LEU A CA 1
ATOM 2807 C C . LEU A 1 353 ? -9.219 9.546 7.461 1.00 80.38 353 LEU A C 1
ATOM 2809 O O . LEU A 1 353 ? -8.452 10.412 7.046 1.00 80.38 353 LEU A O 1
ATOM 2813 N N . ARG A 1 354 ? -9.660 9.535 8.722 1.00 78.38 354 ARG A N 1
ATOM 2814 C CA . ARG A 1 354 ? -9.249 10.524 9.725 1.00 78.38 354 ARG A CA 1
ATOM 2815 C C . ARG A 1 354 ? -7.743 10.474 9.988 1.00 78.38 354 ARG A C 1
ATOM 2817 O O . ARG A 1 354 ? -7.114 11.523 10.065 1.00 78.38 354 ARG A O 1
ATOM 2824 N N . LEU A 1 355 ? -7.164 9.278 10.082 1.00 86.25 355 LEU A N 1
ATOM 2825 C CA . LEU A 1 355 ? -5.727 9.109 10.298 1.00 86.25 355 LEU A CA 1
ATOM 2826 C C . LEU A 1 355 ? -4.936 9.525 9.057 1.00 86.25 355 LEU A C 1
ATOM 2828 O O . LEU A 1 355 ? -3.914 10.191 9.178 1.00 86.25 355 LEU A O 1
ATOM 2832 N N . GLN A 1 356 ? -5.459 9.244 7.858 1.00 90.81 356 GLN A N 1
ATOM 2833 C CA . GLN A 1 356 ? -4.885 9.784 6.622 1.00 90.81 356 GLN A CA 1
ATOM 2834 C C . GLN A 1 356 ? -4.880 11.323 6.629 1.00 90.81 356 GLN A C 1
ATOM 2836 O O . GLN A 1 356 ? -3.882 11.948 6.282 1.00 90.81 356 GLN A O 1
ATOM 2841 N N . GLN A 1 357 ? -5.984 11.951 7.041 1.00 84.31 357 GLN A N 1
ATOM 2842 C CA . GLN A 1 357 ? -6.081 13.409 7.140 1.00 84.31 357 GLN A CA 1
ATOM 2843 C C . GLN A 1 357 ? -5.128 13.989 8.188 1.00 84.31 357 GLN A C 1
ATOM 2845 O O . GLN A 1 357 ? -4.582 15.064 7.959 1.00 84.31 357 GLN A O 1
ATOM 2850 N N . ASP A 1 358 ? -4.907 13.293 9.304 1.00 85.31 358 ASP A N 1
ATOM 2851 C CA . ASP A 1 358 ? -3.946 13.707 10.328 1.00 85.31 358 ASP A CA 1
ATOM 2852 C C . ASP A 1 358 ? -2.510 13.720 9.777 1.00 85.31 358 ASP A C 1
ATOM 2854 O O . ASP A 1 358 ? -1.791 14.689 10.015 1.00 85.31 358 ASP A O 1
ATOM 2858 N N . VAL A 1 359 ? -2.114 12.725 8.967 1.00 90.19 359 VAL A N 1
ATOM 2859 C CA . VAL A 1 359 ? -0.810 12.739 8.270 1.00 90.19 359 VAL A CA 1
ATOM 2860 C C . VAL A 1 359 ? -0.679 13.969 7.376 1.00 90.19 359 VAL A C 1
ATOM 2862 O O . VAL A 1 359 ? 0.323 14.677 7.433 1.00 90.19 359 VAL A O 1
ATOM 2865 N N . ILE A 1 360 ? -1.701 14.251 6.565 1.00 88.00 360 ILE A N 1
ATOM 2866 C CA . ILE A 1 360 ? -1.680 15.386 5.634 1.00 88.00 360 ILE A CA 1
ATOM 2867 C C . ILE A 1 360 ? -1.668 16.730 6.374 1.00 88.00 360 ILE A C 1
ATOM 2869 O O . ILE A 1 360 ? -0.959 17.644 5.963 1.00 88.00 360 ILE A O 1
ATOM 2873 N N . ARG A 1 361 ? -2.406 16.859 7.481 1.00 83.44 361 ARG A N 1
ATOM 2874 C CA . ARG A 1 361 ? -2.362 18.054 8.339 1.00 83.44 361 ARG A CA 1
ATOM 2875 C C . ARG A 1 361 ? -0.962 18.287 8.881 1.00 83.44 361 ARG A C 1
ATOM 2877 O O . ARG A 1 361 ? -0.433 19.379 8.723 1.00 83.44 361 ARG A O 1
ATOM 2884 N N . ARG A 1 362 ? -0.352 17.245 9.449 1.00 85.00 362 ARG A N 1
ATOM 2885 C CA . ARG A 1 362 ? 0.993 17.321 10.019 1.00 85.00 362 ARG A CA 1
ATOM 2886 C C . ARG A 1 362 ? 2.047 17.649 8.961 1.00 85.00 362 ARG A C 1
ATOM 2888 O O . ARG A 1 362 ? 2.963 18.410 9.243 1.00 85.00 362 ARG A O 1
ATOM 2895 N N . TYR A 1 363 ? 1.886 17.131 7.742 1.00 86.44 363 TYR A N 1
ATOM 2896 C CA . TYR A 1 363 ? 2.688 17.547 6.591 1.00 86.44 363 TYR A CA 1
ATOM 2897 C C . TYR A 1 363 ? 2.573 19.061 6.360 1.00 86.44 363 TYR A C 1
ATOM 2899 O O . TYR A 1 363 ? 3.577 19.762 6.367 1.00 86.44 363 TYR A O 1
ATOM 2907 N N . PHE A 1 364 ? 1.362 19.603 6.227 1.00 82.81 364 PHE A N 1
ATOM 2908 C CA . PHE A 1 364 ? 1.194 21.041 5.995 1.00 82.81 364 PHE A CA 1
ATOM 2909 C C . PHE A 1 364 ? 1.691 21.926 7.149 1.00 82.81 364 PHE A C 1
ATOM 2911 O O . PHE A 1 364 ? 2.215 23.007 6.887 1.00 82.81 364 PHE A O 1
ATOM 2918 N N . GLU A 1 365 ? 1.548 21.469 8.396 1.00 78.50 365 GLU A N 1
ATOM 2919 C CA . GLU A 1 365 ? 2.068 22.143 9.594 1.00 78.50 365 GLU A CA 1
ATOM 2920 C C . GLU A 1 365 ? 3.603 22.216 9.589 1.00 78.50 365 GLU A C 1
ATOM 2922 O O . GLU A 1 365 ? 4.165 23.269 9.881 1.00 78.50 365 GLU A O 1
ATOM 2927 N N . LEU A 1 366 ? 4.284 21.117 9.246 1.00 80.12 366 LEU A N 1
ATOM 2928 C CA . LEU A 1 366 ? 5.750 21.037 9.267 1.00 80.12 366 LEU A CA 1
ATOM 2929 C C . LEU A 1 366 ? 6.408 21.718 8.065 1.00 80.12 366 LEU A C 1
ATOM 2931 O O . LEU A 1 366 ? 7.466 22.322 8.211 1.00 80.12 366 LEU A O 1
ATOM 2935 N N . TYR A 1 367 ? 5.786 21.643 6.889 1.00 75.75 367 TYR A N 1
ATOM 2936 C CA . TYR A 1 367 ? 6.341 22.194 5.649 1.00 75.75 367 TYR A CA 1
ATOM 2937 C C . TYR A 1 367 ? 5.890 23.635 5.354 1.00 75.75 367 TYR A C 1
ATOM 2939 O O . TYR A 1 367 ? 6.051 24.101 4.227 1.00 75.75 367 TYR A O 1
ATOM 2947 N N . GLU A 1 368 ? 5.334 24.336 6.352 1.00 66.12 368 GLU A N 1
ATOM 2948 C CA . GLU A 1 368 ? 4.946 25.759 6.304 1.00 66.12 368 GLU A CA 1
ATOM 2949 C C . GLU A 1 368 ? 4.197 26.155 5.018 1.00 66.12 368 GLU A C 1
ATOM 2951 O O . GLU A 1 368 ? 4.487 27.176 4.393 1.00 66.12 368 GLU A O 1
ATOM 2956 N N . VAL A 1 369 ? 3.226 25.347 4.578 1.00 66.31 369 VAL A N 1
ATOM 2957 C CA . VAL A 1 369 ? 2.469 25.693 3.367 1.00 66.31 369 VAL A CA 1
ATOM 2958 C C . VAL A 1 369 ? 1.600 26.918 3.647 1.00 66.31 369 VAL A C 1
ATOM 2960 O O . VAL A 1 369 ? 0.672 26.867 4.462 1.00 66.31 369 VAL A O 1
ATOM 2963 N N . ASP A 1 370 ? 1.912 28.016 2.953 1.00 59.72 370 ASP A N 1
ATOM 2964 C CA . ASP A 1 370 ? 1.258 29.317 3.102 1.00 59.72 370 ASP A CA 1
ATOM 2965 C C . ASP A 1 370 ? -0.274 29.187 3.180 1.00 59.72 370 ASP A C 1
ATOM 2967 O O . ASP A 1 370 ? -0.918 28.554 2.340 1.00 59.72 370 ASP A O 1
ATOM 2971 N N . ASN A 1 371 ? -0.870 29.845 4.178 1.00 58.72 371 ASN A N 1
ATOM 2972 C CA . ASN A 1 371 ? -2.316 29.900 4.425 1.00 58.72 371 ASN A CA 1
ATOM 2973 C C . ASN A 1 371 ? -3.011 28.567 4.773 1.00 58.72 371 ASN A C 1
ATOM 2975 O O . ASN A 1 371 ? -4.245 28.541 4.793 1.00 58.72 371 ASN A O 1
ATOM 2979 N N . TYR A 1 372 ? -2.299 27.481 5.112 1.00 64.94 372 TYR A N 1
ATOM 2980 C CA . TYR A 1 372 ? -2.974 26.262 5.587 1.00 64.94 372 TYR A CA 1
ATOM 2981 C C . TYR A 1 372 ? -3.809 26.508 6.854 1.00 64.94 372 TYR A C 1
ATOM 2983 O O . TYR A 1 372 ? -4.943 26.042 6.940 1.00 64.94 372 TYR A O 1
ATOM 2991 N N . GLU A 1 373 ? -3.325 27.330 7.788 1.00 60.31 373 GLU A N 1
ATOM 2992 C CA . GLU A 1 373 ? -4.096 27.736 8.973 1.00 60.31 373 GLU A CA 1
ATOM 2993 C C . GLU A 1 373 ? -5.392 28.485 8.617 1.00 60.31 373 GLU A C 1
ATOM 2995 O O . GLU A 1 373 ? -6.426 28.244 9.233 1.00 60.31 373 GLU A O 1
ATOM 3000 N N . ALA A 1 374 ? -5.398 29.315 7.568 1.00 61.47 374 ALA A N 1
ATOM 3001 C CA . ALA A 1 374 ? -6.610 30.000 7.106 1.00 61.47 374 ALA A CA 1
ATOM 3002 C C . ALA A 1 374 ? -7.623 29.030 6.456 1.00 61.47 374 ALA A C 1
ATOM 3004 O O . ALA A 1 374 ? -8.838 29.179 6.628 1.00 61.47 374 ALA A O 1
ATOM 3005 N N . ILE A 1 375 ? -7.133 27.996 5.755 1.00 61.94 375 ILE A N 1
ATOM 3006 C CA . ILE A 1 375 ? -7.955 26.873 5.265 1.00 61.94 375 ILE A CA 1
ATOM 3007 C C . ILE A 1 375 ? -8.534 26.096 6.457 1.00 61.94 375 ILE A C 1
ATOM 3009 O O . ILE A 1 375 ? -9.720 25.766 6.480 1.00 61.94 375 ILE A O 1
ATOM 3013 N N . LEU A 1 376 ? -7.718 25.848 7.485 1.00 56.75 376 LEU A N 1
ATOM 3014 C CA . LEU A 1 376 ? -8.158 25.200 8.714 1.00 56.75 376 LEU A CA 1
ATOM 3015 C C . LEU A 1 376 ? -9.133 26.057 9.517 1.00 56.75 376 LEU A C 1
ATOM 3017 O O . LEU A 1 376 ? -9.959 25.477 10.203 1.00 56.75 376 LEU A O 1
ATOM 3021 N N . GLU A 1 377 ? -9.076 27.388 9.467 1.00 51.69 377 GLU A N 1
ATOM 3022 C CA . GLU A 1 377 ? -10.047 28.280 10.113 1.00 51.69 377 GLU A CA 1
ATOM 3023 C C . GLU A 1 377 ? -11.412 28.246 9.421 1.00 51.69 377 GLU A C 1
ATOM 3025 O O . GLU A 1 377 ? -12.445 28.179 10.091 1.00 51.69 377 GLU A O 1
ATOM 3030 N N . THR A 1 378 ? -11.430 28.171 8.088 1.00 51.19 378 THR A N 1
ATOM 3031 C CA . THR A 1 378 ? -12.668 27.907 7.336 1.00 51.19 378 THR A CA 1
ATOM 3032 C C . THR A 1 378 ? -13.195 26.490 7.587 1.00 51.19 378 THR A C 1
ATOM 3034 O O . THR A 1 378 ? -14.408 26.289 7.652 1.00 51.19 378 THR A O 1
ATOM 3037 N N . GLU A 1 379 ? -12.313 25.511 7.821 1.00 48.06 379 GLU A N 1
ATOM 3038 C CA . GLU A 1 379 ? -12.693 24.187 8.327 1.00 48.06 379 GLU A CA 1
ATOM 3039 C C . GLU A 1 379 ? -12.959 24.142 9.839 1.00 48.06 379 GLU A C 1
ATOM 3041 O O . GLU A 1 379 ? -13.605 23.200 10.282 1.00 48.06 379 GLU A O 1
ATOM 3046 N N . LYS A 1 380 ? -12.536 25.115 10.660 1.00 43.84 380 LYS A N 1
ATOM 3047 C CA . LYS A 1 380 ? -12.777 25.115 12.118 1.00 43.84 380 LYS A CA 1
ATOM 3048 C C . LYS A 1 380 ? -14.266 25.253 12.415 1.00 43.84 380 LYS A C 1
ATOM 3050 O O . LYS A 1 380 ? -14.763 24.587 13.316 1.00 43.84 380 LYS A O 1
ATOM 3055 N N . ILE A 1 381 ? -14.984 25.976 11.554 1.00 45.81 381 ILE A N 1
ATOM 3056 C CA . ILE A 1 381 ? -16.455 26.016 11.489 1.00 45.81 381 ILE A CA 1
ATOM 3057 C C . ILE A 1 381 ? -17.055 24.604 11.264 1.00 45.81 381 ILE A C 1
ATOM 3059 O O . ILE A 1 381 ? -18.197 24.347 11.625 1.00 45.81 381 ILE A O 1
ATOM 3063 N N . ARG A 1 382 ? -16.279 23.652 10.721 1.00 43.59 382 ARG A N 1
ATOM 3064 C CA . ARG A 1 382 ? -16.615 22.222 10.565 1.00 43.59 382 ARG A CA 1
ATOM 3065 C C . ARG A 1 382 ? -15.898 21.279 11.564 1.00 43.59 382 ARG A C 1
ATOM 3067 O O . ARG A 1 382 ? -16.248 20.100 11.590 1.00 43.59 382 ARG A O 1
ATOM 3074 N N . LYS A 1 383 ? -14.890 21.731 12.339 1.00 43.44 383 LYS A N 1
ATOM 3075 C CA . LYS A 1 383 ? -13.954 20.879 13.128 1.00 43.44 383 LYS A CA 1
ATOM 3076 C C . LYS A 1 383 ? -14.467 20.406 14.469 1.00 43.44 383 LYS A C 1
ATOM 3078 O O . LYS A 1 383 ? -13.894 19.453 14.996 1.00 43.44 383 LYS A O 1
ATOM 3083 N N . ASN A 1 384 ? -15.506 21.001 15.027 1.00 52.78 384 ASN A N 1
ATOM 3084 C CA . ASN A 1 384 ? -16.154 20.336 16.139 1.00 52.78 384 ASN A CA 1
ATOM 3085 C C . ASN A 1 384 ? -16.999 19.206 15.542 1.00 52.78 384 ASN A C 1
ATOM 3087 O O . ASN A 1 384 ? -18.199 19.337 15.363 1.00 52.78 384 ASN A O 1
ATOM 3091 N N . ARG A 1 385 ? -16.349 18.134 15.095 1.00 60.09 385 ARG A N 1
ATOM 3092 C CA . ARG A 1 385 ? -17.026 16.933 14.639 1.00 60.09 385 ARG A CA 1
ATOM 3093 C C . ARG A 1 385 ? -16.722 15.826 15.621 1.00 60.09 385 ARG A C 1
ATOM 3095 O O . ARG A 1 385 ? -15.584 15.364 15.681 1.00 60.09 385 ARG A O 1
ATOM 3102 N N . HIS A 1 386 ? -17.725 15.423 16.385 1.00 72.25 386 HIS A N 1
ATOM 3103 C CA . HIS A 1 386 ? -17.616 14.254 17.244 1.00 72.25 386 HIS A CA 1
ATOM 3104 C C . HIS A 1 386 ? -18.257 13.079 16.516 1.00 72.25 386 HIS A C 1
ATOM 3106 O O . HIS A 1 386 ? -19.438 13.123 16.171 1.00 72.25 386 HIS A O 1
ATOM 3112 N N . ASP A 1 387 ? -17.454 12.057 16.234 1.00 82.12 387 ASP A N 1
ATOM 3113 C CA . ASP A 1 387 ? -17.988 10.784 15.775 1.00 82.12 387 ASP A CA 1
ATOM 3114 C C . ASP A 1 387 ? -18.491 10.016 17.010 1.00 82.12 387 ASP A C 1
ATOM 3116 O O . ASP A 1 387 ? -17.824 9.981 18.052 1.00 82.12 387 ASP A O 1
ATOM 3120 N N . ALA A 1 388 ? -19.680 9.440 16.902 1.00 87.75 388 ALA A N 1
ATOM 3121 C CA . ALA A 1 388 ? -20.282 8.564 17.900 1.00 87.75 388 ALA A CA 1
ATOM 3122 C C . ALA A 1 388 ? -20.698 7.248 17.236 1.00 87.75 388 ALA A C 1
ATOM 3124 O O . ALA A 1 388 ? -20.810 7.180 16.011 1.00 87.75 388 ALA A O 1
ATOM 3125 N N . ALA A 1 389 ? -20.845 6.197 18.032 1.00 91.12 389 ALA A N 1
ATOM 3126 C CA . ALA A 1 389 ? -21.339 4.914 17.574 1.00 91.12 389 ALA A CA 1
ATOM 3127 C C . ALA A 1 389 ? -22.441 4.426 18.514 1.00 91.12 389 ALA A C 1
ATOM 3129 O O . ALA A 1 389 ? -22.200 4.252 19.710 1.00 91.12 389 ALA A O 1
ATOM 3130 N N . SER A 1 390 ? -23.621 4.176 17.951 1.00 93.06 390 SER A N 1
ATOM 3131 C CA . SER A 1 390 ? -24.839 3.849 18.692 1.00 93.06 390 SER A CA 1
ATOM 3132 C C . SER A 1 390 ? -25.478 2.558 18.185 1.00 93.06 390 SER A C 1
ATOM 3134 O O . SER A 1 390 ? -25.575 2.321 16.980 1.00 93.06 390 SER A O 1
ATOM 3136 N N . ALA A 1 391 ? -25.964 1.720 19.098 1.00 93.31 391 ALA A N 1
ATOM 3137 C CA . ALA A 1 391 ? -26.654 0.473 18.792 1.00 93.31 391 ALA A CA 1
ATOM 3138 C C . ALA A 1 391 ? -28.152 0.542 19.110 1.00 93.31 391 ALA A C 1
ATOM 3140 O O . ALA A 1 391 ? -28.569 0.756 20.249 1.00 93.31 391 ALA A O 1
ATOM 3141 N N . LEU A 1 392 ? -28.969 0.241 18.103 1.00 92.50 392 LEU A N 1
ATOM 3142 C CA . LEU A 1 392 ? -30.373 -0.122 18.254 1.00 92.50 392 LEU A CA 1
ATOM 3143 C C . LEU A 1 392 ? -30.448 -1.610 18.592 1.00 92.50 392 LEU A C 1
ATOM 3145 O O . LEU A 1 392 ? -30.354 -2.472 17.716 1.00 92.50 392 LEU A O 1
ATOM 3149 N N . ILE A 1 393 ? -30.589 -1.907 19.879 1.00 91.06 393 ILE A N 1
ATOM 3150 C CA . ILE A 1 393 ? -30.682 -3.276 20.378 1.00 91.06 393 ILE A CA 1
ATOM 3151 C C . ILE A 1 393 ? -32.133 -3.727 20.324 1.00 91.06 393 ILE A C 1
ATOM 3153 O O . ILE A 1 393 ? -32.963 -3.254 21.101 1.00 91.06 393 ILE A O 1
ATOM 3157 N N . ILE A 1 394 ? -32.428 -4.667 19.435 1.00 90.31 394 ILE A N 1
ATOM 3158 C CA . ILE A 1 394 ? -33.777 -5.183 19.232 1.00 90.31 394 ILE A CA 1
ATOM 3159 C C . ILE A 1 394 ? -33.913 -6.624 19.703 1.00 90.31 394 ILE A C 1
ATOM 3161 O O . ILE A 1 394 ? -32.985 -7.433 19.623 1.00 90.31 394 ILE A O 1
ATOM 3165 N N . SER A 1 395 ? -35.110 -6.938 20.184 1.00 88.38 395 SER A N 1
ATOM 3166 C CA . SER A 1 395 ? -35.475 -8.266 20.647 1.00 88.38 395 SER A CA 1
ATOM 3167 C C . SER A 1 395 ? -36.974 -8.537 20.510 1.00 88.38 395 SER A C 1
ATOM 3169 O O . SER A 1 395 ? -37.753 -7.626 20.230 1.00 88.38 395 SER A O 1
ATOM 3171 N N . LYS A 1 396 ? -37.392 -9.790 20.710 1.00 86.88 396 LYS A N 1
ATOM 3172 C CA . LYS A 1 396 ? -38.792 -10.224 20.645 1.00 86.88 396 LYS A CA 1
ATOM 3173 C C . LYS A 1 396 ? -39.340 -10.487 22.042 1.00 86.88 396 LYS A C 1
ATOM 3175 O O . LYS A 1 396 ? -38.950 -11.459 22.675 1.00 86.88 396 LYS A O 1
ATOM 3180 N N . ASN A 1 397 ? -40.292 -9.682 22.499 1.00 82.75 397 ASN A N 1
ATOM 3181 C CA . ASN A 1 397 ? -40.847 -9.839 23.839 1.00 82.75 397 ASN A CA 1
ATOM 3182 C C . ASN A 1 397 ? -41.647 -11.133 24.044 1.00 82.75 397 ASN A C 1
ATOM 3184 O O . ASN A 1 397 ? -41.927 -11.873 23.101 1.00 82.75 397 ASN A O 1
ATOM 3188 N N . HIS A 1 398 ? -42.057 -11.403 25.289 1.00 79.38 398 HIS A N 1
ATOM 3189 C CA . HIS A 1 398 ? -42.843 -12.596 25.637 1.00 79.38 398 HIS A CA 1
ATOM 3190 C C . HIS A 1 398 ? -44.170 -12.726 24.863 1.00 79.38 398 HIS A C 1
ATOM 3192 O O . HIS A 1 398 ? -44.702 -13.827 24.748 1.00 79.38 398 HIS A O 1
ATOM 3198 N N . PHE A 1 399 ? -44.692 -11.630 24.303 1.00 83.31 399 PHE A N 1
ATOM 3199 C CA . PHE A 1 399 ? -45.889 -11.608 23.451 1.00 83.31 399 PHE A CA 1
ATOM 3200 C C . PHE A 1 399 ? -45.569 -11.709 21.956 1.00 83.31 399 PHE A C 1
ATOM 3202 O O . PHE A 1 399 ? -46.460 -11.653 21.110 1.00 83.31 399 PHE A O 1
ATOM 3209 N N . GLY A 1 400 ? -44.294 -11.863 21.619 1.00 84.50 400 GLY A N 1
ATOM 3210 C CA . GLY A 1 400 ? -43.804 -12.021 20.268 1.00 84.50 400 GLY A CA 1
ATOM 3211 C C . GLY A 1 400 ? -43.663 -10.729 19.468 1.00 84.50 400 GLY A C 1
ATOM 3212 O O . GLY A 1 400 ? -43.469 -10.809 18.256 1.00 84.50 400 GLY A O 1
ATOM 3213 N N . LYS A 1 401 ? -43.751 -9.567 20.117 1.00 87.50 401 LYS A N 1
ATOM 3214 C CA . LYS A 1 401 ? -43.610 -8.258 19.473 1.00 87.50 401 LYS A CA 1
ATOM 3215 C C . LYS A 1 401 ? -42.172 -7.761 19.525 1.00 87.50 401 LYS A C 1
ATOM 3217 O O . LYS A 1 401 ? -41.434 -8.103 20.447 1.00 87.50 401 LYS A O 1
ATOM 3222 N N . LEU A 1 402 ? -41.794 -6.921 18.562 1.00 89.12 402 LEU A N 1
ATOM 3223 C CA . LEU A 1 402 ? -40.489 -6.269 18.586 1.00 89.12 402 LEU A CA 1
ATOM 3224 C C . LEU A 1 402 ? -40.424 -5.220 19.696 1.00 89.12 402 LEU A C 1
ATOM 3226 O O . LEU A 1 402 ? -41.251 -4.306 19.786 1.00 89.12 402 LEU A O 1
ATOM 3230 N N . SER A 1 403 ? -39.379 -5.340 20.498 1.00 90.38 403 SER A N 1
ATOM 3231 C CA . SER A 1 403 ? -39.008 -4.392 21.530 1.00 90.38 403 SER A CA 1
ATOM 3232 C C . SER A 1 403 ? -37.586 -3.906 21.308 1.00 90.38 403 SER A C 1
ATOM 3234 O O . SER A 1 403 ? -36.753 -4.608 20.734 1.00 90.38 403 SER A O 1
ATOM 3236 N N . ILE A 1 404 ? -37.318 -2.696 21.780 1.00 91.38 404 ILE A N 1
ATOM 3237 C CA . ILE A 1 404 ? -36.010 -2.056 21.726 1.00 91.38 404 ILE A CA 1
ATOM 3238 C C . ILE A 1 404 ? -35.554 -1.685 23.135 1.00 91.38 404 ILE A C 1
ATOM 3240 O O . ILE A 1 404 ? -36.366 -1.242 23.951 1.00 91.38 404 ILE A O 1
ATOM 3244 N N . LEU A 1 405 ? -34.271 -1.887 23.425 1.00 91.00 405 LEU A N 1
ATOM 3245 C CA . LEU A 1 405 ? -33.653 -1.460 24.677 1.00 91.00 405 LEU A CA 1
ATOM 3246 C C . LEU A 1 405 ? -33.116 -0.037 24.519 1.00 91.00 405 LEU A C 1
ATOM 3248 O O . LEU A 1 405 ? -32.337 0.226 23.605 1.00 91.00 405 LEU A O 1
ATOM 3252 N N . LEU A 1 406 ? -33.517 0.861 25.418 1.00 91.75 406 LEU A N 1
ATOM 3253 C CA . LEU A 1 406 ? -33.037 2.242 25.458 1.00 91.75 406 LEU A CA 1
ATOM 3254 C C . LEU A 1 406 ? -32.443 2.585 26.828 1.00 91.75 406 LEU A C 1
ATOM 3256 O O . LEU A 1 406 ? -32.850 2.039 27.859 1.00 91.75 406 LEU A O 1
ATOM 3260 N N . LEU A 1 407 ? -31.515 3.539 26.813 1.00 91.69 407 LEU A N 1
ATOM 3261 C CA . LEU A 1 407 ? -30.847 4.133 27.966 1.00 91.69 407 LEU A CA 1
ATOM 3262 C C . LEU A 1 407 ? -31.455 5.502 28.284 1.00 91.69 407 LEU A C 1
ATOM 3264 O O . LEU A 1 407 ? -31.554 6.354 27.403 1.00 91.69 407 LEU A O 1
ATOM 3268 N N . ASN A 1 408 ? -31.797 5.764 29.546 1.00 91.50 408 ASN A N 1
ATOM 3269 C CA . ASN A 1 408 ? -32.148 7.108 30.001 1.00 91.50 408 ASN A CA 1
ATOM 3270 C C . ASN A 1 408 ? -30.875 7.942 30.231 1.00 91.50 408 ASN A C 1
ATOM 3272 O O . ASN A 1 408 ? -30.135 7.720 31.196 1.00 91.50 408 ASN A O 1
ATOM 3276 N N . HIS A 1 409 ? -30.604 8.898 29.340 1.00 86.69 409 HIS A N 1
ATOM 3277 C CA . HIS A 1 409 ? -29.358 9.658 29.367 1.00 86.69 409 HIS A CA 1
ATOM 3278 C C . HIS A 1 409 ? -29.406 10.795 30.407 1.00 86.69 409 HIS A C 1
ATOM 3280 O O . HIS A 1 409 ? -30.242 11.700 30.308 1.00 86.69 409 HIS A O 1
ATOM 3286 N N . PRO A 1 410 ? -28.466 10.832 31.372 1.00 75.88 410 PRO A N 1
ATOM 3287 C CA . PRO A 1 410 ? -28.585 11.643 32.586 1.00 75.88 410 PRO A CA 1
ATOM 3288 C C . PRO A 1 410 ? -28.532 13.159 32.364 1.00 75.88 410 PRO A C 1
ATOM 3290 O O . PRO A 1 410 ? -28.945 13.900 33.246 1.00 75.88 410 PRO A O 1
ATOM 3293 N N . LYS A 1 411 ? -28.000 13.635 31.228 1.00 78.81 411 LYS A N 1
ATOM 3294 C CA . LYS A 1 411 ? -27.905 15.081 30.937 1.00 78.81 411 LYS A CA 1
ATOM 3295 C C . LYS A 1 411 ? -29.067 15.632 30.115 1.00 78.81 411 LYS A C 1
ATOM 3297 O O . LYS A 1 411 ? -29.344 16.818 30.205 1.00 78.81 411 LYS A O 1
ATOM 3302 N N . ILE A 1 412 ? -29.680 14.800 29.272 1.00 79.94 412 ILE A N 1
ATOM 3303 C CA . ILE A 1 412 ? -30.745 15.232 28.346 1.00 79.94 412 ILE A CA 1
ATOM 3304 C C . ILE A 1 412 ? -32.125 14.762 28.809 1.00 79.94 412 ILE A C 1
ATOM 3306 O O . ILE A 1 412 ? -33.122 15.218 28.265 1.00 79.94 412 ILE A O 1
ATOM 3310 N N . GLU A 1 413 ? -32.176 13.849 29.789 1.00 84.81 413 GLU A N 1
ATOM 3311 C CA . GLU A 1 413 ? -33.406 13.297 30.369 1.00 84.81 413 GLU A CA 1
ATOM 3312 C C . GLU A 1 413 ? -34.331 12.658 29.313 1.00 84.81 413 GLU A C 1
ATOM 3314 O O . GLU A 1 413 ? -35.558 12.728 29.388 1.00 84.81 413 GLU A O 1
ATOM 3319 N N . LYS A 1 414 ? -33.725 12.020 28.304 1.00 90.25 414 LYS A N 1
ATOM 3320 C CA . LYS A 1 414 ? -34.397 11.282 27.225 1.00 90.25 414 LYS A CA 1
ATOM 3321 C C . LYS A 1 414 ? -33.892 9.847 27.161 1.00 90.25 414 LYS A C 1
ATOM 3323 O O . LYS A 1 414 ? -32.737 9.575 27.488 1.00 90.25 414 LYS A O 1
ATOM 3328 N N . TRP A 1 415 ? -34.750 8.948 26.692 1.00 91.94 415 TRP A N 1
ATOM 3329 C CA . TRP A 1 415 ? -34.395 7.585 26.315 1.00 91.94 415 TRP A CA 1
ATOM 3330 C C . TRP A 1 415 ? -33.755 7.586 24.933 1.00 91.94 415 TRP A C 1
ATOM 3332 O O . TRP A 1 415 ? -34.396 7.997 23.969 1.00 91.94 415 TRP A O 1
ATOM 3342 N N . ILE A 1 416 ? -32.514 7.135 24.830 1.00 91.38 416 ILE A N 1
ATOM 3343 C CA . ILE A 1 416 ? -31.745 7.089 23.584 1.00 91.38 416 ILE A CA 1
ATOM 3344 C C . ILE A 1 416 ? -31.118 5.703 23.389 1.00 91.38 416 ILE A C 1
ATOM 3346 O O . ILE A 1 416 ? -31.075 4.913 24.338 1.00 91.38 416 ILE A O 1
ATOM 3350 N N . PRO A 1 417 ? -30.662 5.371 22.170 1.00 92.56 417 PRO A N 1
ATOM 3351 C CA . PRO A 1 417 ? -29.868 4.175 21.931 1.00 92.56 417 PRO A CA 1
ATOM 3352 C C . PRO A 1 417 ? -28.587 4.172 22.773 1.00 92.56 417 PRO A C 1
ATOM 3354 O O . PRO A 1 417 ? -28.072 5.224 23.146 1.00 92.56 417 PRO A O 1
ATOM 3357 N N . ILE A 1 418 ? -28.080 2.977 23.059 1.00 91.50 418 ILE A N 1
ATOM 3358 C CA . ILE A 1 418 ? -26.827 2.777 23.798 1.00 91.50 418 ILE A CA 1
ATOM 3359 C C . ILE A 1 418 ? -25.657 3.045 22.859 1.00 91.50 418 ILE A C 1
ATOM 3361 O O . ILE A 1 418 ? -25.631 2.508 21.749 1.00 91.50 418 ILE A O 1
ATOM 3365 N N . GLY A 1 419 ? -24.700 3.858 23.286 1.00 90.44 419 GLY A N 1
ATOM 3366 C CA . GLY A 1 419 ? -23.621 4.308 22.421 1.00 90.44 419 GLY A CA 1
ATOM 3367 C C . GLY A 1 419 ? -22.806 5.436 23.026 1.00 90.44 419 GLY A C 1
ATOM 3368 O O . GLY A 1 419 ? -23.151 5.999 24.060 1.00 90.44 419 GLY A O 1
ATOM 3369 N N . GLY A 1 420 ? -21.729 5.798 22.341 1.00 88.38 420 GLY A N 1
ATOM 3370 C CA . GLY A 1 420 ? -20.796 6.791 22.852 1.00 88.38 420 GLY A CA 1
ATOM 3371 C C . GLY A 1 420 ? -19.799 7.269 21.813 1.00 88.38 420 GLY A C 1
ATOM 3372 O O . GLY A 1 420 ? -19.883 6.945 20.627 1.00 88.38 420 GLY A O 1
ATOM 3373 N N . HIS A 1 421 ? -18.860 8.103 22.255 1.00 86.19 421 HIS A N 1
ATOM 3374 C CA . HIS A 1 421 ? -17.884 8.722 21.366 1.00 86.19 421 HIS A CA 1
ATOM 3375 C C . HIS A 1 421 ? -16.891 7.701 20.810 1.00 86.19 421 HIS A C 1
ATOM 3377 O O . HIS A 1 421 ? -16.280 6.929 21.550 1.00 86.19 421 HIS A O 1
ATOM 3383 N N . VAL A 1 422 ? -16.643 7.789 19.504 1.00 82.06 422 VAL A N 1
ATOM 3384 C CA . VAL A 1 422 ? -15.575 7.035 18.849 1.00 82.06 422 VAL A CA 1
ATOM 3385 C C . VAL A 1 422 ? -14.235 7.660 19.238 1.00 82.06 422 VAL A C 1
ATOM 3387 O O . VAL A 1 422 ? -13.964 8.838 18.962 1.00 82.06 422 VAL A O 1
ATOM 3390 N N . LYS A 1 423 ? -13.378 6.881 19.905 1.00 78.44 423 LYS A N 1
ATOM 3391 C CA . LYS A 1 423 ? -12.035 7.332 20.301 1.00 78.44 423 LYS A CA 1
ATOM 3392 C C . LYS A 1 423 ? -11.157 7.566 19.062 1.00 78.44 423 LYS A C 1
ATOM 3394 O O . LYS A 1 423 ? -11.418 7.062 17.977 1.00 78.44 423 LYS A O 1
ATOM 3399 N N . ARG A 1 424 ? -10.075 8.347 19.211 1.00 66.19 424 ARG A N 1
ATOM 3400 C CA . ARG A 1 424 ? -9.199 8.751 18.083 1.00 66.19 424 ARG A CA 1
ATOM 3401 C C . ARG A 1 424 ? -8.672 7.566 17.256 1.00 66.19 424 ARG A C 1
ATOM 3403 O O . ARG A 1 424 ? -8.587 7.693 16.040 1.00 66.19 424 ARG A O 1
ATOM 3410 N N . PHE A 1 425 ? -8.333 6.457 17.912 1.00 65.50 425 PHE A N 1
ATOM 3411 C CA . PHE A 1 425 ? -7.778 5.243 17.301 1.00 65.50 425 PHE A CA 1
ATOM 3412 C C . PHE A 1 425 ? -8.742 4.063 17.418 1.00 65.50 425 PHE A C 1
ATOM 3414 O O . PHE A 1 425 ? -8.341 2.962 17.769 1.00 65.50 425 PHE A O 1
ATOM 3421 N N . GLU A 1 426 ? -10.026 4.312 17.193 1.00 77.12 426 GLU A N 1
ATOM 3422 C CA . GLU A 1 426 ? -11.077 3.313 17.323 1.00 77.12 426 GLU A CA 1
ATOM 3423 C C . GLU A 1 426 ? -11.961 3.345 16.073 1.00 77.12 426 GLU A C 1
ATOM 3425 O O . GLU A 1 426 ? -12.311 4.420 15.588 1.00 77.12 426 GLU A O 1
ATOM 3430 N N . SER A 1 427 ? -12.295 2.174 15.522 1.00 77.31 427 SER A N 1
ATOM 3431 C CA . SER A 1 427 ? -13.323 2.086 14.474 1.00 77.31 427 SER A CA 1
ATOM 3432 C C . SER A 1 427 ? -14.718 2.285 15.077 1.00 77.31 427 SER A C 1
ATOM 3434 O O . SER A 1 427 ? -14.921 1.927 16.240 1.00 77.31 427 SER A O 1
ATOM 3436 N N . PRO A 1 428 ? -15.714 2.775 14.322 1.00 85.75 428 PRO A N 1
ATOM 3437 C CA . PRO A 1 428 ? -17.097 2.814 14.792 1.00 85.75 428 PRO A CA 1
ATOM 3438 C C . PRO A 1 428 ? -17.613 1.448 15.275 1.00 85.75 428 PRO A C 1
ATOM 3440 O O . PRO A 1 428 ? -18.314 1.372 16.281 1.00 85.75 428 PRO A O 1
ATOM 3443 N N . GLU A 1 429 ? -17.219 0.355 14.614 1.00 87.19 429 GLU A N 1
ATOM 3444 C CA . GLU A 1 429 ? -17.562 -1.012 15.021 1.00 87.19 429 GLU A CA 1
ATOM 3445 C C . GLU A 1 429 ? -16.931 -1.397 16.365 1.00 87.19 429 GLU A C 1
ATOM 3447 O O . GLU A 1 429 ? -17.577 -2.009 17.214 1.00 87.19 429 GLU A O 1
ATOM 3452 N N . SER A 1 430 ? -15.665 -1.041 16.582 1.00 83.56 430 SER A N 1
ATOM 3453 C CA . SER A 1 430 ? -14.995 -1.265 17.865 1.00 83.56 430 SER A CA 1
ATOM 3454 C C . SER A 1 430 ? -15.607 -0.399 18.967 1.00 83.56 430 SER A C 1
ATOM 3456 O O . SER A 1 430 ? -15.807 -0.902 20.071 1.00 83.56 430 SER A O 1
ATOM 3458 N N . ALA A 1 431 ? -15.959 0.852 18.653 1.00 88.56 431 ALA A N 1
ATOM 3459 C CA . ALA A 1 431 ? -16.613 1.768 19.578 1.00 88.56 431 ALA A CA 1
ATOM 3460 C C . ALA A 1 431 ? -17.958 1.212 20.039 1.00 88.56 431 ALA A C 1
ATOM 3462 O O . ALA A 1 431 ? -18.151 1.052 21.238 1.00 88.56 431 ALA A O 1
ATOM 3463 N N . VAL A 1 432 ? -18.848 0.811 19.125 1.00 91.31 432 VAL A N 1
ATOM 3464 C CA . VAL A 1 432 ? -20.162 0.284 19.528 1.00 91.31 432 VAL A CA 1
ATOM 3465 C C . VAL A 1 432 ? -20.039 -0.990 20.370 1.00 91.31 432 VAL A C 1
ATOM 3467 O O . VAL A 1 432 ? -20.757 -1.153 21.352 1.00 91.31 432 VAL A O 1
ATOM 3470 N N . LEU A 1 433 ? -19.096 -1.883 20.044 1.00 88.62 433 LEU A N 1
ATOM 3471 C CA . LEU A 1 433 ? -18.844 -3.092 20.835 1.00 88.62 433 LEU A CA 1
ATOM 3472 C C . LEU A 1 433 ? -18.322 -2.763 22.235 1.00 88.62 433 LEU A C 1
ATOM 3474 O O . LEU A 1 433 ? -18.715 -3.419 23.202 1.00 88.62 433 LEU A O 1
ATOM 3478 N N . ARG A 1 434 ? -17.431 -1.771 22.340 1.00 90.19 434 ARG A N 1
ATOM 3479 C CA . ARG A 1 434 ? -16.897 -1.297 23.614 1.00 90.19 434 ARG A CA 1
ATOM 3480 C C . ARG A 1 434 ? -17.997 -0.672 24.461 1.00 90.19 434 ARG A C 1
ATOM 3482 O O . ARG A 1 434 ? -18.173 -1.120 25.586 1.00 90.19 434 ARG A O 1
ATOM 3489 N N . GLU A 1 435 ? -18.738 0.290 23.917 1.00 92.38 435 GLU A N 1
ATOM 3490 C CA . GLU A 1 435 ? -19.818 0.986 24.628 1.00 92.38 435 GLU A CA 1
ATOM 3491 C C . GLU A 1 435 ? -20.879 -0.013 25.111 1.00 92.38 435 GLU A C 1
ATOM 3493 O O . GLU A 1 435 ? -21.244 -0.008 26.278 1.00 92.38 435 GLU A O 1
ATOM 3498 N N . LEU A 1 436 ? -21.295 -0.980 24.283 1.00 89.94 436 LEU A N 1
ATOM 3499 C CA . LEU A 1 436 ? -22.232 -2.026 24.718 1.00 89.94 436 LEU A CA 1
ATOM 3500 C C . LEU A 1 436 ? -21.677 -2.900 25.849 1.00 89.94 436 LEU A C 1
ATOM 3502 O O . LEU A 1 436 ? -22.395 -3.273 26.781 1.00 89.94 436 LEU A O 1
ATOM 3506 N N . LYS A 1 437 ? -20.393 -3.250 25.784 1.00 87.50 437 LYS A N 1
ATOM 3507 C CA . LYS A 1 437 ? -19.758 -4.058 26.823 1.00 87.50 437 LYS A CA 1
ATOM 3508 C C . LYS A 1 437 ? -19.587 -3.278 28.128 1.00 87.50 437 LYS A C 1
ATOM 3510 O O . LYS A 1 437 ? -19.809 -3.859 29.184 1.00 87.50 437 LYS A O 1
ATOM 3515 N N . GLU A 1 438 ? -19.199 -2.009 28.057 1.00 88.06 438 GLU A N 1
ATOM 3516 C CA . GLU A 1 438 ? -19.039 -1.115 29.209 1.00 88.06 438 GLU A CA 1
ATOM 3517 C C . GLU A 1 438 ? -20.411 -0.801 29.832 1.00 88.06 438 GLU A C 1
ATOM 3519 O O . GLU A 1 438 ? -20.633 -1.066 31.012 1.00 88.06 438 GLU A O 1
ATOM 3524 N N . GLU A 1 439 ? -21.382 -0.351 29.035 1.00 88.94 439 GLU A N 1
ATOM 3525 C CA . GLU A 1 439 ? -22.669 0.130 29.539 1.00 88.94 439 GLU A CA 1
ATOM 3526 C C . GLU A 1 439 ? -23.608 -0.986 30.000 1.00 88.94 439 GLU A C 1
ATOM 3528 O O . GLU A 1 439 ? -24.192 -0.886 31.079 1.00 88.94 439 GLU A O 1
ATOM 3533 N N . ILE A 1 440 ? -23.762 -2.061 29.218 1.00 87.44 440 ILE A N 1
ATOM 3534 C CA . ILE A 1 440 ? -24.759 -3.112 29.498 1.00 87.44 440 ILE A CA 1
ATOM 3535 C C . ILE A 1 440 ? -24.156 -4.503 29.721 1.00 87.44 440 ILE A C 1
ATOM 3537 O O . ILE A 1 440 ? -24.868 -5.417 30.143 1.00 87.44 440 ILE A O 1
ATOM 3541 N N . GLY A 1 441 ? -22.853 -4.684 29.489 1.00 83.69 441 GLY A N 1
ATOM 3542 C CA . GLY A 1 441 ? -22.173 -5.965 29.699 1.00 83.69 441 GLY A CA 1
ATOM 3543 C C . GLY A 1 441 ? -22.470 -7.018 28.629 1.00 83.69 441 GLY A C 1
ATOM 3544 O O . GLY A 1 441 ? -22.205 -8.198 28.854 1.00 83.69 441 GLY A O 1
ATOM 3545 N N . ILE A 1 442 ? -23.028 -6.627 27.476 1.00 78.31 442 ILE A N 1
ATOM 3546 C CA . ILE A 1 442 ? -23.448 -7.561 26.424 1.00 78.31 442 ILE A CA 1
ATOM 3547 C C . ILE A 1 442 ? -22.685 -7.298 25.129 1.00 78.31 442 ILE A C 1
ATOM 3549 O O . ILE A 1 442 ? -22.471 -6.161 24.724 1.00 78.31 442 ILE A O 1
ATOM 3553 N N . THR A 1 443 ? -22.311 -8.376 24.441 1.00 78.00 443 THR A N 1
ATOM 3554 C CA . THR A 1 443 ? -21.791 -8.332 23.073 1.00 78.00 443 THR A CA 1
ATOM 3555 C C . THR A 1 443 ? -22.754 -9.097 22.159 1.00 78.00 443 THR A C 1
ATOM 3557 O O . THR A 1 443 ? -22.825 -10.322 22.265 1.00 78.00 443 THR A O 1
ATOM 3560 N N . PRO A 1 444 ? -23.532 -8.407 21.304 1.00 79.56 444 PRO A N 1
ATOM 3561 C CA . PRO A 1 444 ? -24.473 -9.055 20.393 1.00 79.56 444 PRO A CA 1
ATOM 3562 C C . PRO A 1 444 ? -23.785 -10.020 19.421 1.00 79.56 444 PRO A C 1
ATOM 3564 O O . PRO A 1 444 ? -22.714 -9.722 18.889 1.00 79.56 444 PRO A O 1
ATOM 3567 N N . TYR A 1 445 ? -24.430 -11.158 19.154 1.00 70.50 445 TYR A N 1
ATOM 3568 C CA . TYR A 1 445 ? -23.927 -12.169 18.216 1.00 70.50 445 TYR A CA 1
ATOM 3569 C C . TYR A 1 445 ? -24.308 -11.886 16.760 1.00 70.50 445 TYR A C 1
ATOM 3571 O O . TYR A 1 445 ? -23.641 -12.384 15.855 1.00 70.50 445 TYR A O 1
ATOM 3579 N N . TYR A 1 446 ? -25.371 -11.109 16.534 1.00 81.88 446 TYR A N 1
ATOM 3580 C CA . TYR A 1 446 ? -25.911 -10.850 15.203 1.00 81.88 446 TYR A CA 1
ATOM 3581 C C . TYR A 1 446 ? -26.241 -9.374 15.007 1.00 81.88 446 TYR A C 1
ATOM 3583 O O . TYR A 1 446 ? -26.802 -8.717 15.888 1.00 81.88 446 TYR A O 1
ATOM 3591 N N . TRP A 1 447 ? -25.919 -8.889 13.815 1.00 86.69 447 TRP A N 1
ATOM 3592 C CA . TRP A 1 447 ? -26.058 -7.503 13.391 1.00 86.69 447 TRP A CA 1
ATOM 3593 C C . TRP A 1 447 ? -26.752 -7.461 12.036 1.00 86.69 447 TRP A C 1
ATOM 3595 O O . TRP A 1 447 ? -26.452 -8.284 11.168 1.00 86.69 447 TRP A O 1
ATOM 3605 N N . PHE A 1 448 ? -27.663 -6.515 11.844 1.00 82.94 448 PHE A N 1
ATOM 3606 C CA . PHE A 1 448 ? -28.295 -6.304 10.545 1.00 82.94 448 PHE A CA 1
ATOM 3607 C C . PHE A 1 448 ? -27.458 -5.390 9.661 1.00 82.94 448 PHE A C 1
ATOM 3609 O O . PHE A 1 448 ? -26.892 -4.396 10.117 1.00 82.94 448 PHE A O 1
ATOM 3616 N N . ASP A 1 449 ? -27.439 -5.707 8.371 1.00 79.50 449 ASP A N 1
ATOM 3617 C CA . ASP A 1 449 ? -27.030 -4.768 7.341 1.00 79.50 449 ASP A CA 1
ATOM 3618 C C . ASP A 1 449 ? -28.170 -3.787 7.002 1.00 79.50 449 ASP A C 1
ATOM 3620 O O . ASP A 1 449 ? -29.304 -3.905 7.470 1.00 79.50 449 ASP A O 1
ATOM 3624 N N . LYS A 1 450 ? -27.882 -2.807 6.141 1.00 76.31 450 LYS A N 1
ATOM 3625 C CA . LYS A 1 450 ? -28.857 -1.782 5.743 1.00 76.31 450 LYS A CA 1
ATOM 3626 C C . LYS A 1 450 ? -30.096 -2.343 5.026 1.00 76.31 450 LYS A C 1
ATOM 3628 O O . LYS A 1 450 ? -31.125 -1.674 4.997 1.00 76.31 450 LYS A O 1
ATOM 3633 N N . SER A 1 451 ? -30.002 -3.533 4.426 1.00 77.88 451 SER A N 1
ATOM 3634 C CA . SER A 1 451 ? -31.122 -4.168 3.720 1.00 77.88 451 SER A CA 1
ATOM 3635 C C . SER A 1 451 ? -32.077 -4.928 4.645 1.00 77.88 451 SER A C 1
ATOM 3637 O O . SER A 1 451 ? -33.185 -5.254 4.226 1.00 77.88 451 SER A O 1
ATOM 3639 N N . PHE A 1 452 ? -31.665 -5.215 5.886 1.00 76.50 452 PHE A N 1
ATOM 3640 C CA . PHE A 1 452 ? -32.317 -6.162 6.797 1.00 76.50 452 PHE A CA 1
ATOM 3641 C C . PHE A 1 452 ? -32.391 -7.611 6.273 1.00 76.50 452 PHE A C 1
ATOM 3643 O O . PHE A 1 452 ? -33.000 -8.477 6.909 1.00 76.50 452 PHE A O 1
ATOM 3650 N N . GLU A 1 453 ? -31.778 -7.916 5.126 1.00 73.94 453 GLU A N 1
ATOM 3651 C CA . GLU A 1 453 ? -31.836 -9.246 4.520 1.00 73.94 453 GLU A CA 1
ATOM 3652 C C . GLU A 1 453 ? -30.727 -10.163 5.035 1.00 73.94 453 GLU A C 1
ATOM 3654 O O . GLU A 1 453 ? -30.919 -11.386 5.077 1.00 73.94 453 GLU A O 1
ATOM 3659 N N . GLN A 1 454 ? -29.593 -9.601 5.457 1.00 76.75 454 GLN A N 1
ATOM 3660 C CA . GLN A 1 454 ? -28.422 -10.360 5.880 1.00 76.75 454 GLN A CA 1
ATOM 3661 C C . GLN A 1 454 ? -28.106 -10.121 7.355 1.00 76.75 454 GLN A C 1
ATOM 3663 O O . GLN A 1 454 ? -28.128 -8.996 7.851 1.00 76.75 454 GLN A O 1
ATOM 3668 N N . LEU A 1 455 ? -27.796 -11.215 8.055 1.00 81.62 455 LEU A N 1
ATOM 3669 C CA . LEU A 1 455 ? -27.239 -11.166 9.401 1.00 81.62 455 LEU A CA 1
ATOM 3670 C C . LEU A 1 455 ? -25.730 -11.321 9.307 1.00 81.62 455 LEU A C 1
ATOM 3672 O O . LEU A 1 455 ? -25.225 -12.258 8.689 1.00 81.62 455 LEU A O 1
ATOM 3676 N N . SER A 1 456 ? -25.029 -10.408 9.955 1.00 79.88 456 SER A N 1
ATOM 3677 C CA . SER A 1 456 ? -23.588 -10.437 10.118 1.00 79.88 456 SER A CA 1
ATOM 3678 C C . SER A 1 456 ? -23.250 -10.854 11.543 1.00 79.88 456 SER A C 1
ATOM 3680 O O . SER A 1 456 ? -23.895 -10.420 12.495 1.00 79.88 456 SER A O 1
ATOM 3682 N N . SER A 1 457 ? -22.210 -11.670 11.709 1.00 79.12 457 SER A N 1
ATOM 3683 C CA . SER A 1 457 ? -21.641 -11.978 13.029 1.00 79.12 457 SER A CA 1
ATOM 3684 C C . SER A 1 457 ? -20.777 -10.839 13.586 1.00 79.12 457 SER A C 1
ATOM 3686 O O . SER A 1 457 ? -20.222 -10.953 14.674 1.00 79.12 457 SER A O 1
ATOM 3688 N N . VAL A 1 458 ? -20.618 -9.757 12.820 1.00 78.25 458 VAL A N 1
ATOM 3689 C CA . VAL A 1 458 ? -19.805 -8.582 13.154 1.00 78.25 458 VAL A CA 1
ATOM 3690 C C . VAL A 1 458 ? -20.629 -7.310 12.944 1.00 78.25 458 VAL A C 1
ATOM 3692 O O . VAL A 1 458 ? -21.479 -7.317 12.048 1.00 78.25 458 VAL A O 1
ATOM 3695 N N . PRO A 1 459 ? -20.399 -6.222 13.703 1.00 83.44 459 PRO A N 1
ATOM 3696 C CA . PRO A 1 459 ? -21.132 -4.977 13.502 1.00 83.44 459 PRO A CA 1
ATOM 3697 C C . PRO A 1 459 ? -21.025 -4.485 12.058 1.00 83.44 459 PRO A C 1
ATOM 3699 O O . PRO A 1 459 ? -19.942 -4.467 11.472 1.00 83.44 459 PRO A O 1
ATOM 3702 N N . VAL A 1 460 ? -22.162 -4.090 11.490 1.00 82.50 460 VAL A N 1
ATOM 3703 C CA . VAL A 1 460 ? -22.257 -3.458 10.171 1.00 82.50 460 VAL A CA 1
ATOM 3704 C C . VAL A 1 460 ? -22.960 -2.125 10.356 1.00 82.50 460 VAL A C 1
ATOM 3706 O O . VAL A 1 460 ? -24.015 -2.069 10.988 1.00 82.50 460 VAL A O 1
ATOM 3709 N N . VAL A 1 461 ? -22.375 -1.053 9.818 1.00 85.31 461 VAL A N 1
ATOM 3710 C CA . VAL A 1 461 ? -22.989 0.278 9.863 1.00 85.31 461 VAL A CA 1
ATOM 3711 C C . VAL A 1 461 ? -24.313 0.226 9.099 1.00 85.31 461 VAL A C 1
ATOM 3713 O O . VAL A 1 461 ?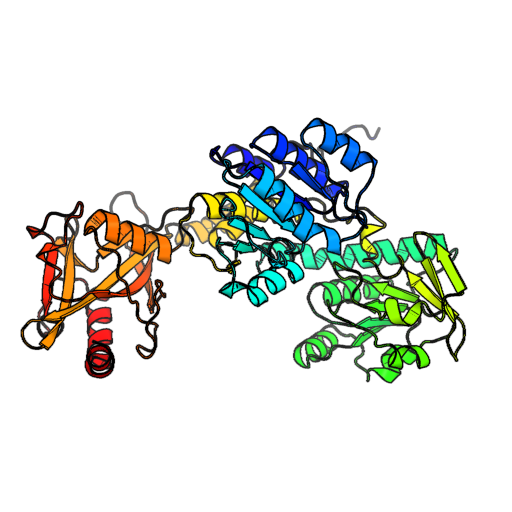 -24.341 0.060 7.878 1.00 85.31 461 VAL A O 1
ATOM 3716 N N . PHE A 1 462 ? -25.413 0.371 9.829 1.00 84.94 462 PHE A N 1
ATOM 3717 C CA . PHE A 1 462 ? -26.769 0.401 9.298 1.00 84.94 462 PHE A CA 1
ATOM 3718 C C . PHE A 1 462 ? -27.043 1.736 8.599 1.00 84.94 462 PHE A C 1
ATOM 3720 O O . PHE A 1 462 ? -27.474 1.786 7.442 1.00 84.94 462 PHE A O 1
ATOM 3727 N N . CYS A 1 463 ? -26.744 2.842 9.279 1.00 83.50 463 CYS A N 1
ATOM 3728 C CA . CYS A 1 463 ? -26.790 4.173 8.692 1.00 83.50 463 CYS A CA 1
ATOM 3729 C C . CYS A 1 463 ? -25.830 5.135 9.394 1.00 83.50 463 CYS A C 1
ATOM 3731 O O . CYS A 1 463 ? -25.303 4.855 10.467 1.00 83.50 463 CYS A O 1
ATOM 3733 N N . GLU A 1 464 ? -25.607 6.279 8.758 1.00 86.38 464 GLU A N 1
ATOM 3734 C CA . GLU A 1 464 ? -24.878 7.390 9.351 1.00 86.38 464 GLU A CA 1
ATOM 3735 C C . GLU A 1 464 ? -25.821 8.579 9.458 1.00 86.38 464 GLU A C 1
ATOM 3737 O O . GLU A 1 464 ? -26.417 8.990 8.455 1.00 86.38 464 GLU A O 1
ATOM 3742 N N . MET A 1 465 ? -25.931 9.148 10.651 1.00 80.19 465 MET A N 1
ATOM 3743 C CA . MET A 1 465 ? -26.668 10.385 10.870 1.00 80.19 465 MET A CA 1
ATOM 3744 C C . MET A 1 465 ? -25.699 11.534 11.091 1.00 80.19 465 MET A C 1
ATOM 3746 O O . MET A 1 465 ? -24.627 11.362 11.666 1.00 80.19 465 MET A O 1
ATOM 3750 N N . LYS A 1 466 ? -26.072 12.713 10.598 1.00 76.44 466 LYS A N 1
ATOM 3751 C CA . LYS A 1 466 ? -25.358 13.958 10.862 1.00 76.44 466 LYS A CA 1
ATOM 3752 C C . LYS A 1 466 ? -26.304 14.885 11.594 1.00 76.44 466 LYS A C 1
ATOM 3754 O O . LYS A 1 466 ? -27.347 15.229 11.046 1.00 76.44 466 LYS A O 1
ATOM 3759 N N . GLU A 1 467 ? -25.915 15.283 12.787 1.00 70.00 467 GLU A N 1
ATOM 3760 C CA . GLU A 1 467 ? -26.652 16.222 13.616 1.00 70.00 467 GLU A CA 1
ATOM 3761 C C . GLU A 1 467 ? -25.825 17.495 13.765 1.00 70.00 467 GLU A C 1
ATOM 3763 O O . GLU A 1 467 ? -24.613 17.433 13.963 1.00 70.00 467 GLU A O 1
ATOM 3768 N N . GLU A 1 468 ? -26.464 18.650 13.630 1.00 67.69 468 GLU A N 1
ATOM 3769 C CA . GLU A 1 468 ? -25.859 19.933 13.968 1.00 67.69 468 GLU A CA 1
ATOM 3770 C C . GLU A 1 468 ? -26.244 20.268 15.406 1.00 67.69 468 GLU A C 1
ATOM 3772 O O . GLU A 1 468 ? -27.416 20.470 15.713 1.00 67.69 468 GLU A O 1
ATOM 3777 N N . ILE A 1 469 ? -25.252 20.320 16.285 1.00 66.94 469 ILE A N 1
ATOM 3778 C CA . ILE A 1 469 ? -25.407 20.737 17.668 1.00 66.94 469 ILE A CA 1
ATOM 3779 C C . ILE A 1 469 ? -25.234 22.260 17.724 1.00 66.94 469 ILE A C 1
ATOM 3781 O O . ILE A 1 469 ? -24.152 22.776 17.405 1.00 66.94 469 ILE A O 1
ATOM 3785 N N . PRO A 1 470 ? -26.280 23.004 18.129 1.00 63.78 470 PRO A N 1
ATOM 3786 C CA . PRO A 1 470 ? -26.190 24.446 18.306 1.00 63.78 470 PRO A CA 1
ATOM 3787 C C . PRO A 1 470 ? -25.123 24.812 19.341 1.00 63.78 470 PRO A C 1
ATOM 3789 O O . PRO A 1 470 ? -24.813 24.031 20.242 1.00 63.78 470 PRO A O 1
ATOM 3792 N N . ALA A 1 471 ? -24.588 26.030 19.254 1.00 69.25 471 ALA A N 1
ATOM 3793 C CA . ALA A 1 471 ? -23.670 26.525 20.274 1.00 69.25 471 ALA A CA 1
ATOM 3794 C C . ALA A 1 471 ? -24.342 26.509 21.660 1.00 69.25 471 ALA A C 1
ATOM 3796 O O . ALA A 1 471 ? -25.447 27.029 21.825 1.00 69.25 471 ALA A O 1
ATOM 3797 N N . HIS A 1 472 ? -23.664 25.933 22.653 1.00 61.12 472 HIS A N 1
ATOM 3798 C CA . HIS A 1 472 ? -24.139 25.878 24.034 1.00 61.12 472 HIS A CA 1
ATOM 3799 C C . HIS A 1 472 ? -22.958 26.049 25.000 1.00 61.12 472 HIS A C 1
ATOM 3801 O O . HIS A 1 472 ? -21.953 25.343 24.902 1.00 61.12 472 HIS A O 1
ATOM 3807 N N . ASN A 1 473 ? -23.088 26.961 25.970 1.00 72.38 473 ASN A N 1
ATOM 3808 C CA . ASN A 1 473 ? -21.993 27.420 26.842 1.00 72.38 473 ASN A CA 1
ATOM 3809 C C . ASN A 1 473 ? -20.765 27.891 26.024 1.00 72.38 473 ASN A C 1
ATOM 3811 O O . ASN A 1 473 ? -20.929 28.622 25.051 1.00 72.38 473 ASN A O 1
ATOM 3815 N N . ASP A 1 474 ? -19.554 27.457 26.397 1.00 62.50 474 ASP A N 1
ATOM 3816 C CA . ASP A 1 474 ? -18.283 27.757 25.716 1.00 62.50 474 ASP A CA 1
ATOM 3817 C C . ASP A 1 474 ? -18.034 26.899 24.455 1.00 62.50 474 ASP A C 1
ATOM 3819 O O . ASP A 1 474 ? -16.971 26.988 23.841 1.00 62.50 474 ASP A O 1
ATOM 3823 N N . SER A 1 475 ? -18.978 26.032 24.067 1.00 49.38 475 SER A N 1
ATOM 3824 C CA . SER A 1 475 ? -18.832 25.164 22.890 1.00 49.38 475 SER A CA 1
ATOM 3825 C C . SER A 1 475 ? -19.482 25.804 21.655 1.00 49.38 475 SER A C 1
ATOM 3827 O O . SER A 1 475 ? -20.694 26.043 21.672 1.00 49.38 475 SER A O 1
ATOM 3829 N N . PRO A 1 476 ? -18.722 26.074 20.571 1.00 68.81 476 PRO A N 1
ATOM 3830 C CA . PRO A 1 476 ? -19.289 26.598 19.331 1.00 68.81 476 PRO A CA 1
ATOM 3831 C C . PRO A 1 476 ? -20.192 25.572 18.632 1.00 68.81 476 PRO A C 1
ATOM 3833 O O . PRO A 1 476 ? -20.196 24.390 18.993 1.00 68.81 476 PRO A O 1
ATOM 3836 N N . ILE A 1 477 ? -20.929 26.030 17.608 1.00 63.72 477 ILE A N 1
ATOM 3837 C CA . ILE A 1 477 ? -21.713 25.154 16.721 1.00 63.72 477 ILE A CA 1
ATOM 3838 C C . ILE A 1 477 ? -20.820 24.013 16.241 1.00 63.72 477 ILE A C 1
ATOM 3840 O O . ILE A 1 477 ? -19.669 24.228 15.844 1.00 63.72 477 ILE A O 1
ATOM 3844 N N . HIS A 1 478 ? -21.346 22.800 16.322 1.00 65.88 478 HIS A N 1
ATOM 3845 C CA . HIS A 1 478 ? -20.605 21.595 16.022 1.00 65.88 478 HIS A CA 1
ATOM 3846 C C . HIS A 1 478 ? -21.480 20.529 15.388 1.00 65.88 478 HIS A C 1
ATOM 3848 O O . HIS A 1 478 ? -22.694 20.616 15.439 1.00 65.88 478 HIS A O 1
ATOM 3854 N N . PHE A 1 479 ? -20.876 19.526 14.761 1.00 67.88 479 PHE A N 1
ATOM 3855 C CA . PHE A 1 479 ? -21.593 18.434 14.121 1.00 67.88 479 PHE A CA 1
ATOM 3856 C C . PHE A 1 479 ? -21.315 17.121 14.846 1.00 67.88 479 PHE A C 1
ATOM 3858 O O . PHE A 1 479 ? -20.166 16.763 15.084 1.00 67.88 479 PHE A O 1
ATOM 3865 N N . HIS A 1 480 ? -22.340 16.345 15.154 1.00 73.12 480 HIS A N 1
ATOM 3866 C CA . HIS A 1 480 ? -22.167 14.943 15.513 1.00 73.12 480 HIS A CA 1
ATOM 3867 C C . HIS A 1 480 ? -22.378 14.089 14.267 1.00 73.12 480 HIS A C 1
ATOM 3869 O O . HIS A 1 480 ? -23.321 14.312 13.507 1.00 73.12 480 HIS A O 1
ATOM 3875 N N . ARG A 1 481 ? -21.482 13.132 14.010 1.00 81.19 481 ARG A N 1
ATOM 3876 C CA . ARG A 1 481 ? -21.761 12.050 13.058 1.00 81.19 481 ARG A CA 1
ATOM 3877 C C . ARG A 1 481 ? -21.922 10.772 13.857 1.00 81.19 481 ARG A C 1
ATOM 3879 O O . ARG A 1 481 ? -20.943 10.273 14.399 1.00 81.19 481 ARG A O 1
ATOM 3886 N N . ASP A 1 482 ? -23.139 10.261 13.909 1.00 85.75 482 ASP A N 1
ATOM 3887 C CA . ASP A 1 482 ? -23.432 9.032 14.634 1.00 85.75 482 ASP A CA 1
ATOM 3888 C C . ASP A 1 482 ? -23.504 7.849 13.661 1.00 85.75 482 ASP A C 1
ATOM 3890 O O . ASP A 1 482 ? -24.235 7.887 12.663 1.00 85.75 482 ASP A O 1
ATOM 3894 N N . PHE A 1 483 ? -22.690 6.829 13.923 1.00 89.50 483 PHE A N 1
ATOM 3895 C CA . PHE A 1 483 ? -22.674 5.562 13.206 1.00 89.50 483 PHE A CA 1
ATOM 3896 C C . PHE A 1 483 ? -23.614 4.592 13.902 1.00 89.50 483 PHE A C 1
ATOM 3898 O O . PHE A 1 483 ? -23.397 4.179 15.038 1.00 89.50 483 PHE A O 1
ATOM 3905 N N . ILE A 1 484 ? -24.662 4.209 13.192 1.00 91.00 484 ILE A N 1
ATOM 3906 C CA . ILE A 1 484 ? -25.771 3.476 13.772 1.00 91.00 484 ILE A CA 1
ATOM 3907 C C . ILE A 1 484 ? -25.639 2.013 13.416 1.00 91.00 484 ILE A C 1
ATOM 3909 O O . ILE A 1 484 ? -25.450 1.665 12.252 1.00 91.00 484 ILE A O 1
ATOM 3913 N N . PHE A 1 485 ? -25.810 1.159 14.412 1.00 92.88 485 PHE A N 1
ATOM 3914 C CA . PHE A 1 485 ? -25.798 -0.287 14.288 1.00 92.88 485 PHE A CA 1
ATOM 3915 C C . PHE A 1 485 ? -27.142 -0.845 14.740 1.00 92.88 485 PHE A C 1
ATOM 3917 O O . PHE A 1 485 ? -27.764 -0.313 15.656 1.00 92.88 485 PHE A O 1
ATOM 3924 N N . VAL A 1 486 ? -27.595 -1.934 14.124 1.00 91.50 486 VAL A N 1
ATOM 3925 C CA . VAL A 1 486 ? -28.798 -2.648 14.569 1.00 91.50 486 VAL A CA 1
ATOM 3926 C C . VAL A 1 486 ? -28.369 -4.030 15.026 1.00 91.50 486 VAL A C 1
ATOM 3928 O O . VAL A 1 486 ? -27.875 -4.830 14.231 1.00 91.50 486 VAL A O 1
ATOM 3931 N N . ALA A 1 487 ? -28.536 -4.290 16.317 1.00 89.81 487 ALA A N 1
ATOM 3932 C CA . ALA A 1 487 ? -28.085 -5.504 16.974 1.00 89.81 487 ALA A CA 1
ATOM 3933 C C . ALA A 1 487 ? -29.274 -6.363 17.401 1.00 89.81 487 ALA A C 1
ATOM 3935 O O . ALA A 1 487 ? -30.252 -5.849 17.944 1.00 89.81 487 ALA A O 1
ATOM 3936 N N . ILE A 1 488 ? -29.161 -7.676 17.211 1.00 85.69 488 ILE A N 1
ATOM 3937 C CA . ILE A 1 488 ? -30.119 -8.645 17.740 1.00 85.69 488 ILE A CA 1
ATOM 3938 C C . ILE A 1 488 ? -29.581 -9.236 19.032 1.00 85.69 488 ILE A C 1
ATOM 3940 O O . ILE A 1 488 ? -28.459 -9.748 19.088 1.00 85.69 488 ILE A O 1
ATOM 3944 N N . ILE A 1 489 ? -30.434 -9.239 20.051 1.00 78.62 489 ILE A N 1
ATOM 3945 C CA . ILE A 1 489 ? -30.211 -9.973 21.292 1.00 78.62 489 ILE A CA 1
ATOM 3946 C C . ILE A 1 489 ? -31.476 -10.784 21.586 1.00 78.62 489 ILE A C 1
ATOM 3948 O O . ILE A 1 489 ? -32.587 -10.318 21.338 1.00 78.62 489 ILE A O 1
ATOM 3952 N N . ASP A 1 490 ? -31.328 -12.009 22.088 1.00 69.19 490 ASP A N 1
ATOM 3953 C CA . ASP A 1 490 ? -32.469 -12.803 22.561 1.00 69.19 490 ASP A CA 1
ATOM 3954 C C . ASP A 1 490 ? -33.135 -12.102 23.765 1.00 69.19 490 ASP A C 1
ATOM 3956 O O . ASP A 1 490 ? -32.470 -11.414 24.534 1.00 69.19 490 ASP A O 1
ATOM 3960 N N . TYR A 1 491 ? -34.448 -12.214 23.933 1.00 55.38 491 TYR A N 1
ATOM 3961 C CA . TYR A 1 491 ? -35.200 -11.371 24.875 1.00 55.38 491 TYR A CA 1
ATOM 3962 C C . TYR A 1 491 ? -34.986 -11.774 26.332 1.00 55.38 491 TYR A C 1
ATOM 3964 O O . TYR A 1 491 ? -35.071 -10.947 27.237 1.00 55.38 491 TYR A O 1
ATOM 3972 N N . CYS A 1 492 ? -34.621 -13.034 26.576 1.00 56.47 492 CYS A N 1
ATOM 3973 C CA . CYS A 1 492 ? -34.333 -13.575 27.908 1.00 56.47 492 CYS A CA 1
ATOM 3974 C C . CYS A 1 492 ? -32.978 -13.106 28.489 1.00 56.47 492 CYS A C 1
ATOM 3976 O O . CYS A 1 492 ? -32.266 -13.875 29.136 1.00 56.47 492 CYS A O 1
ATOM 3978 N N . VAL A 1 493 ? -32.582 -11.858 28.230 1.00 59.19 493 VAL A N 1
ATOM 3979 C CA . VAL A 1 493 ? -31.243 -11.319 28.526 1.00 59.19 493 VAL A CA 1
ATOM 3980 C C . VAL A 1 493 ? -31.295 -10.152 29.526 1.00 59.19 493 VAL A C 1
ATOM 3982 O O . VAL A 1 493 ? -30.255 -9.692 29.980 1.00 59.19 493 VAL A O 1
ATOM 3985 N N . GLU A 1 494 ? -32.476 -9.747 30.003 1.00 57.41 494 GLU A N 1
ATOM 3986 C CA . GLU A 1 494 ? -32.620 -8.747 31.081 1.00 57.41 494 GLU A CA 1
ATOM 3987 C C . GLU A 1 494 ? -31.885 -9.157 32.381 1.00 57.41 494 GLU A C 1
ATOM 3989 O O . GLU A 1 494 ? -31.290 -8.333 33.087 1.00 57.41 494 GLU A O 1
ATOM 3994 N N . GLU A 1 495 ? -31.823 -10.462 32.657 1.00 57.38 495 GLU A N 1
ATOM 3995 C CA . GLU A 1 495 ? -31.036 -11.032 33.757 1.00 57.38 495 GLU A CA 1
ATOM 3996 C C . GLU A 1 495 ? -29.520 -10.990 33.504 1.00 57.38 495 GLU A C 1
ATOM 3998 O O . GLU A 1 495 ? -28.748 -10.939 34.459 1.00 57.38 495 GLU A O 1
ATOM 4003 N N . LYS A 1 496 ? -29.088 -10.959 32.237 1.00 62.53 496 LYS A N 1
ATOM 4004 C CA . LYS A 1 496 ? -27.673 -10.965 31.826 1.00 62.53 496 LYS A CA 1
ATOM 4005 C C . LYS A 1 496 ? -27.074 -9.565 31.648 1.00 62.53 496 LYS A C 1
ATOM 4007 O O . LYS A 1 496 ? -25.869 -9.469 31.444 1.00 62.53 496 LYS A O 1
ATOM 4012 N N . ILE A 1 497 ? -27.877 -8.500 31.722 1.00 71.88 497 ILE A N 1
ATOM 4013 C CA . ILE A 1 497 ? -27.371 -7.120 31.762 1.00 71.88 497 ILE A CA 1
ATOM 4014 C C . ILE A 1 497 ? -26.640 -6.920 33.096 1.00 71.88 497 ILE A C 1
ATOM 4016 O O . ILE A 1 497 ? -27.267 -6.949 34.159 1.00 71.88 497 ILE A O 1
ATOM 4020 N N . ILE A 1 498 ? -25.320 -6.740 33.031 1.00 73.06 498 ILE A N 1
ATOM 4021 C CA . ILE A 1 498 ? -24.415 -6.597 34.188 1.00 73.06 498 ILE A CA 1
ATOM 4022 C C . ILE A 1 498 ? -23.367 -5.484 33.984 1.00 73.06 498 ILE A C 1
ATOM 4024 O O . ILE A 1 498 ? -22.301 -5.525 34.594 1.00 73.06 498 ILE A O 1
ATOM 4028 N N . GLY A 1 499 ? -23.641 -4.530 33.090 1.00 78.56 499 GLY A N 1
ATOM 4029 C CA . GLY A 1 499 ? -22.736 -3.418 32.784 1.00 78.56 499 GLY A CA 1
ATOM 4030 C C . GLY A 1 499 ? -22.719 -2.305 33.837 1.00 78.56 499 GLY A C 1
ATOM 4031 O O . GLY A 1 499 ? -23.316 -2.419 34.908 1.00 78.56 499 GLY A O 1
ATOM 4032 N N . GLU A 1 500 ? -22.011 -1.221 33.523 1.00 86.06 500 GLU A N 1
ATOM 4033 C CA . GLU A 1 500 ? -21.829 -0.062 34.404 1.00 86.06 500 GLU A CA 1
ATOM 4034 C C . GLU A 1 500 ? -23.103 0.778 34.573 1.00 86.06 500 GLU A C 1
ATOM 4036 O O . GLU A 1 500 ? -23.268 1.461 35.589 1.00 86.06 500 GLU A O 1
ATOM 4041 N N . VAL A 1 501 ? -24.021 0.733 33.602 1.00 83.44 501 VAL A N 1
ATOM 4042 C CA . VAL A 1 501 ? -25.284 1.464 33.684 1.00 83.44 501 VAL A CA 1
ATOM 4043 C C . VAL A 1 501 ? -26.233 0.757 34.663 1.00 83.44 501 VAL A C 1
ATOM 4045 O O . VAL A 1 501 ? -26.551 -0.421 34.477 1.00 83.44 501 VAL A O 1
ATOM 4048 N N . PRO A 1 502 ? -26.773 1.471 35.673 1.00 83.88 502 PRO A N 1
ATOM 4049 C CA . PRO A 1 502 ? -27.768 0.910 36.582 1.00 83.88 502 PRO A CA 1
ATOM 4050 C C . PRO A 1 502 ? -29.026 0.433 35.845 1.00 83.88 502 PRO A C 1
ATOM 4052 O O . PRO A 1 502 ? -29.530 1.131 34.962 1.00 83.88 502 PRO A O 1
ATOM 4055 N N . LYS A 1 503 ? -29.577 -0.725 36.236 1.00 82.31 503 LYS A N 1
ATOM 4056 C CA . LYS A 1 503 ? -30.732 -1.342 35.554 1.00 82.31 503 LYS A CA 1
ATOM 4057 C C . LYS A 1 503 ? -31.949 -0.420 35.487 1.00 82.31 503 LYS A C 1
ATOM 4059 O O . LYS A 1 503 ? -32.666 -0.445 34.500 1.00 82.31 503 LYS A O 1
ATOM 4064 N N . GLU A 1 504 ? -32.161 0.434 36.482 1.00 85.38 504 GLU A N 1
ATOM 4065 C CA . GLU A 1 504 ? -33.245 1.421 36.508 1.00 85.38 504 GLU A CA 1
ATOM 4066 C C . GLU A 1 504 ? -33.155 2.490 35.403 1.00 85.38 504 GLU A C 1
ATOM 4068 O O . GLU A 1 504 ? -34.149 3.154 35.109 1.00 85.38 504 GLU A O 1
ATOM 4073 N N . LYS A 1 505 ? -31.982 2.656 34.777 1.00 88.69 505 LYS A N 1
ATOM 4074 C CA . LYS A 1 505 ? -31.766 3.554 33.633 1.00 88.69 505 LYS A CA 1
ATOM 4075 C C . LYS A 1 505 ? -31.869 2.850 32.285 1.00 88.69 505 LYS A C 1
ATOM 4077 O O . LYS A 1 505 ? -31.710 3.504 31.258 1.00 88.69 505 LYS A O 1
ATOM 4082 N N . LEU A 1 506 ? -32.137 1.550 32.275 1.00 88.94 506 LEU A N 1
ATOM 4083 C CA . LEU A 1 506 ? -32.319 0.746 31.075 1.00 88.94 506 LEU A CA 1
ATOM 4084 C C . LEU A 1 506 ? -33.764 0.268 31.025 1.00 88.94 506 LEU A C 1
ATOM 4086 O O . LEU A 1 506 ? -34.315 -0.187 32.025 1.00 88.94 506 LEU A O 1
ATOM 4090 N N . LYS A 1 507 ? -34.401 0.375 29.861 1.00 89.19 507 LYS A N 1
ATOM 4091 C CA . LYS A 1 507 ? -35.786 -0.067 29.713 1.00 89.19 507 LYS A CA 1
ATOM 4092 C C . LYS A 1 507 ? -36.056 -0.600 28.319 1.00 89.19 507 LYS A C 1
ATOM 4094 O O . LYS A 1 507 ? -35.689 0.016 27.319 1.00 89.19 507 LYS A O 1
ATOM 4099 N N . TRP A 1 508 ? -36.739 -1.740 28.276 1.00 89.12 508 TRP A N 1
ATOM 4100 C CA . TRP A 1 508 ? -37.330 -2.268 27.057 1.00 89.12 508 TRP A CA 1
ATOM 4101 C C . TRP A 1 508 ? -38.641 -1.551 26.755 1.00 89.12 508 TRP A C 1
ATOM 4103 O O . TRP A 1 508 ? -39.514 -1.415 27.615 1.00 89.12 508 TRP A O 1
ATOM 4113 N N . PHE A 1 509 ? -38.791 -1.127 25.510 1.00 90.44 509 PHE A N 1
ATOM 4114 C CA . PHE A 1 509 ? -40.007 -0.516 24.997 1.00 90.44 509 PHE A CA 1
ATOM 4115 C C . PHE A 1 509 ? -40.524 -1.320 23.811 1.00 90.44 509 PHE A C 1
ATOM 4117 O O . PHE A 1 509 ? -39.744 -1.710 22.942 1.00 90.44 509 PHE A O 1
ATOM 4124 N N . GLU A 1 510 ? -41.834 -1.558 23.735 1.00 91.19 510 GLU A N 1
ATOM 4125 C CA . GLU A 1 510 ? -42.438 -2.029 22.486 1.00 91.19 510 GLU A CA 1
ATOM 4126 C C . GLU A 1 510 ? -42.294 -0.934 21.423 1.00 91.19 510 GLU A C 1
ATOM 4128 O O . GLU A 1 510 ? -42.598 0.235 21.675 1.00 91.19 510 GLU A O 1
ATOM 4133 N N . ILE A 1 511 ? -41.841 -1.304 20.221 1.00 90.81 511 ILE A N 1
ATOM 4134 C CA . ILE A 1 511 ? -41.638 -0.344 19.123 1.00 90.81 511 ILE A CA 1
ATOM 4135 C C . ILE A 1 511 ? -42.946 0.407 18.802 1.00 90.81 511 ILE A C 1
ATOM 4137 O O . ILE A 1 511 ? -42.930 1.612 18.547 1.00 90.81 511 ILE A O 1
ATOM 4141 N N . ASP A 1 512 ? -44.087 -0.282 18.892 1.00 89.31 512 ASP A N 1
ATOM 4142 C CA . ASP A 1 512 ? -45.419 0.296 18.677 1.00 89.31 512 ASP A CA 1
ATOM 4143 C C . ASP A 1 512 ? -45.803 1.381 19.684 1.00 89.31 512 ASP A C 1
ATOM 4145 O O . ASP A 1 512 ? -46.601 2.261 19.362 1.00 89.31 512 ASP A O 1
ATOM 4149 N N . ASP A 1 513 ? -45.261 1.334 20.900 1.00 87.94 513 ASP A N 1
ATOM 4150 C CA . ASP A 1 513 ? -45.550 2.337 21.921 1.00 87.94 513 ASP A CA 1
ATOM 4151 C C . ASP A 1 513 ? -44.751 3.619 21.694 1.00 87.94 513 ASP A C 1
ATOM 4153 O O . ASP A 1 513 ? -45.282 4.710 21.911 1.00 87.94 513 ASP A O 1
ATOM 4157 N N . ILE A 1 514 ? -43.519 3.490 21.194 1.00 86.88 514 ILE A N 1
ATOM 4158 C CA . ILE A 1 514 ? -42.633 4.623 20.908 1.00 86.88 514 ILE A CA 1
ATOM 4159 C C . ILE A 1 514 ? -43.106 5.420 19.688 1.00 86.88 514 ILE A C 1
ATOM 4161 O O . ILE A 1 514 ? -43.029 6.642 19.685 1.00 86.88 514 ILE A O 1
ATOM 4165 N N . ILE A 1 515 ? -43.617 4.763 18.646 1.00 85.31 515 ILE A N 1
ATOM 4166 C CA . ILE A 1 515 ? -43.983 5.441 17.384 1.00 85.31 515 ILE A CA 1
ATOM 4167 C C . ILE A 1 515 ? -45.293 6.242 17.512 1.00 85.31 515 ILE A C 1
ATOM 4169 O O . ILE A 1 515 ? -45.684 6.983 16.606 1.00 85.31 515 ILE A O 1
ATOM 4173 N N . LYS A 1 516 ? -45.992 6.143 18.649 1.00 83.44 516 LYS A N 1
ATOM 4174 C CA . LYS A 1 516 ? -47.210 6.923 18.883 1.00 83.44 516 LYS A CA 1
ATOM 4175 C C . LYS A 1 516 ? -46.892 8.428 18.832 1.00 83.44 516 LYS A C 1
ATOM 4177 O O . LYS A 1 516 ? -45.903 8.853 19.425 1.00 83.44 516 LYS A O 1
ATOM 4182 N N . PRO A 1 517 ? -47.767 9.264 18.234 1.00 64.62 517 PRO A N 1
ATOM 4183 C CA . PRO A 1 517 ? -47.498 10.689 17.981 1.00 64.62 517 PRO A CA 1
ATOM 4184 C C . PRO A 1 517 ? -47.101 11.536 19.202 1.00 64.62 517 PRO A C 1
ATOM 4186 O O . PRO A 1 517 ? -46.558 12.622 19.040 1.00 64.62 517 PRO A O 1
ATOM 4189 N N . ASN A 1 518 ? -47.386 11.055 20.415 1.00 66.12 518 ASN A N 1
ATOM 4190 C CA . ASN A 1 518 ? -47.188 11.782 21.668 1.00 66.12 518 ASN A CA 1
ATOM 4191 C C . ASN A 1 518 ? -46.061 11.199 22.541 1.00 66.12 518 ASN A C 1
ATOM 4193 O O . ASN A 1 518 ? -45.957 11.567 23.711 1.00 66.12 518 ASN A O 1
ATOM 4197 N N . PHE A 1 519 ? -45.241 10.276 22.028 1.00 76.56 519 PHE A N 1
ATOM 4198 C CA . PHE A 1 519 ? -44.120 9.729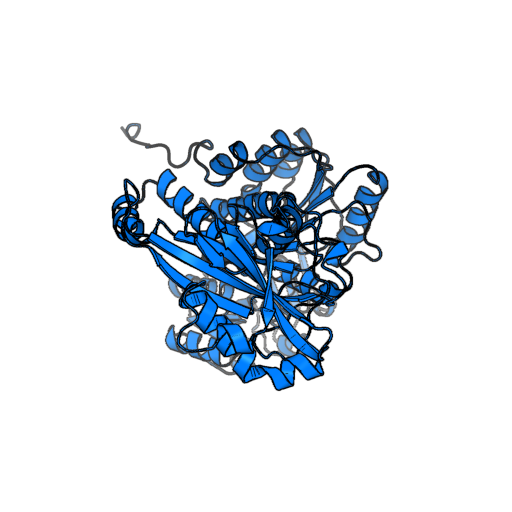 22.792 1.00 76.56 519 PHE A CA 1
ATOM 4199 C C . PHE A 1 519 ? -42.963 10.740 22.839 1.00 76.56 519 PHE A C 1
ATOM 4201 O O . PHE A 1 519 ? -42.085 10.773 21.982 1.00 76.56 519 PHE A O 1
ATOM 4208 N N . LEU A 1 520 ? -42.990 11.611 23.850 1.00 73.88 520 LEU A N 1
ATOM 4209 C CA . LEU A 1 520 ? -42.028 12.705 24.022 1.00 73.88 520 LEU A CA 1
ATOM 4210 C C . LEU A 1 520 ? -40.793 12.309 24.840 1.00 73.88 520 LEU A C 1
ATOM 4212 O O . LEU A 1 520 ? -39.945 13.158 25.104 1.00 73.88 520 LEU A O 1
ATOM 4216 N N . GLU A 1 521 ? -40.674 11.055 25.274 1.00 84.94 521 GLU A N 1
ATOM 4217 C CA . GLU A 1 521 ? -39.601 10.632 26.182 1.00 84.94 521 GLU A CA 1
ATOM 4218 C C . GLU A 1 521 ? -38.274 10.308 25.467 1.00 84.94 521 GLU A C 1
ATOM 4220 O O . GLU A 1 521 ? -37.298 9.968 26.125 1.00 84.94 521 GLU A O 1
ATOM 4225 N N . THR A 1 522 ? -38.199 10.441 24.141 1.00 87.81 522 THR A N 1
ATOM 4226 C CA . THR A 1 522 ? -36.996 10.179 23.327 1.00 87.81 522 THR A CA 1
ATOM 4227 C C . THR A 1 522 ? -36.693 11.355 22.383 1.00 87.81 522 THR A C 1
ATOM 4229 O O . THR A 1 522 ? -37.426 12.349 22.376 1.00 87.81 522 THR A O 1
ATOM 4232 N N . THR A 1 523 ? -35.604 11.281 21.616 1.00 86.12 523 THR A N 1
ATOM 4233 C CA . THR A 1 523 ? -35.213 12.327 20.657 1.00 86.12 523 THR A CA 1
ATOM 4234 C C . THR A 1 523 ? -35.863 12.113 19.277 1.00 86.12 523 THR A C 1
ATOM 4236 O O . THR A 1 523 ? -36.199 10.974 18.929 1.00 86.12 523 THR A O 1
ATOM 4239 N N . PRO A 1 524 ? -36.060 13.173 18.466 1.00 84.94 524 PRO A N 1
ATOM 4240 C CA . PRO A 1 524 ? -36.584 13.056 17.101 1.00 84.94 524 PRO A CA 1
ATOM 4241 C C . PRO A 1 524 ? -35.787 12.095 16.208 1.00 84.94 524 PRO A C 1
ATOM 4243 O O . PRO A 1 524 ? -36.370 11.358 15.414 1.00 84.94 524 PRO A O 1
ATOM 4246 N N . GLU A 1 525 ? -34.469 12.062 16.373 1.00 83.69 525 GLU A N 1
ATOM 4247 C CA . GLU A 1 525 ? -33.543 11.208 15.629 1.00 83.69 525 GLU A CA 1
ATOM 4248 C C . GLU A 1 525 ? -33.792 9.740 15.991 1.00 83.69 525 GLU A C 1
ATOM 4250 O O . GLU A 1 525 ? -33.999 8.898 15.116 1.00 83.69 525 GLU A O 1
ATOM 4255 N N . THR A 1 526 ? -33.901 9.446 17.290 1.00 87.25 526 THR A N 1
ATOM 4256 C CA . THR A 1 526 ? -34.232 8.104 17.784 1.00 87.25 526 THR A CA 1
ATOM 4257 C C . THR A 1 526 ? -35.603 7.650 17.267 1.00 87.25 526 THR A C 1
ATOM 4259 O O . THR A 1 526 ? -35.748 6.517 16.799 1.00 87.25 526 THR A O 1
ATOM 4262 N N . LEU A 1 527 ? -36.609 8.537 17.263 1.00 88.38 527 LEU A N 1
ATOM 4263 C CA . LEU A 1 527 ? -37.933 8.256 16.683 1.00 88.38 527 LEU A CA 1
ATOM 4264 C C . LEU A 1 527 ? -37.861 7.942 15.192 1.00 88.38 527 LEU A C 1
ATOM 4266 O O . LEU A 1 527 ? -38.527 7.013 14.728 1.00 88.38 527 LEU A O 1
ATOM 4270 N N . GLN A 1 528 ? -37.063 8.699 14.438 1.00 86.44 528 GLN A N 1
ATOM 4271 C CA . GLN A 1 528 ? -36.870 8.476 13.009 1.00 86.44 528 GLN A CA 1
ATOM 4272 C C . GLN A 1 528 ? -36.290 7.081 12.747 1.00 86.44 528 GLN A C 1
ATOM 4274 O O . GLN A 1 528 ? -36.778 6.363 11.872 1.00 86.44 528 GLN A O 1
ATOM 4279 N N . MET A 1 529 ? -35.297 6.669 13.534 1.00 87.38 529 MET A N 1
ATOM 4280 C CA . MET A 1 529 ? -34.646 5.366 13.395 1.00 87.38 529 MET A CA 1
ATOM 4281 C C . MET A 1 529 ? -35.582 4.211 13.754 1.00 87.38 529 MET A C 1
ATOM 4283 O O . MET A 1 529 ? -35.694 3.241 13.006 1.00 87.38 529 MET A O 1
ATOM 4287 N N . ILE A 1 530 ? -36.307 4.329 14.868 1.00 89.06 530 ILE A N 1
ATOM 4288 C CA . ILE A 1 530 ? -37.277 3.319 15.311 1.00 89.06 530 ILE A CA 1
ATOM 4289 C C . ILE A 1 530 ? -38.438 3.207 14.313 1.00 89.06 530 ILE A C 1
ATOM 4291 O O . ILE A 1 530 ? -38.906 2.106 14.020 1.00 89.06 530 ILE A O 1
ATOM 4295 N N . SER A 1 531 ? -38.854 4.323 13.711 1.00 88.50 531 SER A N 1
ATOM 4296 C CA . SER A 1 531 ? -39.845 4.319 12.630 1.00 88.50 531 SER A CA 1
ATOM 4297 C C . SER A 1 531 ? -39.352 3.552 11.400 1.00 88.50 531 SER A C 1
ATOM 4299 O O . SER A 1 531 ? -40.132 2.841 10.766 1.00 88.50 531 SER A O 1
ATOM 4301 N N . GLU A 1 532 ? -38.064 3.655 11.065 1.00 86.06 532 GLU A N 1
ATOM 4302 C CA . GLU A 1 532 ? -37.465 2.896 9.963 1.00 86.06 532 GLU A CA 1
ATOM 4303 C C . GLU A 1 532 ? -37.397 1.392 10.266 1.00 86.06 532 GLU A C 1
ATOM 4305 O O . GLU A 1 532 ? -37.725 0.577 9.399 1.00 86.06 532 GLU A O 1
ATOM 4310 N N . LEU A 1 533 ? -37.079 1.011 11.510 1.00 87.50 533 LEU A N 1
ATOM 4311 C CA . LEU A 1 533 ? -37.178 -0.382 11.961 1.00 87.50 533 LEU A CA 1
ATOM 4312 C C . LEU A 1 533 ? -38.611 -0.910 11.816 1.00 87.50 533 LEU A C 1
ATOM 4314 O O . LEU A 1 533 ? -38.815 -2.004 11.294 1.00 87.50 533 LEU A O 1
ATOM 4318 N N . LYS A 1 534 ? -39.621 -0.122 12.207 1.00 89.31 534 LYS A N 1
ATOM 4319 C CA . LYS A 1 534 ? -41.030 -0.531 12.113 1.00 89.31 534 LYS A CA 1
ATOM 4320 C C . LYS A 1 534 ? -41.499 -0.751 10.680 1.00 89.31 534 LYS A C 1
ATOM 4322 O O . LYS A 1 534 ? -42.216 -1.717 10.430 1.00 89.31 534 LYS A O 1
ATOM 4327 N N . LYS A 1 535 ? -41.079 0.082 9.720 1.00 88.56 535 LYS A N 1
ATOM 4328 C CA . LYS A 1 535 ? -41.381 -0.152 8.292 1.00 88.56 535 LYS A CA 1
ATOM 4329 C C . LYS A 1 535 ? -40.892 -1.522 7.814 1.00 88.56 535 LYS A C 1
ATOM 4331 O O . LYS A 1 535 ? -41.512 -2.117 6.937 1.00 88.56 535 LYS A O 1
ATOM 4336 N N . ASN A 1 536 ? -39.819 -2.024 8.422 1.00 86.25 536 ASN A N 1
ATOM 4337 C CA . ASN A 1 536 ? -39.178 -3.293 8.095 1.00 86.25 536 ASN A CA 1
ATOM 4338 C C . ASN A 1 536 ? -39.484 -4.407 9.116 1.00 86.25 536 ASN A C 1
ATOM 4340 O O . ASN A 1 536 ? -38.865 -5.468 9.078 1.00 86.25 536 ASN A O 1
ATOM 4344 N N . GLU A 1 537 ? -40.475 -4.218 9.994 1.00 86.00 537 GLU A N 1
ATOM 4345 C CA . GLU A 1 537 ? -40.800 -5.140 11.092 1.00 86.00 537 GLU A CA 1
ATOM 4346 C C . GLU A 1 537 ? -41.005 -6.582 10.626 1.00 86.00 537 GLU A C 1
ATOM 4348 O O . GLU A 1 537 ? -40.524 -7.514 11.264 1.00 86.00 537 GLU A O 1
ATOM 4353 N N . LYS A 1 538 ? -41.686 -6.789 9.495 1.00 84.81 538 LYS A N 1
ATOM 4354 C CA . LYS A 1 538 ? -41.922 -8.137 8.966 1.00 84.81 538 LYS A CA 1
ATOM 4355 C C . LYS A 1 538 ? -40.617 -8.837 8.571 1.00 84.81 538 LYS A C 1
ATOM 4357 O O . LYS A 1 538 ? -40.488 -10.038 8.789 1.00 84.81 538 LYS A O 1
ATOM 4362 N N . ALA A 1 539 ? -39.665 -8.105 7.990 1.00 82.88 539 ALA A N 1
ATOM 4363 C CA . ALA A 1 539 ? -38.354 -8.646 7.640 1.00 82.88 539 ALA A CA 1
ATOM 4364 C C . ALA A 1 539 ? -37.549 -8.974 8.904 1.00 82.88 539 ALA A C 1
ATOM 4366 O O . ALA A 1 539 ? -37.004 -10.069 9.002 1.00 82.88 539 ALA A O 1
ATOM 4367 N N . LEU A 1 540 ? -37.567 -8.075 9.893 1.00 83.75 540 LEU A N 1
ATOM 4368 C CA . LEU A 1 540 ? -36.920 -8.264 11.193 1.00 83.75 540 LEU A CA 1
ATOM 4369 C C . LEU A 1 540 ? -37.474 -9.490 11.936 1.00 83.75 540 LEU A C 1
ATOM 4371 O O . LEU A 1 540 ? -36.712 -10.359 12.344 1.00 83.75 540 LEU A O 1
ATOM 4375 N N . LEU A 1 541 ? -38.800 -9.604 12.065 1.00 83.44 541 LEU A N 1
ATOM 4376 C CA . LEU A 1 541 ? -39.465 -10.713 12.759 1.00 83.44 541 LEU A CA 1
ATOM 4377 C C . LEU A 1 541 ? -39.231 -12.073 12.099 1.00 83.44 541 LEU A C 1
ATOM 4379 O O . LEU A 1 541 ? -39.227 -13.072 12.803 1.00 83.44 541 LEU A O 1
ATOM 4383 N N . ASN A 1 542 ? -39.033 -12.127 10.780 1.00 82.25 542 ASN A N 1
ATOM 4384 C CA . ASN A 1 542 ? -38.701 -13.373 10.080 1.00 82.25 542 ASN A CA 1
ATOM 4385 C C . ASN A 1 542 ? -37.276 -13.876 10.378 1.00 82.25 542 ASN A C 1
ATOM 4387 O O . ASN A 1 542 ? -36.931 -14.983 9.965 1.00 82.25 542 ASN A O 1
ATOM 4391 N N . LYS A 1 543 ? -36.427 -13.046 10.993 1.00 79.88 543 LYS A N 1
ATOM 4392 C CA . LYS A 1 543 ? -35.021 -13.355 11.289 1.00 79.88 543 LYS A CA 1
ATOM 4393 C C . LYS A 1 543 ? -34.788 -13.754 12.748 1.00 79.88 543 LYS A C 1
ATOM 4395 O O . LYS A 1 543 ? -33.761 -14.371 13.016 1.00 79.88 543 LYS A O 1
ATOM 4400 N N . PHE A 1 544 ? -35.717 -13.403 13.641 1.00 74.25 544 PHE A N 1
ATOM 4401 C CA . PHE A 1 544 ? -35.848 -13.981 14.984 1.00 74.25 544 PHE A CA 1
ATOM 4402 C C . PHE A 1 544 ? -36.464 -15.375 14.894 1.00 74.25 544 PHE A C 1
ATOM 4404 O O . PHE A 1 544 ? -36.000 -16.262 15.641 1.00 74.25 544 PHE A O 1
#

Sequence (544 aa):
MLESDKKNSGDSKDLVFKSFLSEIKKRDVHFLFVIHLTRTIEIFIEDWLKNFNNLGVISIPYSEIAEVKENISKYARVYSPKDVTEIPDLIADICNENISKKICMVEIGGYSALMKKIPDNIIGAVEDTNQGHWNFKKNESRLTFPVVSIAQTNLKKIENKFVGSSTSYSLEKFLRYYFHRDLIAVKNVLVMGYGEIGRGTARKIKSTMANVFVYDSDPVNTMLARLDGFNITDRISAIAQADIIVGASGQKSLQMSDIIYLKNNALLVSASSKQVEFPMTELEENIIKRNDHISSYKSENGLFYVAYNGFPINFIDDSAFGEMFDIVMSGLLLSADYLLESNLLPRVYDLELRLQQDVIRRYFELYEVDNYEAILETEKIRKNRHDAASALIISKNHFGKLSILLLNHPKIEKWIPIGGHVKRFESPESAVLRELKEEIGITPYYWFDKSFEQLSSVPVVFCEMKEEIPAHNDSPIHFHRDFIFVAIIDYCVEEKIIGEVPKEKLKWFEIDDIIKPNFLETTPETLQMISELKKNEKALLNKF

pLDDT: mean 86.47, std 12.92, range [33.53, 98.56]

Foldseek 3Di:
DPPPDPPPPDDVPQFLLVVVLVVFDADQEAEEEEEAQFPVCLSLLVSVLVRYHYAAYEHAQLRHDPVSQVSRVVRYDYHHDNHPLCVCVVVQVSCVVVLVGQYEYEYEQQSVLVHPDHRLSDAEYEYEAPNSLVSCQVSLVVFQYEYAYQHPPVLVLLLLLLLLVLLQVLVQVCCCPVVPPDGLAQFEEEEEDQPSNSVSNQVNSVVSNHQYAYDYPDVVSLVVCVVVPHDYDDPLVSQLRGQEYEYDRLAQSDDPVNLQSHAAAREYAYSHQALGNHPLVVQPVFWDDDDQFKTWGAYPNGIYIYGRSSHHSSSVDRRPCPSSVSLSSSLSSLSSSLSVVEPDGSGYHYRDPLSSVVSVLSVCVSVVDPCPVVVVVVCVLAPQEWEKEFEFEWEQDPVRFIKTKWFQDPPPRATDTQIGTADPSYDSQRRHQVSCCAAFVDGFQWWAALVLQDTDSGWDQNDWDKDWDPDDDPRHTYIYIYGYIYGYDYPVCLVVRDHPHDSVRMDMDGLVVCQPPPNPRHDPVRNVVSVVCVVCRVSNSVVD